Protein AF-0000000080111479 (afdb_homodimer)

Secondary structure (DSSP, 8-state):
------------------TT---S-S------SS--EEEE--SS-EEEEEE-TTS-TTSPPEEEEEEBSEEEEEE--SS-TT--EEEEEE-SS--BEEEEEEEE-TTSSS-EEEEEEETT-PEEEEETTTTEEEEEE---SS-EEEEEE-SS-TTEEEEEETTS-EEEEETT-SSEEEEE-STTS-SS-EEEEEE-TTSSEEEEEETTSEEEEEESSSTTHHHHHHHHHHHHHTT----S----B------/------------------TT-----S-------SEEEEEE--SS-EEEEEE-TTS-TTSPPEEEEEEBSEEEEEE--SS-TT--EEEEEE-SS--BEEEEEEEE-TTSSS-EEEEEEETT-PEEEEETTTTEEEEEE---SS-EEEEEE-SS-TTEEEEEETTS-EEEEETT-SSEEEEE-STTS-SS-EEEEEE-TTSSEEEEEETTSEEEEEESSSTTHHHHHHHHHHHHHTT----S----EE-----

Organism: NCBI:txid1611254

Foldseek 3Di:
DDPPPPPPPPPPVPPPPDPPPPPPVPPPPPQPDVRCPPPPDDPWDWQEKDWDPPDDPPAFIKMWIFFWQWIWIWTQDPVPNVDTDIDIDGDPDGFTWRYKDWFADPVDPQGIWIWIWFAQQKIWIARNVVRYTDAIAHDGPGTWQYWEAQLVHRQKIWIWFQSQWIWIDGVLASATQEIGGEDPGGPGGWHDKDADNVNQWMWIDDDSRDIDIDGCCDPPNVVSVVVVVVCVVVVHHDPNNPHCPVYPPDD/DPPPPPPPPPPPPPPPDDPPPPPPPDDDPDDPPPPDDDDDDDPWDWQEKDWDPPDDPPAFIKMWIFFWQWIWIWTQDPVCNPDTDIAIDGDPDGFTWHYKDWFADPVDPQGIWIWIWFAQQKIWIARNVVSYTDAIAHDGPGTWQYWEAELVHRQWIWIWFQSQWIWIDRVLASATQATAHDPPGGPGGWHDKDADNVNQWMWIDDDSRDIDIDGCCDPPNVVSVVVVVVCVVVPHHDPNPPHPHPPPPPD

InterPro domains:
  IPR001680 WD40 repeat [PF00400] (135-169)
  IPR001680 WD40 repeat [PF00400] (176-215)
  IPR001680 WD40 repeat [PS50082] (137-179)
  IPR001680 WD40 repeat [PS50082] (183-224)
  IPR001680 WD40 repeat [SM00320] (84-127)
  IPR001680 WD40 repeat [SM00320] (130-170)
  IPR001680 WD40 repeat [SM00320] (173-215)
  IPR015943 WD40/YVTN repeat-like-containing domain superfamily [G3DSA:2.130.10.10] (31-243)
  IPR019775 WD40 repeat, conserved site [PS00678] (202-216)
  IPR036322 WD40-repeat-containing domain superfamily [SSF50978] (40-221)
  IPR051243 Polycomb group WD repeat-containing protein [PTHR10253] (13-249)

Radius of gyration: 24.6 Å; Cα contacts (8 Å, |Δi|>4): 1340; chains: 2; bounding box: 117×72×44 Å

Structure (mmCIF, N/CA/C/O backbone):
data_AF-0000000080111479-model_v1
#
loop_
_entity.id
_entity.type
_entity.pdbx_description
1 polymer 'Uncharacterized protein'
#
loop_
_atom_site.group_PDB
_atom_site.id
_atom_site.type_symbol
_atom_site.label_atom_id
_atom_site.label_alt_id
_atom_site.label_comp_id
_atom_site.label_asym_id
_atom_site.label_entity_id
_atom_site.label_seq_id
_atom_site.pdbx_PDB_ins_code
_atom_site.Cartn_x
_atom_site.Cartn_y
_atom_site.Cartn_z
_atom_site.occupancy
_atom_site.B_iso_or_equiv
_atom_site.auth_seq_id
_atom_site.auth_comp_id
_atom_site.auth_asym_id
_atom_site.auth_atom_id
_atom_site.pdbx_PDB_model_num
ATOM 1 N N . MET A 1 1 ? -53.781 21.5 12.477 1 23.55 1 MET A N 1
ATOM 2 C CA . MET A 1 1 ? -53.625 20.141 11.938 1 23.55 1 MET A CA 1
ATOM 3 C C . MET A 1 1 ? -52.188 19.891 11.492 1 23.55 1 MET A C 1
ATOM 5 O O . MET A 1 1 ? -51.688 20.578 10.594 1 23.55 1 MET A O 1
ATOM 9 N N . ALA A 1 2 ? -51.375 19.391 12.336 1 27.64 2 ALA A N 1
ATOM 10 C CA . ALA A 1 2 ? -49.906 19.453 12.297 1 27.64 2 ALA A CA 1
ATOM 11 C C . ALA A 1 2 ? -49.375 18.5 11.234 1 27.64 2 ALA A C 1
ATOM 13 O O . ALA A 1 2 ? -49.938 17.453 10.984 1 27.64 2 ALA A O 1
ATOM 14 N N . PRO A 1 3 ? -48.625 19.031 10.195 1 29.06 3 PRO A N 1
ATOM 15 C CA . PRO A 1 3 ? -48.281 18.203 9.039 1 29.06 3 PRO A CA 1
ATOM 16 C C . PRO A 1 3 ? -47.5 16.953 9.43 1 29.06 3 PRO A C 1
ATOM 18 O O . PRO A 1 3 ? -46.781 16.953 10.43 1 29.06 3 PRO A O 1
ATOM 21 N N . CYS A 1 4 ? -48.094 15.805 9.359 1 22.72 4 CYS A N 1
ATOM 22 C CA . CYS A 1 4 ? -47.625 14.438 9.609 1 22.72 4 CYS A CA 1
ATOM 23 C C . CYS A 1 4 ? -46.312 14.18 8.914 1 22.72 4 CYS A C 1
ATOM 25 O O . CYS A 1 4 ? -46.219 14.25 7.688 1 22.72 4 CYS A O 1
ATOM 27 N N . ARG A 1 5 ? -45.281 14.68 9.445 1 20.25 5 ARG A N 1
ATOM 28 C CA . ARG A 1 5 ? -43.969 14.492 8.844 1 20.25 5 ARG A CA 1
ATOM 29 C C . ARG A 1 5 ? -43.719 13.016 8.523 1 20.25 5 ARG A C 1
ATOM 31 O O . ARG A 1 5 ? -43.719 12.172 9.414 1 20.25 5 ARG A O 1
ATOM 38 N N . ARG A 1 6 ? -44.156 12.641 7.336 1 22.36 6 ARG A N 1
ATOM 39 C CA . ARG A 1 6 ? -44 11.289 6.816 1 22.36 6 ARG A CA 1
ATOM 40 C C . ARG A 1 6 ? -42.594 10.75 7.145 1 22.36 6 ARG A C 1
ATOM 42 O O . ARG A 1 6 ? -41.625 11.484 7.074 1 22.36 6 ARG A O 1
ATOM 49 N N . SER A 1 7 ? -42.562 9.852 8.023 1 20.55 7 SER A N 1
ATOM 5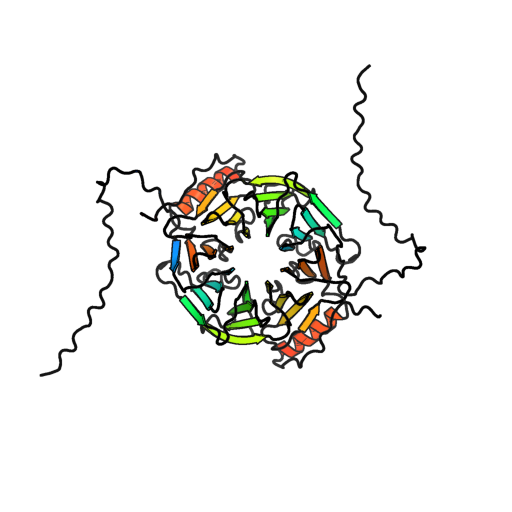0 C CA . SER A 1 7 ? -41.438 9.047 8.492 1 20.55 7 SER A CA 1
ATOM 51 C C . SER A 1 7 ? -40.625 8.477 7.328 1 20.55 7 SER A C 1
ATOM 53 O O . SER A 1 7 ? -41.188 7.805 6.457 1 20.55 7 SER A O 1
ATOM 55 N N . ARG A 1 8 ? -39.875 9.234 6.691 1 21.75 8 ARG A N 1
ATOM 56 C CA . ARG A 1 8 ? -39.125 8.758 5.535 1 21.75 8 ARG A CA 1
ATOM 57 C C . ARG A 1 8 ? -38.469 7.41 5.824 1 21.75 8 ARG A C 1
ATOM 59 O O . ARG A 1 8 ? -37.594 7.312 6.684 1 21.75 8 ARG A O 1
ATOM 66 N N . LYS A 1 9 ? -39.375 6.355 5.812 1 21.05 9 LYS A N 1
ATOM 67 C CA . LYS A 1 9 ? -38.906 4.98 5.918 1 21.05 9 LYS A CA 1
ATOM 68 C C . LYS A 1 9 ? -37.656 4.762 5.066 1 21.05 9 LYS A C 1
ATOM 70 O O . LYS A 1 9 ? -37.688 5.008 3.861 1 21.05 9 LYS A O 1
ATOM 75 N N . VAL A 1 10 ? -36.656 5.227 5.527 1 20.97 10 VAL A N 1
ATOM 76 C CA . VAL A 1 10 ? -35.406 4.926 4.863 1 20.97 10 VAL A CA 1
ATOM 77 C C . VAL A 1 10 ? -35.344 3.438 4.523 1 20.97 10 VAL A C 1
ATOM 79 O O . VAL A 1 10 ? -35.5 2.586 5.398 1 20.97 10 VAL A O 1
ATOM 82 N N . LEU A 1 11 ? -35.938 3.076 3.408 1 20.3 11 LEU A N 1
ATOM 83 C CA . LEU A 1 11 ? -35.938 1.744 2.812 1 20.3 11 LEU A CA 1
ATOM 84 C C . LEU A 1 11 ? -34.594 1.027 3.066 1 20.3 11 LEU A C 1
ATOM 86 O O . LEU A 1 11 ? -33.531 1.578 2.801 1 20.3 11 LEU A O 1
ATOM 90 N N . THR A 1 12 ? -34.656 0.415 4.152 1 20.5 12 THR A N 1
ATOM 91 C CA . THR A 1 12 ? -33.688 -0.542 4.625 1 20.5 12 THR A CA 1
ATOM 92 C C . THR A 1 12 ? -33.375 -1.579 3.551 1 20.5 12 THR A C 1
ATOM 94 O O . THR A 1 12 ? -34.281 -2.23 3.029 1 20.5 12 THR A O 1
ATOM 97 N N . ALA A 1 13 ? -32.656 -1.196 2.576 1 22.61 13 ALA A N 1
ATOM 98 C CA . ALA A 1 13 ? -32.438 -2.084 1.442 1 22.61 13 ALA A CA 1
ATOM 99 C C . ALA A 1 13 ? -32.188 -3.518 1.91 1 22.61 13 ALA A C 1
ATOM 101 O O . ALA A 1 13 ? -31.281 -3.771 2.717 1 22.61 13 ALA A O 1
ATOM 102 N N . SER A 1 14 ? -33.25 -4.238 2.188 1 21.45 14 SER A N 1
ATOM 103 C CA . SER A 1 14 ? -33.312 -5.664 2.496 1 21.45 14 SER A CA 1
ATOM 104 C C . SER A 1 14 ? -32.531 -6.484 1.489 1 21.45 14 SER A C 1
ATOM 106 O O . SER A 1 14 ? -32.719 -6.344 0.279 1 21.45 14 SER A O 1
ATOM 108 N N . PHE A 1 15 ? -31.375 -6.648 1.779 1 25.03 15 PHE A N 1
ATOM 109 C CA . PHE A 1 15 ? -30.359 -7.414 1.065 1 25.03 15 PHE A CA 1
ATOM 110 C C . PHE A 1 15 ? -30.812 -8.859 0.888 1 25.03 15 PHE A C 1
ATOM 112 O O . PHE A 1 15 ? -30.109 -9.781 1.325 1 25.03 15 PHE A O 1
ATOM 119 N N . LYS A 1 16 ? -32.344 -9.172 0.906 1 24.33 16 LYS A N 1
ATOM 120 C CA . LYS A 1 16 ? -32.781 -10.562 0.83 1 24.33 16 LYS A CA 1
ATOM 121 C C . LYS A 1 16 ? -32.562 -11.133 -0.572 1 24.33 16 LYS A C 1
ATOM 123 O O . LYS A 1 16 ? -33.281 -10.797 -1.501 1 24.33 16 LYS A O 1
ATOM 128 N N . HIS A 1 17 ? -31.469 -11.195 -1.164 1 27.94 17 HIS A N 1
ATOM 129 C CA . HIS A 1 17 ? -31.656 -12.023 -2.348 1 27.94 17 HIS A CA 1
ATOM 130 C C . HIS A 1 17 ? -32.25 -13.391 -1.978 1 27.94 17 HIS A C 1
ATOM 132 O O . HIS A 1 17 ? -31.75 -14.039 -1.05 1 27.94 17 HIS A O 1
ATOM 138 N N . ASP A 1 18 ? -33.375 -13.758 -2.252 1 26.28 18 ASP A N 1
ATOM 139 C CA . ASP A 1 18 ? -34.094 -15.023 -2.197 1 26.28 18 ASP A CA 1
ATOM 140 C C . ASP A 1 18 ? -33.406 -16.078 -3.057 1 26.28 18 ASP A C 1
ATOM 142 O O . ASP A 1 18 ? -33.281 -15.914 -4.27 1 26.28 18 ASP A O 1
ATOM 146 N N . PRO A 1 19 ? -32.594 -17.094 -2.523 1 27.52 19 PRO A N 1
ATOM 147 C CA . PRO A 1 19 ? -32.094 -18.297 -3.156 1 27.52 19 PRO A CA 1
ATOM 148 C C . PRO A 1 19 ? -33.125 -19 -4.035 1 27.52 19 PRO A C 1
ATOM 150 O O . PRO A 1 19 ? -32.781 -19.922 -4.781 1 27.52 19 PRO A O 1
ATOM 153 N N . THR A 1 20 ? -34.438 -18.844 -3.814 1 26.73 20 THR A N 1
ATOM 154 C CA . THR A 1 20 ? -35.5 -19.641 -4.426 1 26.73 20 THR A CA 1
ATOM 155 C C . THR A 1 20 ? -35.781 -19.172 -5.852 1 26.73 20 THR A C 1
ATOM 157 O O . THR A 1 20 ? -36.625 -19.734 -6.543 1 26.73 20 THR A O 1
ATOM 160 N N . ASP A 1 21 ? -35.531 -17.922 -6.082 1 28.05 21 ASP A N 1
ATOM 161 C CA . ASP A 1 21 ? -36.125 -17.75 -7.41 1 28.05 21 ASP A CA 1
ATOM 162 C C . ASP A 1 21 ? -35.344 -18.531 -8.461 1 28.05 21 ASP A C 1
ATOM 164 O O . ASP A 1 21 ? -34.219 -18.141 -8.852 1 28.05 21 ASP A O 1
ATOM 168 N N . THR A 1 22 ? -35.469 -20.047 -8.523 1 26.77 22 THR A N 1
ATOM 169 C CA . THR A 1 22 ? -35.188 -21.234 -9.32 1 26.77 22 THR A CA 1
ATOM 170 C C . THR A 1 22 ? -35.5 -20.969 -10.797 1 26.77 22 THR A C 1
ATOM 172 O O . THR A 1 22 ? -35.25 -21.844 -11.641 1 26.77 22 THR A O 1
ATOM 175 N N . ASN A 1 23 ? -36.5 -20.203 -11.055 1 27.3 23 ASN A N 1
ATOM 176 C CA . ASN A 1 23 ? -37.062 -20.328 -12.406 1 27.3 23 ASN A CA 1
ATOM 177 C C . ASN A 1 23 ? -36.031 -19.906 -13.461 1 27.3 23 ASN A C 1
ATOM 179 O O . ASN A 1 23 ? -36.344 -19.922 -14.656 1 27.3 23 ASN A O 1
ATOM 183 N N . SER A 1 24 ? -35.344 -18.766 -13.258 1 28.27 24 SER A N 1
ATOM 184 C CA . SER A 1 24 ? -34.75 -18.594 -14.57 1 28.27 24 SER A CA 1
ATOM 185 C C . SER A 1 24 ? -33.781 -19.734 -14.883 1 28.27 24 SER A C 1
ATOM 187 O O . SER A 1 24 ? -33.031 -20.172 -14.008 1 28.27 24 SER A O 1
ATOM 189 N N . LYS A 1 25 ? -34.062 -20.766 -15.672 1 29.05 25 LYS A N 1
ATOM 190 C CA . LYS A 1 25 ? -33.344 -21.938 -16.172 1 29.05 25 LYS A CA 1
ATOM 191 C C . LYS A 1 25 ? -31.828 -21.734 -16.078 1 29.05 25 LYS A C 1
ATOM 193 O O . LYS A 1 25 ? -31.047 -22.453 -16.703 1 29.05 25 LYS A O 1
ATOM 198 N N . ASP A 1 26 ? -31.453 -20.5 -15.891 1 28.48 26 ASP A N 1
ATOM 199 C CA . ASP A 1 26 ? -30.078 -20.016 -15.852 1 28.48 26 ASP A CA 1
ATOM 200 C C . ASP A 1 26 ? -29.328 -20.562 -14.633 1 28.48 26 ASP A C 1
ATOM 202 O O . ASP A 1 26 ? -29.812 -20.438 -13.5 1 28.48 26 ASP A O 1
ATOM 206 N N . HIS A 1 27 ? -28.672 -21.766 -14.68 1 26.34 27 HIS A N 1
ATOM 207 C CA . HIS A 1 27 ? -28.016 -22.656 -13.727 1 26.34 27 HIS A CA 1
ATOM 208 C C . HIS A 1 27 ? -27.312 -21.859 -12.633 1 26.34 27 HIS A C 1
ATOM 210 O O . HIS A 1 27 ? -26.797 -20.766 -12.883 1 26.34 27 HIS A O 1
ATOM 216 N N . PRO A 1 28 ? -27.734 -22.141 -11.43 1 29.27 28 PRO A N 1
ATOM 217 C CA . PRO A 1 28 ? -27.141 -21.562 -10.219 1 29.27 28 PRO A CA 1
ATOM 218 C C . PRO A 1 28 ? -25.609 -21.547 -10.25 1 29.27 28 PRO A C 1
ATOM 220 O O . PRO A 1 28 ? -24.984 -22.594 -10.453 1 29.27 28 PRO A O 1
ATOM 223 N N . GLN A 1 29 ? -25.078 -20.703 -10.961 1 30.53 29 GLN A N 1
ATOM 224 C CA . GLN A 1 29 ? -23.625 -20.656 -11.141 1 30.53 29 GLN A CA 1
ATOM 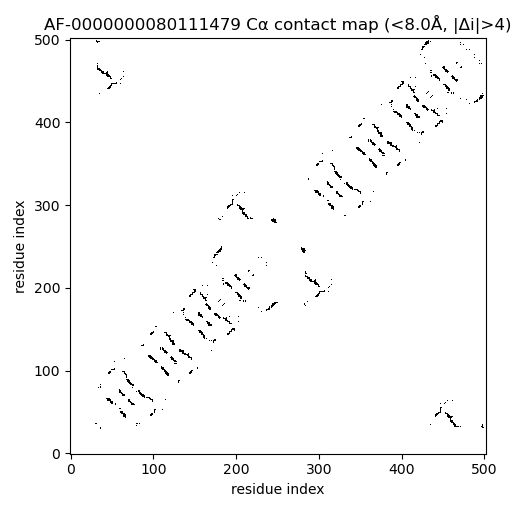225 C C . GLN A 1 29 ? -22.906 -20.969 -9.828 1 30.53 29 GLN A C 1
ATOM 227 O O . GLN A 1 29 ? -23.203 -20.375 -8.789 1 30.53 29 GLN A O 1
ATOM 232 N N . LYS A 1 30 ? -22.703 -22.312 -9.594 1 29.27 30 LYS A N 1
ATOM 233 C CA . LYS A 1 30 ? -21.938 -22.828 -8.461 1 29.27 30 LYS A CA 1
ATOM 234 C C . LYS A 1 30 ? -20.875 -21.828 -8.016 1 29.27 30 LYS A C 1
ATOM 236 O O . LYS A 1 30 ? -20.219 -21.203 -8.852 1 29.27 30 LYS A O 1
ATOM 241 N N . PRO A 1 31 ? -21.031 -21.594 -6.801 1 30.23 31 PRO A N 1
ATOM 242 C CA . PRO A 1 31 ? -20.078 -20.625 -6.25 1 30.23 31 PRO A CA 1
ATOM 243 C C . PRO A 1 31 ? -18.625 -21.031 -6.473 1 30.23 31 PRO A C 1
ATOM 245 O O . PRO A 1 31 ? -18.312 -22.234 -6.484 1 30.23 31 PRO A O 1
ATOM 248 N N . PHE A 1 32 ? -17.875 -20.562 -7.488 1 30.7 32 PHE A N 1
ATOM 249 C CA . PHE A 1 32 ? -16.438 -20.719 -7.719 1 30.7 32 PHE A CA 1
ATOM 250 C C . PHE A 1 32 ? -15.695 -20.875 -6.398 1 30.7 32 PHE A C 1
ATOM 252 O O . PHE A 1 32 ? -16.047 -20.25 -5.398 1 30.7 32 PHE A O 1
ATOM 259 N N . ILE A 1 33 ? -15.086 -21.859 -6.188 1 31.92 33 ILE A N 1
ATOM 260 C CA . ILE A 1 33 ? -14.125 -22.344 -5.199 1 31.92 33 ILE A CA 1
ATOM 261 C C . ILE A 1 33 ? -12.922 -21.406 -5.145 1 31.92 33 ILE A C 1
ATOM 263 O O . ILE A 1 33 ? -12.281 -21.141 -6.168 1 31.92 33 ILE A O 1
ATOM 267 N N . GLY A 1 34 ? -12.5 -20.594 -4.156 1 37.34 34 GLY A N 1
ATOM 268 C CA . GLY A 1 34 ? -11.984 -19.234 -4 1 37.34 34 GLY A CA 1
ATOM 269 C C . GLY A 1 34 ? -13.031 -18.172 -4.262 1 37.34 34 GLY A C 1
ATOM 270 O O . GLY A 1 34 ? -13.188 -17.703 -5.395 1 37.34 34 GLY A O 1
ATOM 271 N N . SER A 1 35 ? -14.148 -18.375 -3.881 1 40 35 SER A N 1
ATOM 272 C CA . SER A 1 35 ? -15.398 -17.719 -4.27 1 40 35 SER A CA 1
ATOM 273 C C . SER A 1 35 ? -15.188 -16.234 -4.547 1 40 35 SER A C 1
ATOM 275 O O . SER A 1 35 ? -14.68 -15.508 -3.689 1 40 35 SER A O 1
ATOM 277 N N . SER A 1 36 ? -14.484 -16.109 -5.766 1 45.19 36 SER A N 1
ATOM 278 C CA . SER A 1 36 ? -14.539 -14.789 -6.367 1 45.19 36 SER A CA 1
ATOM 279 C C . SER A 1 36 ? -15.93 -14.18 -6.227 1 45.19 36 SER A C 1
ATOM 281 O O . SER A 1 36 ? -16.922 -14.766 -6.66 1 45.19 36 SER A O 1
ATOM 283 N N . ARG A 1 37 ? -16.359 -14.125 -5.004 1 47.16 37 ARG A N 1
ATOM 284 C CA . ARG A 1 37 ? -17.547 -13.289 -5.078 1 47.16 37 ARG A CA 1
ATOM 285 C C . ARG A 1 37 ? -17.25 -11.984 -5.816 1 47.16 37 ARG A C 1
ATOM 287 O O . ARG A 1 37 ? -16.266 -11.312 -5.523 1 47.16 37 ARG A O 1
ATOM 294 N N . LEU A 1 38 ? -17.469 -12.219 -7.305 1 52.34 38 LEU A N 1
ATOM 295 C CA . LEU A 1 38 ? -17.438 -11.016 -8.133 1 52.34 38 LEU A CA 1
ATOM 296 C C . LEU A 1 38 ? -18.469 -10.008 -7.641 1 52.34 38 LEU A C 1
ATOM 298 O O . LEU A 1 38 ? -19.594 -10.375 -7.27 1 52.34 38 LEU A O 1
ATOM 302 N N . PHE A 1 39 ? -17.938 -9.062 -7.043 1 51.44 39 PHE A N 1
ATOM 303 C CA . PHE A 1 39 ? -18.859 -7.965 -6.758 1 51.44 39 PHE A CA 1
ATOM 304 C C . PHE A 1 39 ? -19 -7.051 -7.969 1 51.44 39 PHE A C 1
ATOM 306 O O . PHE A 1 39 ? -18 -6.609 -8.539 1 51.44 39 PHE A O 1
ATOM 313 N N . GLU A 1 40 ? -20.016 -7.695 -8.961 1 48.56 40 GLU A N 1
ATOM 314 C CA . GLU A 1 40 ? -20.328 -6.863 -10.117 1 48.56 40 GLU A CA 1
ATOM 315 C C . GLU A 1 40 ? -20.844 -5.492 -9.688 1 48.56 40 GLU A C 1
ATOM 317 O O . GLU A 1 40 ? -21.75 -5.395 -8.859 1 48.56 40 GLU A O 1
ATOM 322 N N . LYS A 1 41 ? -20.047 -4.73 -9.242 1 49.38 41 LYS A N 1
ATOM 323 C CA . LYS A 1 41 ? -20.672 -3.443 -8.945 1 49.38 41 LYS A CA 1
ATOM 324 C C . LYS A 1 41 ? -20.812 -2.598 -10.211 1 49.38 41 LYS A C 1
ATOM 326 O O . LYS A 1 41 ? -20.234 -2.924 -11.25 1 49.38 41 LYS A O 1
ATOM 331 N N . PRO A 1 42 ? -20.562 -1.372 -9.961 1 54.34 42 PRO A N 1
ATOM 332 C CA . PRO A 1 42 ? -20.875 -0.057 -10.523 1 54.34 42 PRO A CA 1
ATOM 333 C C . PRO A 1 42 ? -20.188 0.194 -11.867 1 54.34 42 PRO A C 1
ATOM 335 O O . PRO A 1 42 ? -19.25 -0.527 -12.234 1 54.34 42 PRO A O 1
ATOM 338 N N . ILE A 1 43 ? -20.656 0.91 -12.703 1 63.66 43 ILE A N 1
ATOM 339 C CA . ILE A 1 43 ? -20.312 1.366 -14.047 1 63.66 43 ILE A CA 1
ATOM 340 C C . ILE A 1 43 ? -18.953 2.049 -14.023 1 63.66 43 ILE A C 1
ATOM 342 O O . ILE A 1 43 ? -18.516 2.627 -15.031 1 63.66 43 ILE A O 1
ATOM 346 N N . SER A 1 44 ? -18.156 1.853 -12.805 1 78.38 44 SER A N 1
ATOM 347 C CA . SER A 1 44 ? -16.922 2.615 -12.875 1 78.38 44 SER A CA 1
ATOM 348 C C . SER A 1 44 ? -15.727 1.78 -12.414 1 78.38 44 SER A C 1
ATOM 350 O O . SER A 1 44 ? -15.906 0.76 -11.742 1 78.38 44 SER A O 1
ATOM 352 N N . SER A 1 45 ? -14.555 2.154 -12.883 1 85.56 45 SER A N 1
ATOM 353 C CA . SER A 1 45 ? -13.297 1.479 -12.594 1 85.56 45 SER A CA 1
ATOM 354 C C . SER A 1 45 ? -12.93 1.598 -11.117 1 85.56 45 SER A C 1
ATOM 356 O O . SER A 1 45 ? -13.305 2.5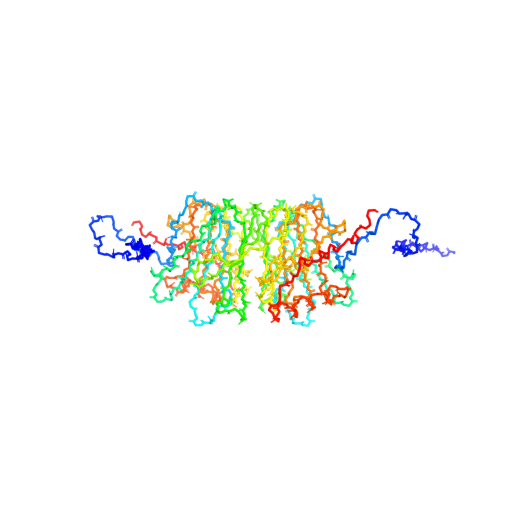64 -10.453 1 85.56 45 SER A O 1
ATOM 358 N N . PHE A 1 46 ? -12.188 0.558 -10.578 1 89.5 46 PHE A N 1
ATOM 359 C CA . PHE A 1 46 ? -11.586 0.606 -9.25 1 89.5 46 PHE A CA 1
ATOM 360 C C . PHE A 1 46 ? -10.078 0.811 -9.352 1 89.5 46 PHE A C 1
ATOM 362 O O . PHE A 1 46 ? -9.43 0.247 -10.227 1 89.5 46 PHE A O 1
ATOM 369 N N . TYR A 1 47 ? -9.539 1.634 -8.406 1 94.12 47 TYR A N 1
ATOM 370 C CA . TYR A 1 47 ? -8.125 1.967 -8.477 1 94.12 47 TYR A CA 1
ATOM 371 C C . TYR A 1 47 ? -7.383 1.433 -7.254 1 94.12 47 TYR A C 1
ATOM 373 O O . TYR A 1 47 ? -6.156 1.287 -7.281 1 94.12 47 TYR A O 1
ATOM 381 N N . GLY A 1 48 ? -8.07 1.173 -6.199 1 95.44 48 GLY A N 1
ATOM 382 C CA . GLY A 1 48 ? -7.434 0.684 -4.984 1 95.44 48 GLY A CA 1
ATOM 383 C C . GLY A 1 48 ? -8.352 -0.184 -4.141 1 95.44 48 GLY A C 1
ATOM 384 O O . GLY A 1 48 ? -9.562 0.04 -4.102 1 95.44 48 GLY A O 1
ATOM 385 N N . CYS A 1 49 ? -7.816 -1.187 -3.457 1 94.12 49 CYS A N 1
ATOM 386 C CA . CYS A 1 49 ? -8.508 -1.988 -2.457 1 94.12 49 CYS A CA 1
ATOM 387 C C . CYS A 1 49 ? -7.574 -2.371 -1.317 1 94.12 49 CYS A C 1
ATOM 389 O O . CYS A 1 49 ? -6.363 -2.48 -1.514 1 94.12 49 CYS A O 1
ATOM 391 N N . ALA A 1 50 ? -8.078 -2.463 -0.176 1 96.75 50 ALA A N 1
ATOM 392 C CA . ALA A 1 50 ? -7.273 -2.777 1.001 1 96.75 50 ALA A CA 1
ATOM 393 C C . ALA A 1 50 ? -8.102 -3.506 2.053 1 96.75 50 ALA A C 1
ATOM 395 O O . ALA A 1 50 ? -9.258 -3.148 2.299 1 96.75 50 ALA A O 1
ATO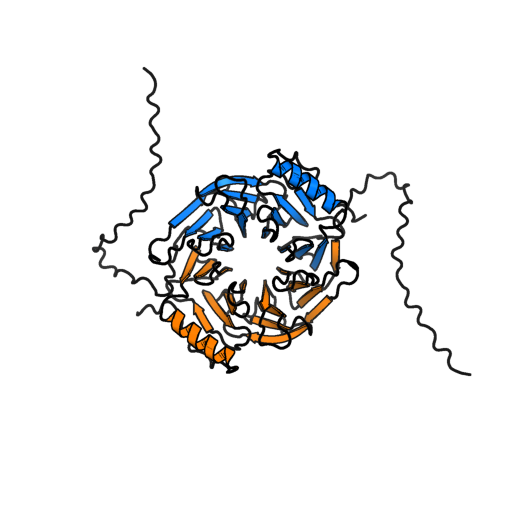M 396 N N . PHE A 1 51 ? -7.508 -4.527 2.635 1 94.88 51 PHE A N 1
ATOM 397 C CA . PHE A 1 51 ? -8.094 -5.156 3.812 1 94.88 51 PHE A CA 1
ATOM 398 C C . PHE A 1 51 ? -7.828 -4.324 5.062 1 94.88 51 PHE A C 1
ATOM 400 O O . PHE A 1 51 ? -6.805 -3.643 5.152 1 94.88 51 PHE A O 1
ATOM 407 N N . ASN A 1 52 ? -8.766 -4.422 5.98 1 94.25 52 ASN A N 1
ATOM 408 C CA . ASN A 1 52 ? -8.578 -3.822 7.297 1 94.25 52 ASN A CA 1
ATOM 409 C C . ASN A 1 52 ? -7.586 -4.617 8.141 1 94.25 52 ASN A C 1
ATOM 411 O O . ASN A 1 52 ? -7.879 -5.734 8.562 1 94.25 52 ASN A O 1
ATOM 415 N N . PRO A 1 53 ? -6.445 -4.004 8.406 1 94.88 53 PRO A N 1
ATOM 416 C CA . PRO A 1 53 ? -5.453 -4.75 9.188 1 94.88 53 PRO A CA 1
ATOM 417 C C . PRO A 1 53 ? -5.707 -4.688 10.688 1 94.88 53 PRO A C 1
ATOM 419 O O . PRO A 1 53 ? -5.02 -5.355 11.461 1 94.88 53 PRO A O 1
ATOM 422 N N . PHE A 1 54 ? -6.672 -3.998 11.117 1 94.69 54 PHE A N 1
ATOM 423 C CA . PHE A 1 54 ? -6.852 -3.727 12.539 1 94.69 54 PHE A CA 1
ATOM 424 C C . PHE A 1 54 ? -7.953 -4.605 13.117 1 94.69 54 PHE A C 1
ATOM 426 O O . PHE A 1 54 ? -8.305 -4.469 14.289 1 94.69 54 PHE A O 1
ATOM 433 N N . VAL A 1 55 ? -8.43 -5.465 12.32 1 90.5 55 VAL A N 1
ATOM 434 C CA . VAL A 1 55 ? -9.453 -6.367 12.836 1 90.5 55 VAL A CA 1
ATOM 435 C C . VAL A 1 55 ? -8.805 -7.441 13.711 1 90.5 55 VAL A C 1
ATOM 437 O O . VAL A 1 55 ? -7.652 -7.812 13.492 1 90.5 55 VAL A O 1
ATOM 440 N N . SER A 1 56 ? -9.547 -7.859 14.656 1 85.75 56 SER A N 1
ATOM 441 C CA . SER A 1 56 ? -9.016 -8.914 15.516 1 85.75 56 SER A CA 1
ATOM 442 C C . SER A 1 56 ? -8.898 -10.234 14.766 1 85.75 56 SER A C 1
ATOM 444 O O . SER A 1 56 ? -9.516 -10.414 13.719 1 85.75 56 SER A O 1
ATOM 446 N N . LYS A 1 57 ? -8.102 -11.117 15.289 1 83.25 57 LYS A N 1
ATOM 447 C CA . LYS A 1 57 ? -7.809 -12.398 14.656 1 83.25 57 LYS A CA 1
ATOM 448 C C . LYS A 1 57 ? -9.078 -13.219 14.461 1 83.25 57 LYS A C 1
ATOM 450 O O . LYS A 1 57 ? -9.18 -14 13.516 1 83.25 57 LYS A O 1
ATOM 455 N N . ASN A 1 58 ? -10.078 -12.977 15.289 1 80.69 58 ASN A N 1
ATOM 456 C CA . ASN A 1 58 ? -11.297 -13.789 15.242 1 80.69 58 ASN A CA 1
ATOM 457 C C . ASN A 1 58 ? -12.398 -13.094 14.453 1 80.69 58 ASN A C 1
ATOM 459 O O . ASN A 1 58 ? -13.484 -13.656 14.273 1 80.69 58 ASN A O 1
ATOM 463 N N . GLU A 1 59 ? -12.055 -11.891 14.016 1 81.44 59 GLU A N 1
ATOM 464 C CA . GLU A 1 59 ? -13.047 -11.148 13.242 1 81.44 59 GLU A CA 1
ATOM 465 C C . GLU A 1 59 ? -12.914 -11.445 11.75 1 81.44 59 GLU A C 1
ATOM 467 O O . GLU A 1 59 ? -11.828 -11.781 11.273 1 81.44 59 GLU A O 1
ATOM 472 N N . ASN A 1 60 ? -14.078 -11.367 11.125 1 80.94 60 ASN A N 1
ATOM 473 C CA . ASN A 1 60 ? -14.078 -11.555 9.68 1 80.94 60 ASN A CA 1
ATOM 474 C C . ASN A 1 60 ? -13.242 -10.492 8.977 1 80.94 60 ASN A C 1
ATOM 476 O O . ASN A 1 60 ? -13.258 -9.32 9.359 1 80.94 60 ASN A O 1
ATOM 480 N N . PRO A 1 61 ? -12.523 -11.016 7.926 1 87.06 61 PRO A N 1
ATOM 481 C CA . PRO A 1 61 ? -11.828 -10 7.129 1 87.06 61 PRO A CA 1
ATOM 482 C C . PRO A 1 61 ? -12.773 -8.984 6.5 1 87.06 61 PRO A C 1
ATOM 484 O O . PRO A 1 61 ? -13.859 -9.359 6.031 1 87.06 61 PRO A O 1
ATOM 487 N N . ILE A 1 62 ? -12.445 -7.707 6.578 1 87.38 62 ILE A N 1
ATOM 488 C CA . ILE A 1 62 ? -13.195 -6.617 5.961 1 87.38 62 ILE A CA 1
ATOM 489 C C . ILE A 1 62 ? -12.289 -5.84 5.016 1 87.38 62 ILE A C 1
ATOM 491 O O . ILE A 1 62 ? -11.133 -5.543 5.352 1 87.38 62 ILE A O 1
ATOM 495 N N . ALA A 1 63 ? -12.75 -5.594 3.779 1 90.62 63 ALA A N 1
ATOM 496 C CA . ALA A 1 63 ? -11.984 -4.871 2.77 1 90.62 63 ALA A CA 1
ATOM 497 C C . ALA A 1 63 ? -12.781 -3.693 2.213 1 90.62 63 ALA A C 1
ATOM 499 O O . ALA A 1 63 ? -14.016 -3.674 2.297 1 90.62 63 ALA A O 1
ATOM 500 N N . ALA A 1 64 ? -12.062 -2.68 1.825 1 91.44 64 ALA A N 1
ATOM 501 C CA . ALA A 1 64 ? -12.641 -1.544 1.116 1 91.44 64 ALA A CA 1
ATOM 502 C C . ALA A 1 64 ? -12.039 -1.398 -0.277 1 91.44 64 ALA A C 1
ATOM 504 O O . ALA A 1 64 ? -10.867 -1.714 -0.488 1 91.44 64 ALA A O 1
ATOM 505 N N . ALA A 1 65 ? -12.789 -1.023 -1.229 1 91.19 65 ALA A N 1
ATOM 506 C CA . ALA A 1 65 ? -12.344 -0.732 -2.59 1 91.19 65 ALA A CA 1
ATOM 507 C C . ALA A 1 65 ? -12.875 0.621 -3.061 1 91.19 65 ALA A C 1
ATOM 509 O O . ALA A 1 65 ? -14 0.999 -2.742 1 91.19 65 ALA A O 1
ATOM 510 N N . VAL A 1 66 ? -11.945 1.314 -3.811 1 91.31 66 VAL A N 1
ATOM 511 C CA . VAL A 1 66 ? -12.312 2.666 -4.223 1 91.31 66 VAL A CA 1
ATOM 512 C C . VAL A 1 66 ? -12.055 2.838 -5.719 1 91.31 66 VAL A C 1
ATOM 514 O O . VAL A 1 66 ? -11.211 2.145 -6.293 1 91.31 66 VAL A O 1
ATOM 517 N N . GLY A 1 67 ? -12.805 3.713 -6.348 1 89.88 67 GLY A N 1
ATOM 518 C CA . GLY A 1 67 ? -12.711 4.102 -7.742 1 89.88 67 GLY A CA 1
ATOM 519 C C . GLY A 1 67 ? -13.422 5.402 -8.047 1 89.88 67 GLY A C 1
ATOM 520 O O . GLY A 1 67 ? -13.305 6.375 -7.301 1 89.88 67 GLY A O 1
ATOM 521 N N . ASP A 1 68 ? -14.055 5.328 -9.172 1 86.19 68 ASP A N 1
ATOM 522 C CA . ASP A 1 68 ? -14.766 6.547 -9.539 1 86.19 68 ASP A CA 1
ATOM 523 C C . ASP A 1 68 ? -16.062 6.688 -8.75 1 86.19 68 ASP A C 1
ATOM 525 O O . ASP A 1 68 ? -17.016 5.926 -8.953 1 86.19 68 ASP A O 1
ATOM 529 N N . GLU A 1 69 ? -16.172 7.605 -7.816 1 78.06 69 GLU A N 1
ATOM 530 C CA . GLU A 1 69 ? -17.359 8.133 -7.133 1 78.06 69 GLU A CA 1
ATOM 531 C C . GLU A 1 69 ? -17.844 7.176 -6.043 1 78.06 69 GLU A C 1
ATOM 533 O O . GLU A 1 69 ? -18.797 7.477 -5.324 1 78.06 69 GLU A O 1
ATOM 538 N N . TYR A 1 70 ? -17.25 5.977 -5.906 1 77.38 70 TYR A N 1
ATOM 539 C CA . TYR A 1 70 ? -17.812 5.023 -4.957 1 77.38 70 TYR A CA 1
ATOM 540 C C . TYR A 1 70 ? -16.719 4.406 -4.094 1 77.38 70 TYR A C 1
ATOM 542 O O . TYR A 1 70 ? -15.578 4.242 -4.543 1 77.38 70 TYR A O 1
ATOM 550 N N . ILE A 1 71 ? -17.125 4.164 -2.934 1 84.75 71 ILE A N 1
ATOM 551 C CA . ILE A 1 71 ? -16.375 3.34 -1.987 1 84.75 71 ILE A CA 1
ATOM 552 C C . ILE A 1 71 ? -17.203 2.102 -1.63 1 84.75 71 ILE A C 1
ATOM 554 O O . ILE A 1 71 ? -18.391 2.205 -1.313 1 84.75 71 ILE A O 1
ATOM 558 N N . SER A 1 72 ? -16.656 0.983 -1.774 1 85.06 72 SER A N 1
ATOM 559 C CA . SER A 1 72 ? -17.328 -0.262 -1.423 1 85.06 72 SER A CA 1
ATOM 560 C C . SER A 1 72 ? -16.641 -0.959 -0.26 1 85.06 72 SER A C 1
ATOM 562 O O . SER A 1 72 ? -15.398 -0.978 -0.189 1 85.06 72 SER A O 1
ATOM 564 N N . ILE A 1 73 ? -17.438 -1.457 0.602 1 85.81 73 ILE A N 1
ATOM 565 C CA . ILE A 1 73 ? -16.938 -2.195 1.758 1 85.81 73 ILE A CA 1
ATOM 566 C C . ILE A 1 73 ? -17.422 -3.639 1.699 1 85.81 73 ILE A C 1
ATOM 568 O O . ILE A 1 73 ? -18.594 -3.891 1.406 1 85.81 73 ILE A O 1
ATOM 572 N N . TYR A 1 74 ? -16.516 -4.52 1.973 1 81.62 74 TYR A N 1
ATOM 573 C CA . TYR A 1 74 ? -16.812 -5.945 1.914 1 81.62 74 TYR A CA 1
ATOM 574 C C . TYR A 1 74 ? -16.406 -6.641 3.207 1 81.62 74 TYR A C 1
ATOM 576 O O . TYR A 1 74 ? -15.305 -6.418 3.719 1 81.62 74 TYR A O 1
ATOM 584 N N . SER A 1 75 ? -17.266 -7.426 3.744 1 78.5 75 SER A N 1
ATOM 585 C CA . SER A 1 75 ? -16.953 -8.328 4.848 1 78.5 75 SER A CA 1
ATOM 586 C C . SER A 1 75 ? -17.031 -9.789 4.41 1 78.5 75 SER A C 1
ATOM 588 O O . SER A 1 75 ? -17.953 -10.188 3.713 1 78.5 75 SER A O 1
ATOM 590 N N . PHE A 1 76 ? -16.016 -10.578 4.742 1 76.06 76 PHE A N 1
ATOM 591 C CA . PHE A 1 76 ? -15.891 -11.961 4.289 1 76.06 76 PHE A CA 1
ATOM 592 C C . PHE A 1 76 ? -16.094 -12.93 5.449 1 76.06 76 PHE A C 1
ATOM 594 O O . PHE A 1 76 ? -15.148 -13.312 6.125 1 76.06 76 PHE A O 1
ATOM 601 N N . PRO A 1 77 ? -17.297 -13.391 5.668 1 68.56 77 PRO A N 1
ATOM 602 C CA . PRO A 1 77 ? -17.516 -14.359 6.742 1 68.56 77 PRO A CA 1
ATOM 603 C C . PRO A 1 77 ? -16.938 -15.742 6.422 1 68.56 77 PRO A C 1
ATOM 605 O O . PRO A 1 77 ? -16.922 -16.156 5.258 1 68.56 77 PRO A O 1
ATOM 608 N N . PRO A 1 78 ? -16.141 -16.312 7.379 1 59.69 78 PRO A N 1
ATOM 609 C CA . PRO A 1 78 ? -15.508 -17.609 7.145 1 59.69 78 PRO A CA 1
ATOM 610 C C . PRO A 1 78 ? -16.484 -18.656 6.586 1 59.69 78 PRO A C 1
ATOM 612 O O . PRO A 1 78 ? -16.109 -19.453 5.723 1 59.69 78 PRO A O 1
ATOM 615 N N . PHE A 1 79 ? -17.531 -18.828 7.34 1 51.03 79 PHE A N 1
ATOM 616 C CA . PHE A 1 79 ? -18.328 -20.031 7.121 1 51.03 79 PHE A CA 1
ATOM 617 C C . PHE A 1 79 ? -19.453 -19.766 6.117 1 51.03 79 PHE A C 1
ATOM 619 O O . PHE A 1 79 ? -20.219 -20.672 5.773 1 51.03 79 PHE A O 1
ATOM 626 N N . GLN A 1 80 ? -19.484 -18.516 5.676 1 47.16 80 GLN A N 1
ATOM 627 C CA . GLN A 1 80 ? -20.562 -18.234 4.742 1 47.16 80 GLN A CA 1
ATOM 628 C C . GLN A 1 80 ? -20.125 -17.281 3.648 1 47.16 80 GLN A C 1
ATOM 630 O O . GLN A 1 80 ? -20.578 -16.141 3.594 1 47.16 80 GLN A O 1
ATOM 635 N N . PRO A 1 81 ? -19.125 -17.75 2.844 1 47.62 81 PRO A N 1
ATOM 636 C CA . PRO A 1 81 ? -18.547 -16.859 1.829 1 47.62 81 PRO A CA 1
ATOM 637 C C . PRO A 1 81 ? -19.625 -16.172 0.987 1 47.62 81 PRO A C 1
ATOM 639 O O . PRO A 1 81 ? -19.359 -15.117 0.405 1 47.62 81 PRO A O 1
ATOM 642 N N . GLU A 1 82 ? -20.844 -16.797 1.167 1 44.97 82 GLU A N 1
ATOM 643 C CA . GLU A 1 82 ? -21.922 -16.281 0.341 1 44.97 82 GLU A CA 1
ATOM 644 C C . GLU A 1 82 ? -22.484 -14.984 0.913 1 44.97 82 GLU A C 1
ATOM 646 O O . GLU A 1 82 ? -23.172 -14.242 0.216 1 44.97 82 GLU A O 1
ATOM 651 N N . MET A 1 83 ? -22.062 -14.773 2.191 1 45.84 83 MET A N 1
ATOM 652 C CA . MET A 1 83 ? -22.688 -13.625 2.844 1 45.84 83 MET A CA 1
ATOM 653 C C . MET A 1 83 ? -21.75 -12.422 2.842 1 45.84 83 MET A C 1
ATOM 655 O O . MET A 1 83 ? -21.125 -12.102 3.859 1 45.84 83 MET A O 1
ATOM 659 N N . LEU A 1 84 ? -21.453 -11.945 1.65 1 54.31 84 LEU A N 1
ATOM 660 C CA . LEU A 1 84 ? -20.719 -10.688 1.532 1 54.31 84 LEU A CA 1
ATOM 661 C C . LEU A 1 84 ? -21.594 -9.508 1.935 1 54.31 84 LEU A C 1
ATOM 663 O O . LEU A 1 84 ? -22.75 -9.422 1.53 1 54.31 84 LEU A O 1
ATOM 667 N N . ARG A 1 85 ? -21.234 -8.875 3.014 1 57.03 85 ARG A N 1
ATOM 668 C CA . ARG A 1 85 ? -21.875 -7.582 3.275 1 57.03 85 ARG A CA 1
ATOM 669 C C . ARG A 1 85 ? -21.156 -6.461 2.531 1 57.03 85 ARG A C 1
ATOM 671 O O . ARG A 1 85 ? -19.922 -6.371 2.572 1 57.03 85 ARG A O 1
ATOM 678 N N . THR A 1 86 ? -21.953 -5.922 1.545 1 63.53 86 THR A N 1
ATOM 679 C CA . THR A 1 86 ? -21.406 -4.812 0.77 1 63.53 86 THR A CA 1
ATOM 680 C C . THR A 1 86 ? -22.109 -3.506 1.118 1 63.53 86 THR A C 1
ATOM 682 O O . THR A 1 86 ? -23.312 -3.49 1.348 1 63.53 86 THR A O 1
ATOM 685 N N . ALA A 1 87 ? -21.297 -2.516 1.471 1 66.12 87 ALA A N 1
ATOM 686 C CA . ALA A 1 87 ? -21.812 -1.151 1.571 1 66.12 87 ALA A CA 1
ATOM 687 C C . ALA A 1 87 ? -21.125 -0.234 0.558 1 66.12 87 ALA A C 1
ATOM 689 O O . ALA A 1 87 ? -19.969 -0.442 0.206 1 66.12 87 ALA A O 1
ATOM 690 N N . ARG A 1 88 ? -22.062 0.535 -0.04 1 70.38 88 ARG A N 1
ATOM 691 C CA . ARG A 1 88 ? -21.547 1.52 -0.984 1 70.38 88 ARG A CA 1
ATOM 692 C C . ARG A 1 88 ? -21.797 2.939 -0.49 1 70.38 88 ARG A C 1
ATOM 694 O O . ARG A 1 88 ? -22.891 3.244 0.006 1 70.38 88 ARG A O 1
ATOM 701 N N . ILE A 1 89 ? -20.719 3.672 -0.466 1 71.5 89 ILE A N 1
ATOM 702 C CA . ILE A 1 89 ? -20.812 5.086 -0.114 1 71.5 89 ILE A CA 1
ATOM 703 C C . ILE A 1 89 ? -20.578 5.941 -1.355 1 71.5 89 ILE A C 1
ATOM 705 O O . ILE A 1 89 ? -19.531 5.836 -2 1 71.5 89 ILE A O 1
ATOM 709 N N . GLN A 1 90 ? -21.672 6.633 -1.773 1 70.81 90 GLN A N 1
ATOM 710 C CA . GLN A 1 90 ? -21.516 7.566 -2.885 1 70.81 90 GLN A CA 1
ATOM 711 C C . GLN A 1 90 ? -21.188 8.969 -2.383 1 70.81 90 GLN A C 1
ATOM 713 O O . GLN A 1 90 ? -21.891 9.5 -1.514 1 70.81 90 GLN A O 1
ATOM 718 N N . LEU A 1 91 ? -20.125 9.43 -2.865 1 78 91 LEU A N 1
ATOM 719 C CA . LEU A 1 91 ? -19.75 10.789 -2.488 1 78 91 LEU A CA 1
ATOM 720 C C . LEU A 1 91 ? -20.641 11.812 -3.209 1 78 91 LEU A C 1
ATOM 722 O O . LEU A 1 91 ? -21.047 11.586 -4.352 1 78 91 LEU A O 1
ATOM 726 N N . THR A 1 92 ? -21.109 12.82 -2.527 1 69.38 92 THR A N 1
ATOM 727 C CA . THR A 1 92 ? -21.969 13.852 -3.09 1 69.38 92 THR A CA 1
ATOM 728 C C . THR A 1 92 ? -21.297 14.516 -4.289 1 69.38 92 THR A C 1
ATOM 730 O O . THR A 1 92 ? -21.938 14.781 -5.305 1 69.38 92 THR A O 1
ATOM 733 N N . ASN A 1 93 ? -20.031 14.789 -4.172 1 75.81 93 ASN A N 1
ATOM 734 C CA . ASN A 1 93 ? -19.266 15.367 -5.273 1 75.81 93 ASN A CA 1
ATOM 735 C C . ASN A 1 93 ? -18.531 14.289 -6.074 1 75.81 93 ASN A C 1
ATOM 737 O O . ASN A 1 93 ? -17.953 13.367 -5.496 1 75.81 93 ASN A O 1
ATOM 741 N N . LYS A 1 94 ? -18.875 14.305 -7.355 1 83.12 94 LYS A N 1
ATOM 742 C CA . LYS A 1 94 ? -18.188 13.352 -8.227 1 83.12 94 LYS A CA 1
ATOM 743 C C . LYS A 1 94 ? -16.672 13.445 -8.055 1 83.12 94 LYS A C 1
ATOM 745 O O . LYS A 1 94 ? -16.094 14.523 -8.188 1 83.12 94 LYS A O 1
ATOM 750 N N . ASP A 1 95 ? -16.062 12.516 -7.355 1 88.75 95 ASP A N 1
ATOM 751 C CA . ASP A 1 95 ? -14.617 12.461 -7.141 1 88.75 95 ASP A CA 1
ATOM 752 C C . ASP A 1 95 ? -14.055 11.102 -7.551 1 88.75 95 ASP A C 1
ATOM 754 O O . ASP A 1 95 ? -14.695 10.07 -7.352 1 88.75 95 ASP A O 1
ATOM 758 N N . SER A 1 96 ? -13.023 11.141 -8.328 1 92.44 96 SER A N 1
ATOM 759 C CA . SER A 1 96 ? -12.289 9.906 -8.57 1 92.44 96 SER A CA 1
ATOM 760 C C . SER A 1 96 ? -11.312 9.609 -7.434 1 92.44 96 SER A C 1
ATOM 762 O O . SER A 1 96 ? -10.445 10.43 -7.133 1 92.44 96 SER A O 1
ATOM 764 N N . LEU A 1 97 ? -11.461 8.461 -6.801 1 93.81 97 LEU A N 1
ATOM 765 C CA . LEU A 1 97 ? -10.633 8.055 -5.668 1 93.81 97 LEU A CA 1
ATOM 766 C C . LEU A 1 97 ? -9.523 7.105 -6.117 1 93.81 97 LEU A C 1
ATOM 768 O O . LEU A 1 97 ? -9.797 6.098 -6.777 1 93.81 97 LEU A O 1
ATOM 772 N N . TYR A 1 98 ? -8.242 7.445 -5.75 1 95.62 98 TYR A N 1
ATOM 773 C CA . TYR A 1 98 ? -7.105 6.723 -6.305 1 95.62 98 TYR A CA 1
ATOM 774 C C . TYR A 1 98 ? -6.535 5.738 -5.289 1 95.62 98 TYR A C 1
ATOM 776 O O . TYR A 1 98 ? -5.816 4.805 -5.652 1 95.62 98 TYR A O 1
ATOM 784 N N . THR A 1 99 ? -6.742 5.961 -4.062 1 96.69 99 THR A N 1
ATOM 785 C CA . THR A 1 99 ? -6.082 5.191 -3.014 1 96.69 99 THR A CA 1
ATOM 786 C C . THR A 1 99 ? -7 5.027 -1.807 1 96.69 99 THR A C 1
ATOM 788 O O . THR A 1 99 ? -7.938 5.805 -1.62 1 96.69 99 THR A O 1
ATOM 791 N N . VAL A 1 100 ? -6.754 3.984 -1.001 1 96.81 100 VAL A N 1
ATOM 792 C CA . VAL A 1 100 ? -7.559 3.688 0.179 1 96.81 100 VAL A CA 1
ATOM 793 C C . VAL A 1 100 ? -6.676 3.092 1.271 1 96.81 100 VAL A C 1
ATOM 795 O O . VAL A 1 100 ? -5.777 2.295 0.987 1 96.81 100 VAL A O 1
ATOM 798 N N . ALA A 1 101 ? -6.863 3.523 2.428 1 97.88 101 ALA A N 1
ATOM 799 C CA . ALA A 1 101 ? -6.207 3.002 3.621 1 97.88 101 ALA A CA 1
ATOM 800 C C . ALA A 1 101 ? -7.195 2.848 4.773 1 97.88 101 ALA A C 1
ATOM 802 O O . ALA A 1 101 ? -8.25 3.494 4.785 1 97.88 101 ALA A O 1
ATOM 803 N N . TRP A 1 102 ? -6.879 1.946 5.648 1 97.31 102 TRP A N 1
ATOM 804 C CA . TRP A 1 102 ? -7.66 1.785 6.871 1 97.31 102 TRP A CA 1
ATOM 805 C C . TRP A 1 102 ? -6.973 2.467 8.047 1 97.31 102 TRP A C 1
ATOM 807 O O . TRP A 1 102 ? -5.746 2.424 8.172 1 97.31 102 TRP A O 1
ATOM 817 N N . CYS A 1 103 ? -7.781 3.039 8.867 1 97.69 103 CYS A N 1
ATOM 818 C CA . CYS A 1 103 ? -7.332 3.648 10.117 1 97.69 103 CYS A CA 1
ATOM 819 C C . CYS A 1 103 ? -8.094 3.078 11.305 1 97.69 103 CYS A C 1
ATOM 821 O O . CYS A 1 103 ? -9.141 2.457 11.141 1 97.69 103 CYS A O 1
ATOM 823 N N . TYR A 1 104 ? -7.52 3.25 12.445 1 96.94 104 TYR A N 1
ATOM 824 C CA . TYR A 1 104 ? -8.094 2.793 13.703 1 96.94 104 TYR A CA 1
ATOM 825 C C . TYR A 1 104 ? -7.91 3.834 14.797 1 96.94 104 TYR A C 1
ATOM 827 O O . TYR A 1 104 ? -6.793 4.301 15.031 1 96.94 104 TYR A O 1
ATOM 835 N N . ASP A 1 105 ? -8.945 4.223 15.352 1 95.12 105 ASP A N 1
ATOM 836 C CA . ASP A 1 105 ? -8.906 5.164 16.469 1 95.12 105 ASP A CA 1
ATOM 837 C C . ASP A 1 105 ? -9.781 4.688 17.625 1 95.12 105 ASP A C 1
ATOM 839 O O . ASP A 1 105 ? -11.008 4.789 17.547 1 95.12 105 ASP A O 1
ATOM 843 N N . ASN A 1 106 ? -9.141 4.305 18.656 1 92.81 106 ASN A N 1
ATOM 844 C CA . ASN A 1 106 ? -9.844 3.711 19.797 1 92.81 106 ASN A CA 1
ATOM 845 C C . ASN A 1 106 ? -10.617 4.758 20.578 1 92.81 106 ASN A C 1
ATOM 847 O O . ASN A 1 106 ? -11.438 4.418 21.438 1 92.81 106 ASN A O 1
ATOM 851 N N . LEU A 1 107 ? -10.445 5.992 20.328 1 91.44 107 LEU A N 1
ATOM 852 C CA . LEU A 1 107 ? -11.156 7.051 21.031 1 91.44 107 LEU A CA 1
ATOM 853 C C . LEU A 1 107 ? -12.492 7.348 20.359 1 91.44 107 LEU A C 1
ATOM 855 O O . LEU A 1 107 ? -13.305 8.109 20.891 1 91.44 107 LEU A O 1
ATOM 859 N N . GLU A 1 108 ? -12.703 6.766 19.203 1 92.5 108 GLU A N 1
ATOM 860 C CA . GLU A 1 108 ? -13.977 6.922 18.5 1 92.5 108 GLU A CA 1
ATOM 861 C C . GLU A 1 108 ? -14.93 5.777 18.828 1 92.5 108 GLU A C 1
ATOM 863 O O . GLU A 1 108 ? -14.492 4.648 19.062 1 92.5 108 GLU A O 1
ATOM 868 N N . PRO A 1 109 ? -16.281 5.973 18.875 1 91.19 109 PRO A N 1
ATOM 869 C CA . PRO A 1 109 ? -17.25 4.906 19.141 1 91.19 109 PRO A CA 1
ATOM 870 C C . PRO A 1 109 ? -17.109 3.732 18.172 1 91.19 109 PRO A C 1
ATOM 872 O O . PRO A 1 109 ? -17.203 2.572 18.594 1 91.19 109 PRO A O 1
ATOM 875 N N . ASN A 1 110 ? -16.984 4.043 16.969 1 91.56 110 ASN A N 1
ATOM 876 C CA . ASN A 1 110 ? -16.641 3.074 15.93 1 91.56 110 ASN A CA 1
ATOM 877 C C . ASN A 1 110 ? -15.195 3.252 15.461 1 91.56 110 ASN A C 1
ATOM 879 O O . ASN A 1 110 ? -14.898 4.152 14.68 1 91.56 110 ASN A O 1
ATOM 883 N N . PRO A 1 111 ? -14.289 2.396 15.945 1 94.69 111 PRO A N 1
ATOM 884 C CA . PRO A 1 111 ? -12.859 2.695 15.82 1 94.69 111 PRO A CA 1
ATOM 885 C C . PRO A 1 111 ? -12.328 2.434 14.414 1 94.69 111 PRO A C 1
ATOM 887 O O . PRO A 1 111 ? -11.258 2.934 14.047 1 94.69 111 PRO A O 1
ATOM 890 N N . HIS A 1 112 ? -13 1.55 13.578 1 94.31 112 HIS A N 1
ATOM 891 C CA . HIS A 1 112 ? -12.531 1.223 12.242 1 94.31 112 HIS A CA 1
ATOM 892 C C . HIS A 1 112 ? -12.977 2.271 11.227 1 94.31 112 HIS A C 1
ATOM 894 O O . HIS A 1 112 ? -14.172 2.469 11.016 1 94.31 112 HIS A O 1
ATOM 900 N N . LYS A 1 113 ? -11.969 2.986 10.586 1 94.88 113 LYS A N 1
ATOM 901 C CA . LYS A 1 113 ? -12.234 4.039 9.609 1 94.88 113 LYS A CA 1
ATOM 902 C C . LYS A 1 113 ? -11.57 3.734 8.273 1 94.88 113 LYS A C 1
ATOM 904 O O . LYS A 1 113 ? -10.516 3.1 8.227 1 94.88 113 LYS A O 1
ATOM 909 N N . ILE A 1 114 ? -12.203 4.117 7.242 1 94.88 114 ILE A N 1
ATOM 910 C CA . ILE A 1 114 ? -11.641 4.102 5.895 1 94.88 114 ILE A CA 1
ATOM 911 C C . ILE A 1 114 ? -11.219 5.512 5.496 1 94.88 114 ILE A C 1
ATOM 913 O O . ILE A 1 114 ? -11.977 6.469 5.668 1 94.88 114 ILE A O 1
ATOM 917 N N . VAL A 1 115 ? -10.016 5.695 5.023 1 96.69 115 VAL A N 1
ATOM 918 C CA . VAL A 1 115 ? -9.516 6.98 4.543 1 96.69 115 VAL A CA 1
ATOM 919 C C . VAL A 1 115 ? -9.164 6.871 3.059 1 96.69 115 VAL A C 1
ATOM 921 O O . VAL A 1 115 ? -8.469 5.941 2.643 1 96.69 115 VAL A O 1
ATOM 924 N N . THR A 1 116 ? -9.703 7.707 2.262 1 95.69 116 THR A N 1
ATOM 925 C CA . THR A 1 116 ? -9.469 7.664 0.823 1 95.69 116 THR A CA 1
ATOM 926 C C . THR A 1 116 ? -9.344 9.078 0.256 1 95.69 116 THR A C 1
ATOM 928 O O . THR A 1 116 ? -9.672 10.055 0.929 1 95.69 116 THR A O 1
ATOM 931 N N . GLY A 1 117 ? -8.766 9.188 -0.916 1 95.44 117 GLY A N 1
ATOM 932 C CA . GLY A 1 117 ? -8.57 10.422 -1.652 1 95.44 117 GLY A CA 1
ATOM 933 C C . GLY A 1 117 ? -8.219 10.195 -3.111 1 95.44 117 GLY A C 1
ATOM 934 O O . GLY A 1 117 ? -7.93 9.07 -3.52 1 95.44 117 GLY A O 1
ATOM 935 N N . GLY A 1 118 ? -8.25 11.289 -3.852 1 95.62 118 GLY A N 1
ATOM 936 C CA . GLY A 1 118 ? -7.973 11.188 -5.277 1 95.62 118 GLY A CA 1
ATOM 937 C C . GLY A 1 118 ? -7.93 12.531 -5.973 1 95.62 118 GLY A C 1
ATOM 938 O O . GLY A 1 118 ? -7.211 13.438 -5.543 1 95.62 118 GLY A O 1
ATOM 939 N N . GLU A 1 119 ? -8.781 12.664 -6.969 1 95.19 119 GLU A N 1
ATOM 940 C CA . GLU A 1 119 ? -8.68 13.742 -7.945 1 95.19 119 GLU A CA 1
ATOM 941 C C . GLU A 1 119 ? -8.953 15.094 -7.301 1 95.19 119 GLU A C 1
ATOM 943 O O . GLU A 1 119 ? -8.305 16.094 -7.637 1 95.19 119 GLU A O 1
ATOM 948 N N . SER A 1 120 ? -9.844 15.281 -6.355 1 93.19 120 SER A N 1
ATOM 949 C CA . SER A 1 120 ? -10.297 16.562 -5.809 1 93.19 120 SER A CA 1
ATOM 950 C C . SER A 1 120 ? -9.305 17.109 -4.789 1 93.19 120 SER A C 1
ATOM 952 O O . SER A 1 120 ? -9.367 18.281 -4.422 1 93.19 120 SER A O 1
ATOM 954 N N . GLY A 1 121 ? -8.461 16.203 -4.25 1 94.19 121 GLY A N 1
ATOM 955 C CA . GLY A 1 121 ? -7.547 16.609 -3.195 1 94.19 121 GLY A CA 1
ATOM 956 C C . GLY A 1 121 ? -8.164 16.531 -1.81 1 94.19 121 GLY A C 1
ATOM 957 O O . GLY A 1 121 ? -7.48 16.766 -0.809 1 94.19 121 GLY A O 1
ATOM 958 N N . VAL A 1 122 ? -9.391 16.203 -1.766 1 91.94 122 VAL A N 1
ATOM 959 C CA . VAL A 1 122 ? -10.07 16.031 -0.484 1 91.94 122 VAL A CA 1
ATOM 960 C C . VAL A 1 122 ? -9.828 14.617 0.043 1 91.94 122 VAL A C 1
ATOM 962 O O . VAL A 1 122 ? -9.898 13.641 -0.714 1 91.94 122 VAL A O 1
ATOM 965 N N . ILE A 1 123 ? -9.492 14.5 1.284 1 94.5 123 ILE A N 1
ATOM 966 C CA . ILE A 1 123 ? -9.398 13.211 1.954 1 94.5 123 ILE A CA 1
ATOM 967 C C . ILE A 1 123 ? -10.703 12.906 2.688 1 94.5 123 ILE A C 1
ATOM 969 O O . ILE A 1 123 ? -11.156 13.711 3.51 1 94.5 123 ILE A O 1
ATOM 973 N N . TYR A 1 124 ? -11.305 11.828 2.367 1 93.12 124 TYR A N 1
ATOM 974 C CA . TYR A 1 124 ? -12.547 11.398 2.992 1 93.12 124 TYR A CA 1
ATOM 975 C C . TYR A 1 124 ? -12.281 10.359 4.074 1 93.12 124 TYR A C 1
ATOM 977 O O . TYR A 1 124 ? -11.516 9.414 3.863 1 93.12 124 TYR A O 1
ATOM 985 N N . VAL A 1 125 ? -12.852 10.578 5.184 1 94.56 125 VAL A N 1
ATOM 986 C CA . VAL A 1 125 ? -12.836 9.609 6.273 1 94.56 125 VAL A CA 1
ATOM 987 C C . VAL A 1 125 ? -14.227 9 6.445 1 94.56 125 VAL A C 1
ATOM 989 O O . VAL A 1 125 ? -15.203 9.727 6.68 1 94.56 125 VAL A O 1
ATOM 992 N N . LEU A 1 126 ? -14.344 7.688 6.328 1 91.94 126 LEU A N 1
ATOM 993 C CA . LEU A 1 126 ? -15.625 6.988 6.414 1 91.94 126 LEU A CA 1
ATOM 994 C C . LEU A 1 126 ? -15.672 6.09 7.645 1 91.94 126 LEU A C 1
ATOM 996 O O . LEU A 1 126 ? -14.672 5.453 7.992 1 91.94 126 LEU A O 1
ATOM 1000 N N . ASP A 1 127 ? -16.812 6.047 8.211 1 89.56 127 ASP A N 1
ATOM 1001 C CA . ASP A 1 127 ? -17.062 5.082 9.281 1 89.56 127 ASP A CA 1
ATOM 1002 C C . ASP A 1 127 ? -17.438 3.715 8.711 1 89.56 127 ASP A C 1
ATOM 1004 O O . ASP A 1 127 ? -18.438 3.57 8.016 1 89.56 127 ASP A O 1
ATOM 1008 N N . ALA A 1 128 ? -16.641 2.701 8.992 1 88.81 128 ALA A N 1
ATOM 1009 C CA . ALA A 1 128 ? -16.844 1.389 8.375 1 88.81 128 ALA A CA 1
ATOM 1010 C C . ALA A 1 128 ? -18.078 0.699 8.938 1 88.81 128 ALA A C 1
ATOM 1012 O O . ALA A 1 128 ? -18.734 -0.066 8.234 1 88.81 128 ALA A O 1
ATOM 1013 N N . ALA A 1 129 ? -18.344 0.928 10.188 1 86 129 ALA A N 1
ATOM 1014 C CA . ALA A 1 129 ? -19.469 0.272 10.844 1 86 129 ALA A CA 1
ATOM 1015 C C . ALA A 1 129 ? -20.797 0.793 10.305 1 86 129 ALA A C 1
ATOM 1017 O O . ALA A 1 129 ? -21.734 0.018 10.086 1 86 129 ALA A O 1
ATOM 1018 N N . THR A 1 130 ? -20.875 2.117 10.016 1 84.69 130 THR A N 1
ATOM 1019 C CA . THR A 1 130 ? -22.125 2.715 9.562 1 84.69 130 THR A CA 1
ATOM 1020 C C . THR A 1 130 ? -22.125 2.895 8.047 1 84.69 130 THR A C 1
ATOM 1022 O O . THR A 1 130 ? -23.172 3.203 7.457 1 84.69 130 THR A O 1
ATOM 1025 N N . SER A 1 131 ? -20.984 2.664 7.461 1 83.25 131 SER A N 1
ATOM 1026 C CA . SER A 1 131 ? -20.828 2.877 6.023 1 83.25 131 SER A CA 1
ATOM 1027 C C . SER A 1 131 ? -21.281 4.273 5.621 1 83.25 131 SER A C 1
ATOM 1029 O O . SER A 1 131 ? -22.094 4.43 4.699 1 83.25 131 SER A O 1
ATOM 1031 N N . SER A 1 132 ? -20.781 5.223 6.312 1 85.88 132 SER A N 1
ATOM 1032 C CA . SER A 1 132 ? -21.141 6.617 6.062 1 85.88 132 SER A CA 1
ATOM 1033 C C . SER A 1 132 ? -19.922 7.523 6.113 1 85.88 132 SER A C 1
ATOM 1035 O O . SER A 1 132 ? -18.906 7.18 6.727 1 85.88 132 SER A O 1
ATOM 1037 N N . LEU A 1 133 ? -20.094 8.648 5.418 1 88.75 133 LEU A N 1
ATOM 1038 C CA . LEU A 1 133 ? -19.062 9.672 5.488 1 88.75 133 LEU A CA 1
ATOM 1039 C C . LEU A 1 133 ? -18.969 10.266 6.891 1 88.75 133 LEU A C 1
ATOM 1041 O O . LEU A 1 133 ? -19.984 10.703 7.445 1 88.75 133 LEU A O 1
ATOM 1045 N N . ASP A 1 134 ? -17.875 10.227 7.457 1 88.81 134 ASP A N 1
ATOM 1046 C CA . ASP A 1 134 ? -17.656 10.742 8.805 1 88.81 134 ASP A CA 1
ATOM 1047 C C . ASP A 1 134 ? -17.109 12.172 8.766 1 88.81 134 ASP A C 1
ATOM 1049 O O . ASP A 1 134 ? -17.672 13.07 9.398 1 88.81 134 ASP A O 1
ATOM 1053 N N . ARG A 1 135 ? -16.062 12.391 8 1 89.75 135 ARG A N 1
ATOM 1054 C CA . ARG A 1 135 ? -15.445 13.719 7.906 1 89.75 135 ARG A CA 1
ATOM 1055 C C . ARG A 1 135 ? -14.641 13.859 6.621 1 89.75 135 ARG A C 1
ATOM 1057 O O . ARG A 1 135 ? -14.344 12.867 5.953 1 89.75 135 ARG A O 1
ATOM 1064 N N . GLN A 1 136 ? -14.344 15.102 6.309 1 90.19 136 GLN A N 1
ATOM 1065 C CA . GLN A 1 136 ? -13.461 15.469 5.203 1 90.19 136 GLN A CA 1
ATOM 1066 C C . GLN A 1 136 ? -12.242 16.234 5.703 1 90.19 136 GLN A C 1
ATOM 1068 O O . GLN A 1 136 ? -12.367 17.141 6.535 1 90.19 136 GLN A O 1
ATOM 1073 N N . LEU A 1 137 ? -11.141 15.727 5.312 1 89.25 137 LEU A N 1
ATOM 1074 C CA . LEU A 1 137 ? -9.891 16.422 5.613 1 89.25 137 LEU A CA 1
ATOM 1075 C C . LEU A 1 137 ? -9.422 17.234 4.414 1 89.25 137 LEU A C 1
ATOM 1077 O O . LEU A 1 137 ? -9.078 16.672 3.371 1 89.25 137 LEU A O 1
ATOM 1081 N N . VAL A 1 138 ? -9.43 18.578 4.586 1 85.88 138 VAL A N 1
ATOM 1082 C CA . VAL A 1 138 ? -9.062 19.484 3.5 1 85.88 138 VAL A CA 1
ATOM 1083 C C . VAL A 1 138 ? -7.664 20.031 3.74 1 85.88 138 VAL A C 1
ATOM 1085 O O . VAL A 1 138 ? -7.316 20.391 4.867 1 85.88 138 VAL A O 1
ATOM 1088 N N . GLY A 1 139 ? -6.879 20 2.744 1 81.12 139 GLY A N 1
ATOM 1089 C CA . GLY A 1 139 ? -5.527 20.531 2.861 1 81.12 139 GLY A CA 1
ATOM 1090 C C . GLY A 1 139 ? -4.758 20.5 1.556 1 81.12 139 GLY A C 1
ATOM 1091 O O . GLY A 1 139 ? -4.082 21.469 1.203 1 81.12 139 GLY A O 1
ATOM 1092 N N . HIS A 1 140 ? -4.871 19.438 0.845 1 89.81 140 HIS A N 1
ATOM 1093 C CA . HIS A 1 140 ? -4.172 19.297 -0.428 1 89.81 140 HIS A CA 1
ATOM 1094 C C . HIS A 1 140 ? -4.789 20.203 -1.491 1 89.81 140 HIS A C 1
ATOM 1096 O O . HIS A 1 140 ? -6.004 20.422 -1.502 1 89.81 140 HIS A O 1
ATOM 1102 N N . MET A 1 141 ? -3.982 20.688 -2.383 1 91.94 141 MET A N 1
ATOM 1103 C CA . MET A 1 141 ? -4.434 21.609 -3.42 1 91.94 141 MET A CA 1
ATOM 1104 C C . MET A 1 141 ? -4.539 20.906 -4.766 1 91.94 141 MET A C 1
ATOM 1106 O O . MET A 1 141 ? -4.789 21.547 -5.789 1 91.94 141 MET A O 1
ATOM 1110 N N . ASP A 1 142 ? -4.25 19.75 -4.805 1 96.31 142 ASP A N 1
ATOM 1111 C CA . ASP A 1 142 ? -4.332 18.906 -5.996 1 96.31 142 ASP A CA 1
ATOM 1112 C C . ASP A 1 142 ? -4.586 17.453 -5.617 1 96.31 142 ASP A C 1
ATOM 1114 O O . ASP A 1 142 ? -4.758 17.125 -4.441 1 96.31 142 ASP A O 1
ATOM 1118 N N . ALA A 1 143 ? -4.676 16.562 -6.555 1 97.25 143 ALA A N 1
ATOM 1119 C CA . ALA A 1 143 ? -5.047 15.156 -6.379 1 97.25 143 ALA A CA 1
ATOM 1120 C C . ALA A 1 143 ? -4.164 14.477 -5.332 1 97.25 143 ALA A C 1
ATOM 1122 O O . ALA A 1 143 ? -2.963 14.75 -5.262 1 97.25 143 ALA A O 1
ATOM 1123 N N . VAL A 1 144 ? -4.734 13.617 -4.562 1 97.44 144 VAL A N 1
ATOM 1124 C CA . VAL A 1 144 ? -4.039 12.75 -3.615 1 97.44 144 VAL A CA 1
ATOM 1125 C C . VAL A 1 144 ? -3.77 11.391 -4.262 1 97.44 144 VAL A C 1
ATOM 1127 O O . VAL A 1 144 ? -4.703 10.672 -4.629 1 97.44 144 VAL A O 1
ATOM 1130 N N . ASN A 1 145 ? -2.492 11.008 -4.316 1 98.06 145 ASN A N 1
ATOM 1131 C CA . ASN A 1 145 ? -2.111 9.805 -5.047 1 98.06 145 ASN A CA 1
ATOM 1132 C C . ASN A 1 145 ? -1.961 8.609 -4.117 1 98.06 145 ASN A C 1
ATOM 1134 O O . ASN A 1 145 ? -2.135 7.461 -4.539 1 98.06 145 ASN A O 1
ATOM 1138 N N . ASP A 1 146 ? -1.599 8.883 -2.98 1 98.5 146 ASP A N 1
ATOM 1139 C CA . ASP A 1 146 ? -1.316 7.793 -2.049 1 98.5 146 ASP A CA 1
ATOM 1140 C C . ASP A 1 146 ? -1.621 8.211 -0.61 1 98.5 146 ASP A C 1
ATOM 1142 O O . ASP A 1 146 ? -1.45 9.375 -0.246 1 98.5 146 ASP A O 1
ATOM 1146 N N . ILE A 1 147 ? -2.109 7.27 0.21 1 98.5 147 ILE A N 1
ATOM 1147 C CA . ILE A 1 147 ? -2.387 7.43 1.634 1 98.5 147 ILE A CA 1
ATOM 1148 C C . ILE A 1 147 ? -1.86 6.219 2.4 1 98.5 147 ILE A C 1
ATOM 1150 O O . ILE A 1 147 ? -2.148 5.074 2.041 1 98.5 147 ILE A O 1
ATOM 1154 N N . ARG A 1 148 ? -1.088 6.41 3.387 1 98.69 148 ARG A N 1
ATOM 1155 C CA . ARG A 1 148 ? -0.56 5.336 4.219 1 98.69 148 ARG A CA 1
ATOM 1156 C C . ARG A 1 148 ? -0.779 5.629 5.699 1 98.69 148 ARG A C 1
ATOM 1158 O O . ARG A 1 148 ? -0.535 6.746 6.16 1 98.69 148 ARG A O 1
ATOM 1165 N N . THR A 1 149 ? -1.232 4.609 6.43 1 98.44 149 THR A N 1
ATOM 1166 C CA . THR A 1 149 ? -1.516 4.727 7.855 1 98.44 149 THR A CA 1
ATOM 1167 C C . THR A 1 149 ? -0.251 4.5 8.68 1 98.44 149 THR A C 1
ATOM 1169 O O . THR A 1 149 ? 0.529 3.588 8.391 1 98.44 149 THR A O 1
ATOM 1172 N N . SER A 1 150 ? -0.078 5.328 9.672 1 97.94 150 SER A N 1
ATOM 1173 C CA . SER A 1 150 ? 1.061 5.164 10.57 1 97.94 150 SER A CA 1
ATOM 1174 C C . SER A 1 150 ? 1 3.826 11.305 1 97.94 150 SER A C 1
ATOM 1176 O O . SER A 1 150 ? -0.042 3.459 11.844 1 97.94 150 SER A O 1
ATOM 1178 N N . PRO A 1 151 ? 2.188 3.191 11.328 1 95.38 151 PRO A N 1
ATOM 1179 C CA . PRO A 1 151 ? 2.186 1.899 12.016 1 95.38 151 PRO A CA 1
ATOM 1180 C C . PRO A 1 151 ? 2.139 2.041 13.539 1 95.38 151 PRO A C 1
ATOM 1182 O O . PRO A 1 151 ? 1.799 1.084 14.234 1 95.38 151 PRO A O 1
ATOM 1185 N N . LYS A 1 152 ? 2.459 3.113 14.109 1 94.75 152 LYS A N 1
ATOM 1186 C CA . LYS A 1 152 ? 2.508 3.293 15.555 1 94.75 152 LYS A CA 1
ATOM 1187 C C . LYS A 1 152 ? 1.229 3.947 16.062 1 94.75 152 LYS A C 1
ATOM 1189 O O . LYS A 1 152 ? 0.765 3.633 17.172 1 94.75 152 LYS A O 1
ATOM 1194 N N . ASN A 1 153 ? 0.726 4.855 15.344 1 96 153 ASN A N 1
ATOM 1195 C CA . ASN A 1 153 ? -0.535 5.531 15.633 1 96 153 ASN A CA 1
ATOM 1196 C C . ASN A 1 153 ? -1.509 5.422 14.461 1 96 153 ASN A C 1
ATOM 1198 O O . ASN A 1 153 ? -1.521 6.281 13.578 1 96 153 ASN A O 1
ATOM 1202 N N . PRO A 1 154 ? -2.383 4.438 14.492 1 97.44 154 PRO A N 1
ATOM 1203 C CA . PRO A 1 154 ? -3.221 4.145 13.328 1 97.44 154 PRO A CA 1
ATOM 1204 C C . PRO A 1 154 ? -4.309 5.191 13.109 1 97.44 154 PRO A C 1
ATOM 1206 O O . PRO A 1 154 ? -5.164 5.023 12.234 1 97.44 154 PRO A O 1
ATOM 1209 N N . ALA A 1 155 ? -4.266 6.297 13.836 1 96 155 ALA A N 1
ATOM 1210 C CA . ALA A 1 155 ? -5.148 7.43 13.562 1 96 155 ALA A CA 1
ATOM 1211 C C . ALA A 1 155 ? -4.445 8.484 12.719 1 96 155 ALA A C 1
ATOM 1213 O O . ALA A 1 155 ? -5.051 9.492 12.336 1 96 155 ALA A O 1
ATOM 1214 N N . LEU A 1 156 ? -3.191 8.289 12.438 1 96.19 156 LEU A N 1
ATOM 1215 C CA . LEU A 1 156 ? -2.391 9.203 11.625 1 96.19 156 LEU A CA 1
ATOM 1216 C C . LEU A 1 156 ? -2.193 8.641 10.219 1 96.19 156 LEU A C 1
ATOM 1218 O O . LEU A 1 156 ? -1.911 7.453 10.055 1 96.19 156 LEU A O 1
ATOM 1222 N N . VAL A 1 157 ? -2.377 9.516 9.211 1 97.12 157 VAL A N 1
ATOM 1223 C CA . VAL A 1 157 ? -2.1 9.109 7.84 1 97.12 157 VAL A CA 1
ATOM 1224 C C . VAL A 1 157 ? -1.112 10.078 7.203 1 97.12 157 VAL A C 1
ATOM 1226 O O . VAL A 1 157 ? -1.138 11.281 7.492 1 97.12 157 VAL A O 1
ATOM 1229 N N . ALA A 1 158 ? -0.191 9.602 6.426 1 96.56 158 ALA A N 1
ATOM 1230 C CA . ALA A 1 158 ? 0.607 10.383 5.484 1 96.56 158 ALA A CA 1
ATOM 1231 C C . ALA A 1 158 ? 0.003 10.344 4.082 1 96.56 158 ALA A C 1
ATOM 1233 O O . ALA A 1 158 ? -0.444 9.289 3.625 1 96.56 158 ALA A O 1
ATOM 1234 N N . THR A 1 159 ? -0.059 11.438 3.432 1 97 159 THR A N 1
ATOM 1235 C CA . THR A 1 159 ? -0.69 11.531 2.119 1 97 159 THR A CA 1
ATOM 1236 C C . THR A 1 159 ? 0.262 12.164 1.107 1 97 159 THR A C 1
ATOM 1238 O O . THR A 1 159 ? 0.957 13.133 1.419 1 97 159 THR A O 1
ATOM 1241 N N . ALA A 1 160 ? 0.342 11.57 -0.077 1 97.31 160 ALA A N 1
ATOM 1242 C CA . ALA A 1 160 ? 1.122 12.078 -1.201 1 97.31 160 ALA A CA 1
ATOM 1243 C C . ALA A 1 160 ? 0.219 12.727 -2.248 1 97.31 160 ALA A C 1
ATOM 1245 O O . ALA A 1 160 ? -0.801 12.148 -2.637 1 97.31 160 ALA A O 1
ATOM 1246 N N . SER A 1 161 ? 0.654 13.883 -2.742 1 96.44 161 SER A N 1
ATOM 1247 C CA . SER A 1 161 ? -0.261 14.617 -3.605 1 96.44 161 SER A CA 1
ATOM 1248 C C . SER A 1 161 ? 0.469 15.211 -4.809 1 96.44 161 SER A C 1
ATOM 1250 O O . SER A 1 161 ? 1.686 15.406 -4.77 1 96.44 161 SER A O 1
ATOM 1252 N N . LYS A 1 162 ? -0.336 15.492 -5.828 1 97.38 162 LYS A N 1
ATOM 1253 C CA . LYS A 1 162 ? 0.143 16.188 -7.02 1 97.38 162 LYS A CA 1
ATOM 1254 C C . LYS A 1 162 ? 0.482 17.641 -6.699 1 97.38 162 LYS A C 1
ATOM 1256 O O . LYS A 1 162 ? 1.112 18.328 -7.508 1 97.38 162 LYS A O 1
ATOM 1261 N N . ASP A 1 163 ? 0.188 18.172 -5.5 1 93.06 163 ASP A N 1
ATOM 1262 C CA . ASP A 1 163 ? 0.506 19.547 -5.121 1 93.06 163 ASP A CA 1
ATOM 1263 C C . ASP A 1 163 ? 1.942 19.656 -4.613 1 93.06 163 ASP A C 1
ATOM 1265 O O . ASP A 1 163 ? 2.309 20.641 -3.98 1 93.06 163 ASP A O 1
ATOM 1269 N N . ASN A 1 164 ? 2.691 18.547 -4.746 1 91.06 164 ASN A N 1
ATOM 1270 C CA . ASN A 1 164 ? 4.121 18.484 -4.469 1 91.06 164 ASN A CA 1
ATOM 1271 C C . ASN A 1 164 ? 4.395 18.344 -2.975 1 91.06 164 ASN A C 1
ATOM 1273 O O . ASN A 1 164 ? 5.52 18.578 -2.52 1 91.06 164 ASN A O 1
ATOM 1277 N N . THR A 1 165 ? 3.391 17.953 -2.242 1 89.69 165 THR A N 1
ATOM 1278 C CA . THR A 1 165 ? 3.627 17.844 -0.806 1 89.69 165 THR A CA 1
ATOM 1279 C C . THR A 1 165 ? 3.211 16.469 -0.285 1 89.69 165 THR A C 1
ATOM 1281 O O . THR A 1 165 ? 2.387 15.797 -0.899 1 89.69 165 THR A O 1
ATOM 1284 N N . VAL A 1 166 ? 3.848 16.094 0.788 1 93.06 166 VAL A N 1
ATOM 1285 C CA . VAL A 1 166 ? 3.352 15.078 1.706 1 93.06 166 VAL A CA 1
ATOM 1286 C C . VAL A 1 166 ? 2.721 15.742 2.926 1 93.06 166 VAL A C 1
ATOM 1288 O O . VAL A 1 166 ? 3.258 16.719 3.459 1 93.06 166 VAL A O 1
ATOM 1291 N N . ARG A 1 167 ? 1.583 15.258 3.277 1 90.88 167 ARG A N 1
ATOM 1292 C CA . ARG A 1 167 ? 0.935 15.828 4.457 1 90.88 167 ARG A CA 1
ATOM 1293 C C . ARG A 1 167 ? 0.575 14.734 5.461 1 90.88 167 ARG A C 1
ATOM 1295 O O . ARG A 1 167 ? 0.26 13.609 5.074 1 90.88 167 ARG A O 1
ATOM 1302 N N . ILE A 1 168 ? 0.671 15.109 6.684 1 92.06 168 ILE A N 1
ATOM 1303 C CA . ILE A 1 168 ? 0.273 14.227 7.77 1 92.06 168 ILE A CA 1
ATOM 1304 C C . ILE A 1 168 ? -1.032 14.719 8.391 1 92.06 168 ILE A C 1
ATOM 1306 O O . ILE A 1 168 ? -1.14 15.883 8.773 1 92.06 168 ILE A O 1
ATOM 1310 N N . PHE A 1 169 ? -2.033 13.844 8.453 1 92.12 169 PHE A N 1
ATOM 1311 C CA . PHE A 1 169 ? -3.33 14.148 9.047 1 92.12 169 PHE A CA 1
ATOM 1312 C C . PHE A 1 169 ? -3.623 13.211 10.211 1 92.12 169 PHE A C 1
ATOM 1314 O O . PHE A 1 169 ? -3.195 12.055 10.211 1 92.12 169 PHE A O 1
ATOM 1321 N N . HIS A 1 170 ? -4.242 13.68 11.203 1 91.94 170 HIS A N 1
ATOM 1322 C CA . HIS A 1 170 ? -4.98 12.852 12.156 1 91.94 170 HIS A CA 1
ATOM 1323 C C . HIS A 1 170 ? -6.453 12.758 11.773 1 91.94 170 HIS A C 1
ATOM 1325 O O . HIS A 1 170 ? -7.09 13.766 11.469 1 91.94 170 HIS A O 1
ATOM 1331 N N . ILE A 1 171 ? -7.027 11.602 11.773 1 92.94 171 ILE A N 1
ATOM 1332 C CA . ILE A 1 171 ? -8.344 11.375 11.188 1 92.94 171 ILE A CA 1
ATOM 1333 C C . ILE A 1 171 ? -9.406 12.102 12.008 1 92.94 171 ILE A C 1
ATOM 1335 O O . ILE A 1 171 ? -10.539 12.281 11.547 1 92.94 171 ILE A O 1
ATOM 1339 N N . ARG A 1 172 ? -9.07 12.461 13.242 1 89.19 172 ARG A N 1
ATOM 1340 C CA . ARG A 1 172 ? -10.039 13.203 14.047 1 89.19 172 ARG A CA 1
ATOM 1341 C C . ARG A 1 172 ? -9.875 14.711 13.852 1 89.19 172 ARG A C 1
ATOM 1343 O O . ARG A 1 172 ? -10.703 15.492 14.312 1 89.19 172 ARG A O 1
ATOM 1350 N N . SER A 1 173 ? -8.727 14.984 13.258 1 80.25 173 SER A N 1
ATOM 1351 C CA . SER A 1 173 ? -8.469 16.406 13.055 1 80.25 173 SER A CA 1
ATOM 1352 C C . SER A 1 173 ? -8.969 16.875 11.695 1 80.25 173 SER A C 1
ATOM 1354 O O . SER A 1 173 ? -8.82 16.172 10.695 1 80.25 173 SER A O 1
ATOM 1356 N N . GLU A 1 174 ? -9.805 17.781 11.617 1 72.5 174 GLU A N 1
ATOM 1357 C CA . GLU A 1 174 ? -10.273 18.328 10.344 1 72.5 174 GLU A CA 1
ATOM 1358 C C . GLU A 1 174 ? -9.156 19.078 9.617 1 72.5 174 GLU A C 1
ATOM 1360 O O . GLU A 1 174 ? -9.32 19.484 8.461 1 72.5 174 GLU A O 1
ATOM 1365 N N . SER A 1 175 ? -8.078 19.234 10.312 1 73.75 175 SER A N 1
ATOM 1366 C CA . SER A 1 175 ? -6.996 20 9.695 1 73.75 175 SER A CA 1
ATOM 1367 C C . SER A 1 175 ? -5.738 19.141 9.547 1 73.75 175 SER A C 1
ATOM 1369 O O . SER A 1 175 ? -5.535 18.188 10.297 1 73.75 175 SER A O 1
ATOM 1371 N N . CYS A 1 176 ? -4.926 19.594 8.547 1 84.69 176 CYS A N 1
ATOM 1372 C CA . CYS A 1 176 ? -3.611 19 8.32 1 84.69 176 CYS A CA 1
ATOM 1373 C C . CYS A 1 176 ? -2.666 19.297 9.477 1 84.69 176 CYS A C 1
ATOM 1375 O O . CYS A 1 176 ? -2.588 20.438 9.938 1 84.69 176 CYS A O 1
ATOM 1377 N N . LEU A 1 177 ? -1.98 18.297 9.977 1 84.81 177 LEU A N 1
ATOM 1378 C CA . LEU A 1 177 ? -1.065 18.484 11.102 1 84.81 177 LEU A CA 1
ATOM 1379 C C . LEU A 1 177 ? 0.282 19 10.617 1 84.81 177 LEU A C 1
ATOM 1381 O O . LEU A 1 177 ? 0.846 19.922 11.219 1 84.81 177 LEU A O 1
ATOM 1385 N N . VAL A 1 178 ? 0.784 18.375 9.609 1 84.5 178 VAL A N 1
ATOM 1386 C CA . VAL A 1 178 ? 2.111 18.703 9.102 1 84.5 178 VAL A CA 1
ATOM 1387 C C . VAL A 1 178 ? 2.086 18.734 7.574 1 84.5 178 VAL A C 1
ATOM 1389 O O . VAL A 1 178 ? 1.488 17.859 6.945 1 84.5 178 VAL A O 1
ATOM 1392 N N . ILE A 1 179 ? 2.676 19.734 6.996 1 84.75 179 ILE A N 1
ATOM 1393 C CA . ILE A 1 179 ? 2.936 19.781 5.562 1 84.75 179 ILE A CA 1
ATOM 1394 C C . ILE A 1 179 ? 4.422 19.562 5.297 1 84.75 179 ILE A C 1
ATOM 1396 O O . ILE A 1 179 ? 5.266 20.328 5.777 1 84.75 179 ILE A O 1
ATOM 1400 N N . LEU A 1 180 ? 4.723 18.531 4.652 1 85.06 180 LEU A N 1
ATOM 1401 C CA . LEU A 1 180 ? 6.082 18.203 4.246 1 85.06 180 LEU A CA 1
ATOM 1402 C C . LEU A 1 180 ? 6.324 18.578 2.791 1 85.06 180 LEU A C 1
ATOM 1404 O O . LEU A 1 180 ? 5.805 17.938 1.878 1 85.06 180 LEU A O 1
ATOM 1408 N N . GLY A 1 181 ? 7.016 19.594 2.518 1 81.19 181 GLY A N 1
ATOM 1409 C CA . GLY A 1 181 ? 7.262 20.156 1.199 1 81.19 181 GLY A CA 1
ATOM 1410 C C . GLY A 1 181 ? 8.383 21.188 1.184 1 81.19 181 GLY A C 1
ATOM 1411 O O . GLY A 1 181 ? 9.281 21.141 2.035 1 81.19 181 GLY A O 1
ATOM 1412 N N . GLY A 1 182 ? 8.422 21.984 0.081 1 69.69 182 GLY A N 1
ATOM 1413 C CA . GLY A 1 182 ? 9.438 23.031 -0.036 1 69.69 182 GLY A CA 1
ATOM 1414 C C . GLY A 1 182 ? 10.383 22.797 -1.198 1 69.69 182 GLY A C 1
ATOM 1415 O O . GLY A 1 182 ? 10.305 21.781 -1.884 1 69.69 182 GLY A O 1
ATOM 1416 N N . HIS A 1 183 ? 11.289 23.688 -1.425 1 64 183 HIS A N 1
ATOM 1417 C CA . HIS A 1 183 ? 12.148 23.719 -2.605 1 64 183 HIS A CA 1
ATOM 1418 C C . HIS A 1 183 ? 13.172 22.594 -2.572 1 64 183 HIS A C 1
ATOM 1420 O O . HIS A 1 183 ? 13.711 22.203 -3.613 1 64 183 HIS A O 1
ATOM 1426 N N . GLN A 1 184 ? 13.477 22.078 -1.396 1 67.06 184 GLN A N 1
ATOM 1427 C CA . GLN A 1 184 ? 14.453 21 -1.296 1 67.06 184 GLN A CA 1
ATOM 1428 C C . GLN A 1 184 ? 13.766 19.641 -1.198 1 67.06 184 GLN A C 1
ATOM 1430 O O . GLN A 1 184 ? 14.422 18.625 -0.962 1 67.06 184 GLN A O 1
ATOM 1435 N N . ALA A 1 185 ? 12.523 19.688 -1.414 1 81.81 185 ALA A N 1
ATOM 1436 C CA . ALA A 1 185 ? 11.773 18.438 -1.355 1 81.81 185 ALA A CA 1
ATOM 1437 C C . ALA A 1 185 ? 11.273 18.031 -2.738 1 81.81 185 ALA A C 1
ATOM 1439 O O . ALA A 1 185 ? 12.062 17.859 -3.668 1 81.81 185 ALA A O 1
ATOM 1440 N N . HIS A 1 186 ? 9.992 17.828 -2.844 1 87.31 186 HIS A N 1
ATOM 1441 C CA . HIS A 1 186 ? 9.43 17.438 -4.133 1 87.31 186 HIS A CA 1
ATOM 1442 C C . HIS A 1 186 ? 9.133 18.672 -4.992 1 87.31 186 HIS A C 1
ATOM 1444 O O . HIS A 1 186 ? 8.633 19.672 -4.488 1 87.31 186 HIS A O 1
ATOM 1450 N N . LEU A 1 187 ? 9.453 18.688 -6.234 1 87.06 187 LEU A N 1
ATOM 1451 C CA . LEU A 1 187 ? 9.266 19.797 -7.156 1 87.06 187 LEU A CA 1
ATOM 1452 C C . LEU A 1 187 ? 8.195 19.469 -8.195 1 87.06 187 LEU A C 1
ATOM 1454 O O . LEU A 1 187 ? 7.938 20.266 -9.094 1 87.06 187 LEU A O 1
ATOM 1458 N N . ASP A 1 188 ? 7.715 18.344 -8.125 1 92 188 ASP A N 1
ATOM 1459 C CA . ASP A 1 188 ? 6.621 17.859 -8.961 1 92 188 ASP A CA 1
ATOM 1460 C C . ASP A 1 188 ? 5.758 16.859 -8.195 1 92 188 ASP A C 1
ATOM 1462 O O . ASP A 1 188 ? 5.945 16.656 -6.996 1 92 188 ASP A O 1
ATOM 1466 N N . SER A 1 189 ? 4.797 16.25 -8.852 1 94.62 189 SER A N 1
ATOM 1467 C CA . SER A 1 189 ? 3.811 15.375 -8.25 1 94.62 189 SER A CA 1
ATOM 1468 C C . SER A 1 189 ? 4.477 14.328 -7.359 1 94.62 189 SER A C 1
ATOM 1470 O O . SER A 1 189 ? 5.418 13.648 -7.785 1 94.62 189 SER A O 1
ATOM 1472 N N . VAL A 1 190 ? 4.031 14.211 -6.121 1 94.81 190 VAL A N 1
ATOM 1473 C CA . VAL A 1 190 ? 4.398 13.102 -5.246 1 94.81 190 VAL A CA 1
ATOM 1474 C C . VAL A 1 190 ? 3.463 11.922 -5.492 1 94.81 190 VAL A C 1
ATOM 1476 O O . VAL A 1 190 ? 2.24 12.062 -5.422 1 94.81 190 VAL A O 1
ATOM 1479 N N . ILE A 1 191 ? 3.975 10.734 -5.789 1 96.69 191 ILE A N 1
ATOM 1480 C CA . ILE A 1 191 ? 3.186 9.602 -6.27 1 96.69 191 ILE A CA 1
ATOM 1481 C C . ILE A 1 191 ? 2.996 8.586 -5.145 1 96.69 191 ILE A C 1
ATOM 1483 O O . ILE A 1 191 ? 1.933 7.98 -5.023 1 96.69 191 ILE A O 1
ATOM 1487 N N . SER A 1 192 ? 3.986 8.398 -4.367 1 97.44 192 SER A N 1
ATOM 1488 C CA . SER A 1 192 ? 3.961 7.355 -3.352 1 97.44 192 SER A CA 1
ATOM 1489 C C . SER A 1 192 ? 4.586 7.832 -2.045 1 97.44 192 SER A C 1
ATOM 1491 O O . SER A 1 192 ? 5.469 8.695 -2.053 1 97.44 192 SER A O 1
ATOM 1493 N N . VAL A 1 193 ? 4.094 7.289 -0.938 1 97.31 193 VAL A N 1
ATOM 1494 C CA . VAL A 1 193 ? 4.566 7.617 0.403 1 97.31 193 VAL A CA 1
ATOM 1495 C C . VAL A 1 193 ? 4.484 6.383 1.297 1 97.31 193 VAL A C 1
ATOM 1497 O O . VAL A 1 193 ? 3.682 5.48 1.049 1 97.31 193 VAL A O 1
ATOM 1500 N N . ASP A 1 194 ? 5.352 6.266 2.24 1 97.56 194 ASP A N 1
ATOM 1501 C CA . ASP A 1 194 ? 5.289 5.176 3.211 1 97.56 194 ASP A CA 1
ATOM 1502 C C . ASP A 1 194 ? 5.918 5.586 4.539 1 97.56 194 ASP A C 1
ATOM 1504 O O . ASP A 1 194 ? 6.727 6.52 4.59 1 97.56 194 ASP A O 1
ATOM 1508 N N . TRP A 1 195 ? 5.496 4.871 5.617 1 96.38 195 TRP A N 1
ATOM 1509 C CA . TRP A 1 195 ? 6.02 5.074 6.965 1 96.38 195 TRP A CA 1
ATOM 1510 C C . TRP A 1 195 ? 7.105 4.051 7.285 1 96.38 195 TRP A C 1
ATOM 1512 O O . TRP A 1 195 ? 6.992 2.881 6.914 1 96.38 195 TRP A O 1
ATOM 1522 N N . SER A 1 196 ? 8.039 4.543 8.031 1 93.12 196 SER A N 1
ATOM 1523 C CA . SER A 1 196 ? 8.945 3.562 8.625 1 93.12 196 SER A CA 1
ATOM 1524 C C . SER A 1 196 ? 8.242 2.754 9.711 1 93.12 196 SER A C 1
ATOM 1526 O O . SER A 1 196 ? 7.219 3.184 10.25 1 93.12 196 SER A O 1
ATOM 1528 N N . HIS A 1 197 ? 8.859 1.591 10.062 1 92.12 197 HIS A N 1
ATOM 1529 C CA . HIS A 1 197 ? 8.242 0.671 11.008 1 92.12 197 HIS A CA 1
ATOM 1530 C C . HIS A 1 197 ? 8.023 1.34 12.359 1 92.12 197 HIS A C 1
ATOM 1532 O O . HIS A 1 197 ? 7.074 1.009 13.078 1 92.12 197 HIS A O 1
ATOM 1538 N N . ASP A 1 198 ? 8.844 2.26 12.75 1 91.12 198 ASP A N 1
ATOM 1539 C CA . ASP A 1 198 ? 8.758 2.91 14.055 1 91.12 198 ASP A CA 1
ATOM 1540 C C . ASP A 1 198 ? 8.125 4.293 13.938 1 91.12 198 ASP A C 1
ATOM 1542 O O . ASP A 1 198 ? 8.102 5.059 14.906 1 91.12 198 ASP A O 1
ATOM 1546 N N . ALA A 1 199 ? 7.695 4.645 12.734 1 93.44 199 ALA A N 1
ATOM 1547 C CA . ALA A 1 199 ? 6.996 5.887 12.422 1 93.44 199 ALA A CA 1
ATOM 1548 C C . ALA A 1 199 ? 7.895 7.098 12.656 1 93.44 199 ALA A C 1
ATOM 1550 O O . ALA A 1 199 ? 7.402 8.219 12.836 1 93.44 199 ALA A O 1
ATOM 1551 N N . SER A 1 200 ? 9.195 6.844 12.688 1 88.75 200 SER A N 1
ATOM 1552 C CA . SER A 1 200 ? 10.141 7.945 12.867 1 88.75 200 SER A CA 1
ATOM 1553 C C . SER A 1 200 ? 10.391 8.68 11.555 1 88.75 200 SER A C 1
ATOM 1555 O O . SER A 1 200 ? 10.828 9.828 11.547 1 88.75 200 SER A O 1
ATOM 1557 N N . MET A 1 201 ? 10.062 7.988 10.438 1 89.5 201 MET A N 1
ATOM 1558 C CA . MET A 1 201 ? 10.336 8.539 9.109 1 89.5 201 MET A CA 1
ATOM 1559 C C . MET A 1 201 ? 9.156 8.312 8.172 1 89.5 201 MET A C 1
ATOM 1561 O O . MET A 1 201 ? 8.375 7.379 8.367 1 89.5 201 MET A O 1
ATOM 1565 N N . VAL A 1 202 ? 9.078 9.203 7.223 1 92.19 202 VAL A N 1
ATOM 1566 C CA . VAL A 1 202 ? 8.266 9.016 6.027 1 92.19 202 VAL A CA 1
ATOM 1567 C C . VAL A 1 202 ? 9.148 9.102 4.781 1 92.19 202 VAL A C 1
ATOM 1569 O O . VAL A 1 202 ? 10.062 9.93 4.719 1 92.19 202 VAL A O 1
ATOM 1572 N N . VAL A 1 203 ? 8.938 8.195 3.824 1 90.69 203 VAL A N 1
ATOM 1573 C CA . VAL A 1 203 ? 9.617 8.289 2.535 1 90.69 203 VAL A CA 1
ATOM 1574 C C . VAL A 1 203 ? 8.602 8.602 1.439 1 90.69 203 VAL A C 1
ATOM 1576 O O . VAL A 1 203 ? 7.465 8.125 1.483 1 90.69 203 VAL A O 1
ATOM 1579 N N . SER A 1 204 ? 8.977 9.445 0.542 1 92.44 204 SER A N 1
ATOM 1580 C CA . SER A 1 204 ? 8.109 9.789 -0.585 1 92.44 204 SER A CA 1
ATOM 1581 C C . SER A 1 204 ? 8.906 9.836 -1.889 1 92.44 204 SER A C 1
ATOM 1583 O O . SER A 1 204 ? 10.125 10.016 -1.876 1 92.44 204 SER A O 1
ATOM 1585 N N . CYS A 1 205 ? 8.203 9.586 -3.01 1 90.31 205 CYS A N 1
ATOM 1586 C CA . CYS A 1 205 ? 8.789 9.648 -4.34 1 90.31 205 CYS A CA 1
ATOM 1587 C C . CYS A 1 205 ? 7.758 10.07 -5.379 1 90.31 205 CYS A C 1
ATOM 1589 O O . CYS A 1 205 ? 6.555 10.039 -5.109 1 90.31 205 CYS A O 1
ATOM 1591 N N . GLY A 1 206 ? 8.258 10.5 -6.562 1 92.44 206 GLY A N 1
ATOM 1592 C CA . GLY A 1 206 ? 7.281 10.922 -7.551 1 92.44 206 GLY A CA 1
ATOM 1593 C C . GLY A 1 206 ? 7.91 11.336 -8.875 1 92.44 206 GLY A C 1
ATOM 1594 O O . GLY A 1 206 ? 8.938 10.789 -9.273 1 92.44 206 GLY A O 1
ATOM 1595 N N . HIS A 1 207 ? 7.262 12.289 -9.539 1 91.5 207 HIS A N 1
ATOM 1596 C CA . HIS A 1 207 ? 7.578 12.633 -10.922 1 91.5 207 HIS A CA 1
ATOM 1597 C C . HIS A 1 207 ? 8.773 13.578 -10.992 1 91.5 207 HIS A C 1
ATOM 1599 O O . HIS A 1 207 ? 9.312 13.82 -12.078 1 91.5 207 HIS A O 1
ATOM 1605 N N . ASP A 1 208 ? 9.234 14.117 -9.875 1 86.19 208 ASP A N 1
ATOM 1606 C CA . ASP A 1 208 ? 10.359 15.047 -9.883 1 86.19 208 ASP A CA 1
ATOM 1607 C C . ASP A 1 208 ? 11.688 14.297 -9.82 1 86.19 208 ASP A C 1
ATOM 1609 O O . ASP A 1 208 ? 12.742 14.906 -9.625 1 86.19 208 ASP A O 1
ATOM 1613 N N . HIS A 1 209 ? 11.617 12.977 -9.875 1 83.19 209 HIS A N 1
ATOM 1614 C CA . HIS A 1 209 ? 12.797 12.117 -9.875 1 83.19 209 HIS A CA 1
ATOM 1615 C C . HIS A 1 209 ? 13.5 12.148 -8.523 1 83.19 209 HIS A C 1
ATOM 1617 O O . HIS A 1 209 ? 14.719 11.93 -8.445 1 83.19 209 HIS A O 1
ATOM 1623 N N . ARG A 1 210 ? 12.75 12.461 -7.535 1 83.19 210 ARG A N 1
ATOM 1624 C CA . ARG A 1 210 ? 13.328 12.555 -6.199 1 83.19 210 ARG A CA 1
ATOM 1625 C C . ARG A 1 210 ? 12.688 11.547 -5.25 1 83.19 210 ARG A C 1
ATOM 1627 O O . ARG A 1 210 ? 11.492 11.273 -5.348 1 83.19 210 ARG A O 1
ATOM 1634 N N . VAL A 1 211 ? 13.539 11.023 -4.441 1 85.81 211 VAL A N 1
ATOM 1635 C CA . VAL A 1 211 ? 13.102 10.312 -3.244 1 85.81 211 VAL A CA 1
ATOM 1636 C C . VAL A 1 211 ? 13.469 11.117 -2.002 1 85.81 211 VAL A C 1
ATOM 1638 O O . VAL A 1 211 ? 14.602 11.578 -1.865 1 85.81 211 VAL A O 1
ATOM 1641 N N . VAL A 1 212 ? 12.5 11.383 -1.213 1 86.25 212 VAL A N 1
ATOM 1642 C CA . VAL A 1 212 ? 12.727 12.234 -0.049 1 86.25 212 VAL A CA 1
ATOM 1643 C C . VAL A 1 212 ? 12.422 11.453 1.229 1 86.25 212 VAL A C 1
ATOM 1645 O O . VAL A 1 212 ? 11.367 10.82 1.342 1 86.25 212 VAL A O 1
ATOM 1648 N N . GLY A 1 213 ? 13.414 11.375 2.107 1 86.56 213 GLY A N 1
ATOM 1649 C CA . GLY A 1 213 ? 13.195 10.898 3.465 1 86.56 213 GLY A CA 1
ATOM 1650 C C . GLY A 1 213 ? 12.906 12.016 4.449 1 86.56 213 GLY A C 1
ATOM 1651 O O . GLY A 1 213 ? 13.656 12.992 4.531 1 86.56 213 GLY A O 1
ATOM 1652 N N . TRP A 1 214 ? 11.781 11.883 5.176 1 85.69 214 TRP A N 1
ATOM 1653 C CA . TRP A 1 214 ? 11.359 12.883 6.148 1 85.69 214 TRP A CA 1
ATOM 1654 C C . TRP A 1 214 ? 11.547 12.367 7.574 1 85.69 214 TRP A C 1
ATOM 1656 O O . TRP A 1 214 ? 10.922 11.383 7.973 1 85.69 214 TRP A O 1
ATOM 1666 N N . ASN A 1 215 ? 12.391 13.039 8.312 1 83.81 215 ASN A N 1
ATOM 1667 C CA . ASN A 1 215 ? 12.586 12.703 9.719 1 83.81 215 ASN A CA 1
ATOM 1668 C C . ASN A 1 215 ? 11.562 13.398 10.609 1 83.81 215 ASN A C 1
ATOM 1670 O O . ASN A 1 215 ? 11.516 14.625 10.672 1 83.81 215 ASN A O 1
ATOM 1674 N N . LEU A 1 216 ? 10.773 12.641 11.375 1 85.38 216 LEU A N 1
ATOM 1675 C CA . LEU A 1 216 ? 9.688 13.195 12.164 1 85.38 216 LEU A CA 1
ATOM 1676 C C . LEU A 1 216 ? 10.078 13.281 13.641 1 85.38 216 LEU A C 1
ATOM 1678 O O . LEU A 1 216 ? 9.273 13.703 14.477 1 85.38 216 LEU A O 1
ATOM 1682 N N . THR A 1 217 ? 11.273 12.891 13.938 1 83.25 217 THR A N 1
ATOM 1683 C CA . THR A 1 217 ? 11.68 12.812 15.336 1 83.25 217 THR A CA 1
ATOM 1684 C C . THR A 1 217 ? 12.625 13.953 15.695 1 83.25 217 THR A C 1
ATOM 1686 O O . THR A 1 217 ? 13.164 14 16.797 1 83.25 217 THR A O 1
ATOM 1689 N N . GLN A 1 218 ? 12.828 14.727 14.797 1 76.25 218 GLN A N 1
ATOM 1690 C CA . GLN A 1 218 ? 13.672 15.883 15.078 1 76.25 218 GLN A CA 1
ATOM 1691 C C . GLN A 1 218 ? 12.828 17.141 15.305 1 76.25 218 GLN A C 1
ATOM 1693 O O . GLN A 1 218 ? 11.781 17.312 14.68 1 76.25 218 GLN A O 1
ATOM 1698 N N . ASN A 1 219 ? 13.367 17.938 16.266 1 75.94 219 ASN A N 1
ATOM 1699 C CA . ASN A 1 219 ? 12.711 19.234 16.438 1 75.94 219 ASN A CA 1
ATOM 1700 C C . ASN A 1 219 ? 12.906 20.125 15.219 1 75.94 219 ASN A C 1
ATOM 1702 O O . ASN A 1 219 ? 13.953 20.078 14.562 1 75.94 219 ASN A O 1
ATOM 1706 N N . PRO A 1 220 ? 11.93 20.969 14.852 1 73.75 220 PRO A N 1
ATOM 1707 C CA . PRO A 1 220 ? 10.727 21.328 15.602 1 73.75 220 PRO A CA 1
ATOM 1708 C C . PRO A 1 220 ? 9.539 20.406 15.312 1 73.75 220 PRO A C 1
ATOM 1710 O O . PRO A 1 220 ? 8.508 20.5 15.969 1 73.75 220 PRO A O 1
ATOM 1713 N N . ILE A 1 221 ? 9.672 19.469 14.367 1 79 221 ILE A N 1
ATOM 1714 C CA . ILE A 1 221 ? 8.531 18.656 13.938 1 79 221 ILE A CA 1
ATOM 1715 C C . ILE A 1 221 ? 8.07 17.766 15.086 1 79 221 ILE A C 1
ATOM 1717 O O . ILE A 1 221 ? 6.867 17.656 15.352 1 79 221 ILE A O 1
ATOM 1721 N N . LYS A 1 222 ? 9 17.234 15.711 1 83.19 222 LYS A N 1
ATOM 1722 C CA . LYS A 1 222 ? 8.688 16.344 16.828 1 83.19 222 LYS A CA 1
ATOM 1723 C C . LYS A 1 222 ? 7.82 17.047 17.859 1 83.19 222 LYS A C 1
ATOM 1725 O O . LYS A 1 222 ? 6.785 16.531 18.281 1 83.19 222 LYS A O 1
ATOM 1730 N N . ARG A 1 223 ? 8.219 18.203 18.281 1 82.88 223 ARG A N 1
ATOM 1731 C CA . ARG A 1 223 ? 7.484 18.953 19.281 1 82.88 223 ARG A CA 1
ATOM 1732 C C . ARG A 1 223 ? 6.105 19.359 18.781 1 82.88 223 ARG A C 1
ATOM 1734 O O . ARG A 1 223 ? 5.121 19.297 19.516 1 82.88 223 ARG A O 1
ATOM 1741 N N . HIS A 1 224 ? 6.117 19.797 17.547 1 81.75 224 HIS A N 1
ATOM 1742 C CA . HIS A 1 224 ? 4.855 20.203 16.938 1 81.75 224 HIS A CA 1
ATOM 1743 C C . HIS A 1 224 ? 3.859 19.047 16.922 1 81.75 224 HIS A C 1
ATOM 1745 O O . HIS A 1 224 ? 2.707 19.203 17.328 1 81.75 224 HIS A O 1
ATOM 1751 N N . LEU A 1 225 ? 4.254 17.922 16.438 1 85.25 225 LEU A N 1
ATOM 1752 C CA . LEU A 1 225 ? 3.383 16.766 16.344 1 85.25 225 LEU A CA 1
ATOM 1753 C C . LEU A 1 225 ? 2.891 16.328 17.719 1 85.25 225 LEU A C 1
ATOM 1755 O O . LEU A 1 225 ? 1.715 16 17.891 1 85.25 225 LEU A O 1
ATOM 1759 N N . ARG A 1 226 ? 3.785 16.359 18.625 1 87.25 226 ARG A N 1
ATOM 1760 C CA . ARG A 1 226 ? 3.408 16 20 1 87.25 226 ARG A CA 1
ATOM 1761 C C . ARG A 1 226 ? 2.32 16.922 20.516 1 87.25 226 ARG A C 1
ATOM 1763 O O . ARG A 1 226 ? 1.353 16.469 21.141 1 87.25 226 ARG A O 1
ATOM 1770 N N . ARG A 1 227 ? 2.516 18.188 20.297 1 84.06 227 ARG A N 1
ATOM 1771 C CA . ARG A 1 227 ? 1.532 19.172 20.75 1 84.06 227 ARG A CA 1
ATOM 1772 C C . ARG A 1 227 ? 0.191 18.953 20.047 1 84.06 227 ARG A C 1
ATOM 1774 O O . ARG A 1 227 ? -0.857 18.969 20.703 1 84.06 227 ARG A O 1
ATOM 1781 N N . CYS A 1 228 ? 0.221 18.797 18.766 1 83.94 228 CYS A N 1
ATOM 1782 C CA . CYS A 1 228 ? -1.007 18.578 18.016 1 83.94 228 CYS A CA 1
ATOM 1783 C C . CYS A 1 228 ? -1.737 17.344 18.516 1 83.94 228 CYS A C 1
ATOM 1785 O O . CYS A 1 228 ? -2.953 17.359 18.719 1 83.94 228 CYS A O 1
ATOM 1787 N N . LEU A 1 229 ? -1.044 16.281 18.703 1 88.12 229 LEU A N 1
ATOM 1788 C CA . LEU A 1 229 ? -1.653 15.016 19.109 1 88.12 229 LEU A CA 1
ATOM 1789 C C . LEU A 1 229 ? -2.256 15.125 20.516 1 88.12 229 LEU A C 1
ATOM 1791 O O . LEU A 1 229 ? -3.322 14.57 20.781 1 88.12 229 LEU A O 1
ATOM 1795 N N . LYS A 1 230 ? -1.542 15.867 21.344 1 87.12 230 LYS A N 1
ATOM 1796 C CA . LYS A 1 230 ? -2.09 16.094 22.688 1 87.12 230 LYS A CA 1
ATOM 1797 C C . LYS A 1 230 ? -3.424 16.828 22.609 1 87.12 230 LYS A C 1
ATOM 1799 O O . LYS A 1 230 ? -4.383 16.453 23.297 1 87.12 230 LYS A O 1
ATOM 1804 N N . ILE A 1 231 ? -3.506 17.844 21.781 1 83.56 231 ILE A N 1
ATOM 1805 C CA . ILE A 1 231 ? -4.715 18.641 21.625 1 83.56 231 ILE A CA 1
ATOM 1806 C C . ILE A 1 231 ? -5.84 17.781 21.062 1 83.56 231 ILE A C 1
ATOM 1808 O O . ILE A 1 231 ? -6.969 17.812 21.562 1 83.56 231 ILE A O 1
ATOM 1812 N N . VAL A 1 232 ? -5.523 16.953 20.047 1 85.44 232 VAL A N 1
ATOM 1813 C CA . VAL A 1 232 ? -6.52 16.094 19.406 1 85.44 232 VAL A CA 1
ATOM 1814 C C . VAL A 1 232 ? -7.02 15.047 20.391 1 85.44 232 VAL A C 1
ATOM 1816 O O . VAL A 1 232 ? -8.219 14.75 20.438 1 85.44 232 VAL A O 1
ATOM 1819 N N . ASP A 1 233 ? -6.133 14.492 21.141 1 86 233 ASP A N 1
ATOM 1820 C CA . ASP A 1 233 ? -6.492 13.461 22.109 1 86 233 ASP A CA 1
ATOM 1821 C C . ASP A 1 233 ? -7.418 14.016 23.188 1 86 233 ASP A C 1
ATOM 1823 O O . ASP A 1 233 ? -8.219 13.281 23.766 1 86 233 ASP A O 1
ATOM 1827 N N . LEU A 1 234 ? -7.293 15.305 23.438 1 85.06 234 LEU A N 1
ATOM 1828 C CA . LEU A 1 234 ? -8.148 15.953 24.422 1 85.06 234 LEU A CA 1
ATOM 1829 C C . LEU A 1 234 ? -9.5 16.312 23.812 1 85.06 234 LEU A C 1
ATOM 1831 O O . LEU A 1 234 ? -10.383 16.812 24.516 1 85.06 234 LEU A O 1
ATOM 1835 N N . GLY A 1 235 ? -9.602 16.094 22.531 1 77.75 235 GLY A N 1
ATOM 1836 C CA . GLY A 1 235 ? -10.883 16.297 21.875 1 77.75 235 GLY A CA 1
ATOM 1837 C C . GLY A 1 235 ? -11.031 17.672 21.266 1 77.75 235 GLY A C 1
ATOM 1838 O O . GLY A 1 235 ? -12.133 18.078 20.891 1 77.75 235 GLY A O 1
ATOM 1839 N N . PHE A 1 236 ? -9.969 18.469 21.266 1 74.12 236 PHE A N 1
ATOM 1840 C CA . PHE A 1 236 ? -10.031 19.812 20.719 1 74.12 236 PHE A CA 1
ATOM 1841 C C . PHE A 1 236 ? -9.734 19.812 19.219 1 74.12 236 PHE A C 1
ATOM 1843 O O . PHE A 1 236 ? -9.008 18.938 18.734 1 74.12 236 PHE A O 1
ATOM 1850 N N . LYS A 1 237 ? -10.445 20.719 18.562 1 69.44 237 LYS A N 1
ATOM 1851 C CA . LYS A 1 237 ? -10.148 20.891 17.141 1 69.44 237 LYS A CA 1
ATOM 1852 C C . LYS A 1 237 ? -8.891 21.719 16.938 1 69.44 237 LYS A C 1
ATOM 1854 O O . LYS A 1 237 ? -8.656 22.688 17.672 1 69.44 237 LYS A O 1
ATOM 1859 N N . LEU A 1 238 ? -8.008 21.094 16.203 1 65.69 238 LEU A N 1
ATOM 1860 C CA . LEU A 1 238 ? -6.805 21.859 15.891 1 65.69 238 LEU A CA 1
ATOM 1861 C C . LEU A 1 238 ? -7.137 23.016 14.961 1 65.69 238 LEU A C 1
ATOM 1863 O O . LEU A 1 238 ? -7.992 22.891 14.078 1 65.69 238 LEU A O 1
ATOM 1867 N N . GLY A 1 239 ? -7.125 24.266 15.422 1 53.44 239 GLY A N 1
ATOM 1868 C CA . GLY A 1 239 ? -7.207 25.312 14.422 1 53.44 239 GLY A CA 1
ATOM 1869 C C . GLY A 1 239 ? -6.359 25.047 13.195 1 53.44 239 GLY A C 1
ATOM 1870 O O . GLY A 1 239 ? -5.523 24.141 13.203 1 53.44 239 GLY A O 1
ATOM 1871 N N . VAL A 1 240 ? -6.848 25.562 12.086 1 45.38 240 VAL A N 1
ATOM 1872 C CA . VAL A 1 240 ? -6.062 25.391 10.867 1 45.38 240 VAL A CA 1
ATOM 1873 C C . VAL A 1 240 ? -4.574 25.406 11.203 1 45.38 240 VAL A C 1
ATOM 1875 O O . VAL A 1 240 ? -4.059 26.391 11.75 1 45.38 240 VAL A O 1
ATOM 1878 N N . VAL A 1 241 ? -4.195 24.312 11.711 1 46.38 241 VAL A N 1
ATOM 1879 C CA . VAL A 1 241 ? -2.791 24.203 12.086 1 46.38 241 VAL A CA 1
ATOM 1880 C C . VAL A 1 241 ? -1.925 24.938 11.062 1 46.38 241 VAL A C 1
ATOM 1882 O O . VAL A 1 241 ? -2.111 24.766 9.852 1 46.38 241 VAL A O 1
ATOM 1885 N N . LYS A 1 242 ? -1.545 26.062 11.547 1 39.5 242 LYS A N 1
ATOM 1886 C CA . LYS A 1 242 ? -0.502 26.781 10.82 1 39.5 242 LYS A CA 1
ATOM 1887 C C . LYS A 1 242 ? 0.482 25.828 10.164 1 39.5 242 LYS A C 1
ATOM 1889 O O . LYS A 1 242 ? 0.921 24.859 10.789 1 39.5 242 LYS A O 1
ATOM 1894 N N . TYR A 1 243 ? 0.221 25.641 8.875 1 42.41 243 TYR A N 1
ATOM 1895 C CA . TYR A 1 243 ? 0.995 24.891 7.887 1 42.41 243 TYR A CA 1
ATOM 1896 C C . TYR A 1 243 ? 2.475 24.875 8.25 1 42.41 243 TYR A C 1
ATOM 1898 O O . TYR A 1 243 ? 3.084 25.938 8.445 1 42.41 243 TYR A O 1
ATOM 1906 N N . ALA A 1 244 ? 2.77 24.188 9.094 1 37.88 244 ALA A N 1
ATOM 1907 C CA . ALA A 1 244 ? 4.23 24.109 9.109 1 37.88 244 ALA A CA 1
ATOM 1908 C C . ALA A 1 244 ? 4.785 23.875 7.707 1 37.88 244 ALA A C 1
ATOM 1910 O O . ALA A 1 244 ? 4.699 22.766 7.184 1 37.88 244 ALA A O 1
ATOM 1911 N N . LYS A 1 245 ? 4.32 24.766 6.672 1 40.06 245 LYS A N 1
ATOM 1912 C CA . LYS A 1 245 ? 5.145 24.688 5.473 1 40.06 245 LYS A CA 1
ATOM 1913 C C . LYS A 1 245 ? 6.621 24.516 5.824 1 40.06 245 LYS A C 1
ATOM 1915 O O . LYS A 1 245 ? 7.184 25.328 6.559 1 40.06 245 LYS A O 1
ATOM 1920 N N . PHE A 1 246 ? 6.949 23.516 6.074 1 34.84 246 PHE A N 1
ATOM 1921 C CA . PHE A 1 246 ? 8.367 23.391 6.391 1 34.84 246 PHE A CA 1
ATOM 1922 C C . PHE A 1 246 ? 9.227 23.844 5.211 1 34.84 246 PHE A C 1
ATOM 1924 O O . PHE A 1 246 ? 9.227 23.188 4.16 1 34.84 246 PHE A O 1
ATOM 1931 N N . PRO A 1 247 ? 9.367 25.297 4.805 1 31.95 247 PRO A N 1
ATOM 1932 C CA . PRO A 1 247 ? 10.062 26.125 3.818 1 31.95 247 PRO A CA 1
ATOM 1933 C C . PRO A 1 247 ? 11.492 25.656 3.557 1 31.95 247 PRO A C 1
ATOM 1935 O O . PRO A 1 247 ? 12.148 26.156 2.639 1 31.95 247 PRO A O 1
ATOM 1938 N N . LEU A 1 248 ? 12.312 24.938 4.066 1 31.92 248 LEU A N 1
ATOM 1939 C CA . LEU A 1 248 ? 13.656 25.5 4.039 1 31.92 248 LEU A CA 1
ATOM 1940 C C . LEU A 1 248 ? 14.164 25.625 2.607 1 31.92 248 LEU A C 1
ATOM 1942 O O . LEU A 1 248 ? 15.203 25.062 2.26 1 31.92 248 LEU A O 1
ATOM 1946 N N . PHE A 1 249 ? 13.477 25.344 1.429 1 27.62 249 PHE A N 1
ATOM 1947 C CA . PHE A 1 249 ? 14.359 25.609 0.3 1 27.62 249 PHE A CA 1
ATOM 1948 C C . PHE A 1 249 ? 14.508 27.109 0.078 1 27.62 249 PHE A C 1
ATOM 1950 O O . PHE A 1 249 ? 13.516 27.844 0.086 1 27.62 249 PHE A O 1
ATOM 1957 N N . LYS A 1 250 ? 15.453 27.734 0.693 1 27.36 250 LYS A N 1
ATOM 1958 C CA . LYS A 1 250 ? 15.883 29.031 0.17 1 27.36 250 LYS A CA 1
ATOM 1959 C C . LYS A 1 250 ? 15.969 29 -1.354 1 27.36 250 LYS A C 1
ATOM 1961 O O . LYS A 1 250 ? 16.594 28.109 -1.929 1 27.36 250 LYS A O 1
ATOM 1966 N N . ASN A 1 251 ? 14.984 29.438 -2.062 1 24.05 251 ASN A N 1
ATOM 1967 C CA . ASN A 1 251 ? 15.305 29.984 -3.377 1 24.05 251 ASN A CA 1
ATOM 1968 C C . ASN A 1 251 ? 16.562 30.859 -3.332 1 24.05 251 ASN A C 1
ATOM 1970 O O . ASN A 1 251 ? 16.734 31.672 -2.418 1 24.05 251 ASN A O 1
ATOM 1974 N N . MET B 1 1 ? 64.5 11.367 -5.785 1 21.64 1 MET B N 1
ATOM 1975 C CA . MET B 1 1 ? 63.562 12.422 -5.543 1 21.64 1 MET B CA 1
ATOM 1976 C C . MET B 1 1 ? 62.125 11.914 -5.781 1 21.64 1 MET B C 1
ATOM 1978 O O . MET B 1 1 ? 61.812 11.477 -6.883 1 21.64 1 MET B O 1
ATOM 1982 N N . ALA B 1 2 ? 61.562 11.422 -4.715 1 28.91 2 ALA B N 1
ATOM 1983 C CA . ALA B 1 2 ? 60.375 10.578 -4.621 1 28.91 2 ALA B CA 1
ATOM 1984 C C . ALA B 1 2 ? 59.125 11.344 -5.059 1 28.91 2 ALA B C 1
ATOM 1986 O O . ALA B 1 2 ? 59 12.539 -4.789 1 28.91 2 ALA B O 1
ATOM 1987 N N . PRO B 1 3 ? 58.469 10.922 -6.164 1 28.38 3 PRO B N 1
ATOM 1988 C CA . PRO B 1 3 ? 57.438 11.734 -6.793 1 28.38 3 PRO B CA 1
ATOM 1989 C C . PRO B 1 3 ? 56.312 12.094 -5.836 1 28.38 3 PRO B C 1
ATOM 1991 O O . PRO B 1 3 ? 55.938 11.289 -4.973 1 28.38 3 PRO B O 1
ATOM 1994 N N . CYS B 1 4 ? 56.312 13.25 -5.273 1 23.62 4 CYS B N 1
ATOM 1995 C CA . CYS B 1 4 ? 55.375 13.852 -4.34 1 23.62 4 CYS B CA 1
ATOM 1996 C C . CYS B 1 4 ? 53.938 13.711 -4.836 1 23.62 4 CYS B C 1
ATOM 1998 O O . CYS B 1 4 ? 53.594 14.25 -5.887 1 23.62 4 CYS B O 1
ATOM 2000 N N . ARG B 1 5 ? 53.5 12.516 -4.746 1 21.38 5 ARG B N 1
ATOM 2001 C CA . ARG B 1 5 ? 52.125 12.266 -5.23 1 21.38 5 ARG B CA 1
ATOM 2002 C C . ARG B 1 5 ? 51.156 13.305 -4.699 1 21.38 5 ARG B C 1
ATOM 2004 O O . ARG B 1 5 ? 51.031 13.5 -3.488 1 21.38 5 ARG B O 1
ATOM 2011 N N . ARG B 1 6 ? 50.906 14.32 -5.453 1 23.47 6 ARG B N 1
ATOM 2012 C CA . ARG B 1 6 ? 50 15.445 -5.207 1 23.47 6 ARG B CA 1
ATOM 2013 C C . ARG B 1 6 ? 48.688 14.969 -4.605 1 23.47 6 ARG B C 1
ATOM 2015 O O . ARG B 1 6 ? 48.125 13.953 -5.039 1 23.47 6 ARG B O 1
ATOM 2022 N N . SER B 1 7 ? 48.5 15.227 -3.357 1 21.25 7 SER B N 1
ATOM 2023 C CA . SER B 1 7 ? 47.375 14.961 -2.463 1 21.25 7 SER B CA 1
ATOM 2024 C C . SER B 1 7 ? 46.094 15.492 -3.045 1 21.25 7 SER B C 1
ATOM 2026 O O . SER B 1 7 ? 45.969 16.688 -3.361 1 21.25 7 SER B O 1
ATOM 2028 N N . ARG B 1 8 ? 45.562 14.836 -3.93 1 22.61 8 ARG B N 1
ATOM 2029 C CA . ARG B 1 8 ? 44.344 15.336 -4.59 1 22.61 8 ARG B CA 1
ATOM 2030 C C . ARG B 1 8 ? 43.344 15.828 -3.568 1 22.61 8 ARG B C 1
ATOM 2032 O O . ARG B 1 8 ? 42.906 15.07 -2.701 1 22.61 8 ARG B O 1
ATOM 2039 N N . LYS B 1 9 ? 43.5 17.141 -3.17 1 21 9 LYS B N 1
ATOM 2040 C CA . LYS B 1 9 ? 42.594 17.906 -2.297 1 21 9 LYS B CA 1
ATOM 2041 C C . LYS B 1 9 ? 41.125 17.688 -2.682 1 21 9 LYS B C 1
ATOM 2043 O O . LYS B 1 9 ? 40.75 17.953 -3.82 1 21 9 LYS B O 1
ATOM 2048 N N . VAL B 1 10 ? 40.688 16.609 -2.453 1 21.06 10 VAL B N 1
ATOM 2049 C CA . VAL B 1 10 ? 39.281 16.375 -2.734 1 21.06 10 VAL B CA 1
ATOM 2050 C C . VAL B 1 10 ? 38.438 17.484 -2.115 1 21.06 10 VAL B C 1
ATOM 2052 O O . VAL B 1 10 ? 38.531 17.734 -0.911 1 21.06 10 VAL B O 1
ATOM 2055 N N . LEU B 1 11 ? 38.188 18.547 -2.752 1 19.11 11 LEU B N 1
ATOM 2056 C CA . LEU B 1 11 ? 37.406 19.734 -2.479 1 19.11 11 LEU B CA 1
ATOM 2057 C C . LEU B 1 11 ? 36.062 19.359 -1.838 1 19.11 11 LEU B C 1
ATOM 2059 O O . LEU B 1 11 ? 35.312 18.578 -2.396 1 19.11 11 LEU B O 1
ATOM 2063 N N . THR B 1 12 ? 36.156 19.219 -0.582 1 20.39 12 THR B N 1
ATOM 2064 C CA . THR B 1 12 ? 35.125 18.922 0.391 1 20.39 12 THR B CA 1
ATOM 2065 C C . THR B 1 12 ? 34.031 19.984 0.361 1 20.39 12 THR B C 1
ATOM 2067 O O . THR B 1 12 ? 34.312 21.172 0.532 1 20.39 12 THR B O 1
ATOM 2070 N N . ALA B 1 13 ? 33.188 20.109 -0.585 1 21.7 13 ALA B N 1
ATOM 2071 C CA . ALA B 1 13 ? 32.25 21.203 -0.742 1 21.7 13 ALA B CA 1
ATOM 2072 C C . ALA B 1 13 ? 31.516 21.484 0.568 1 21.7 13 ALA B C 1
ATOM 2074 O O . ALA B 1 13 ? 30.875 20.594 1.14 1 21.7 13 ALA B O 1
ATOM 2075 N N . SER B 1 14 ? 32.125 22.297 1.505 1 21.36 14 SER B N 1
ATOM 2076 C CA . SER B 1 14 ? 31.672 22.859 2.775 1 21.36 14 SER B CA 1
ATOM 2077 C C . SER B 1 14 ? 30.359 23.625 2.613 1 21.36 14 SER B C 1
ATOM 2079 O O . SER B 1 14 ? 30.266 24.547 1.8 1 21.36 14 SER B O 1
ATOM 2081 N N . PHE B 1 15 ? 29.344 23.078 2.555 1 24.47 15 PHE B N 1
ATOM 2082 C CA . PHE B 1 15 ? 28.062 23.766 2.418 1 24.47 15 PHE B CA 1
ATOM 2083 C C . PHE B 1 15 ? 27.797 24.656 3.625 1 24.47 15 PHE B C 1
ATOM 2085 O O . PHE B 1 15 ? 27.266 24.203 4.637 1 24.47 15 PHE B O 1
ATOM 2092 N N . LYS B 1 16 ? 28.844 25.719 4.062 1 24.2 16 LYS B N 1
ATOM 2093 C CA . LYS B 1 16 ? 28.812 26.75 5.098 1 24.2 16 LYS B CA 1
ATOM 2094 C C . LYS B 1 16 ? 27.734 27.797 4.801 1 24.2 16 LYS B C 1
ATOM 2096 O O . LYS B 1 16 ? 27.969 28.719 4.016 1 24.2 16 LYS B O 1
ATOM 2101 N N . HIS B 1 17 ? 26.5 27.609 4.629 1 27.36 17 HIS B N 1
ATOM 2102 C CA . HIS B 1 17 ? 25.781 28.875 4.602 1 27.36 17 HIS B CA 1
ATOM 2103 C C . HIS B 1 17 ? 25.875 29.594 5.945 1 27.36 17 HIS B C 1
ATOM 2105 O O . HIS B 1 17 ? 25.797 28.953 7 1 27.36 17 HIS B O 1
ATOM 2111 N N . ASP B 1 18 ? 26.375 30.688 6.121 1 25.09 18 ASP B N 1
ATOM 2112 C CA . ASP B 1 18 ? 26.359 31.703 7.176 1 25.09 18 ASP B CA 1
ATOM 2113 C C . ASP B 1 18 ? 24.922 32.156 7.473 1 25.09 18 ASP B C 1
ATOM 2115 O O . ASP B 1 18 ? 24.219 32.656 6.586 1 25.09 18 ASP B O 1
ATOM 2119 N N . PRO B 1 19 ? 24.188 31.828 8.578 1 27.11 19 PRO B N 1
ATOM 2120 C CA . PRO B 1 19 ? 22.906 32.25 9.133 1 27.11 19 PRO B CA 1
ATOM 2121 C C . PRO B 1 19 ? 22.734 33.781 9.125 1 27.11 19 PRO B C 1
ATOM 2123 O O . PRO B 1 19 ? 21.625 34.281 9.344 1 27.11 19 PRO B O 1
ATOM 2126 N N . THR B 1 20 ? 23.797 34.625 9.211 1 26.08 20 THR B N 1
ATOM 2127 C CA . THR B 1 20 ? 23.766 36.062 9.422 1 26.08 20 THR B CA 1
ATOM 2128 C C . THR B 1 20 ? 23.391 36.812 8.141 1 26.08 20 THR B C 1
ATOM 2130 O O . THR B 1 20 ? 23.312 38.031 8.125 1 26.08 20 THR B O 1
ATOM 2133 N N . ASP B 1 21 ? 23.719 36.25 7.043 1 27.41 21 ASP B N 1
ATOM 2134 C CA . ASP B 1 21 ? 23.562 37.344 6.086 1 27.41 21 ASP B CA 1
ATOM 2135 C C . ASP B 1 21 ? 22.078 37.688 5.871 1 27.41 21 ASP B C 1
ATOM 2137 O O . ASP B 1 21 ? 21.375 36.938 5.188 1 27.41 21 ASP B O 1
ATOM 2141 N N . THR B 1 22 ? 21.234 38.469 6.926 1 27.44 22 THR B N 1
ATOM 2142 C CA . THR B 1 22 ? 20 39.219 7.176 1 27.44 22 THR B CA 1
ATOM 2143 C C . THR B 1 22 ? 19.719 40.188 6.035 1 27.44 22 THR B C 1
ATOM 2145 O O . THR B 1 22 ? 18.734 40.938 6.078 1 27.44 22 THR B O 1
ATOM 2148 N N . ASN B 1 23 ? 20.656 40.625 5.336 1 26.75 23 ASN B N 1
ATOM 2149 C CA . ASN B 1 23 ? 20.312 41.875 4.684 1 26.75 23 ASN B CA 1
ATOM 2150 C C . ASN B 1 23 ? 19.234 41.688 3.621 1 26.75 23 ASN B C 1
ATOM 2152 O O . ASN B 1 23 ? 19.031 42.562 2.781 1 26.75 23 ASN B O 1
ATOM 2156 N N . SER B 1 24 ? 19.109 40.562 2.848 1 27.33 24 SER B N 1
ATOM 2157 C CA . SER B 1 24 ? 18.156 40.906 1.793 1 27.33 24 SER B CA 1
ATOM 2158 C C . SER B 1 24 ? 16.781 41.25 2.367 1 27.33 24 SER B C 1
ATOM 2160 O O . SER B 1 24 ? 16.312 40.562 3.285 1 27.33 24 SER B O 1
ATOM 2162 N N . LYS B 1 25 ? 16.219 42.375 2.438 1 28.47 25 LYS B N 1
ATOM 2163 C CA . LYS B 1 25 ? 14.953 42.906 2.947 1 28.47 25 LYS B CA 1
ATOM 2164 C C . LYS B 1 25 ? 13.82 41.906 2.791 1 28.47 25 LYS B C 1
ATOM 2166 O O . LYS B 1 25 ? 12.672 42.188 3.146 1 28.47 25 LYS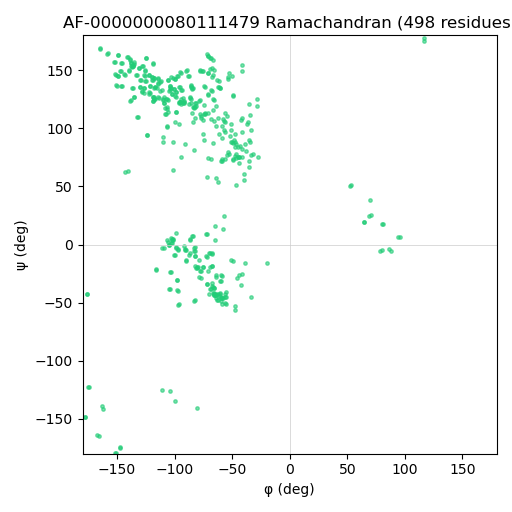 B O 1
ATOM 2171 N N . ASP B 1 26 ? 13.742 41.281 1.626 1 26.55 26 ASP B N 1
ATOM 2172 C CA . ASP B 1 26 ? 12.695 40.375 1.132 1 26.55 26 ASP B CA 1
ATOM 2173 C C . ASP B 1 26 ? 12.43 39.25 2.125 1 26.55 26 ASP B C 1
ATOM 2175 O O . ASP B 1 26 ? 13.336 38.812 2.834 1 26.55 26 ASP B O 1
ATOM 2179 N N . HIS B 1 27 ? 11.109 38.719 2.234 1 25.45 27 HIS B N 1
ATOM 2180 C CA . HIS B 1 27 ? 10.281 38.188 3.312 1 25.45 27 HIS B CA 1
ATOM 2181 C C . HIS B 1 27 ? 10.836 36.875 3.854 1 25.45 27 HIS B C 1
ATOM 2183 O O . HIS B 1 27 ? 11.586 36.188 3.158 1 25.45 27 HIS B O 1
ATOM 2189 N N . PRO B 1 28 ? 10.422 36.531 5.125 1 26.27 28 PRO B N 1
ATOM 2190 C CA . PRO B 1 28 ? 10.695 35.469 6.113 1 26.27 28 PRO B CA 1
ATOM 2191 C C . PRO B 1 28 ? 10.672 34.062 5.508 1 26.27 28 PRO B C 1
ATOM 2193 O O . PRO B 1 28 ? 9.664 33.656 4.926 1 26.27 28 PRO B O 1
ATOM 2196 N N . GLN B 1 29 ? 11.664 33.719 4.875 1 29.72 29 GLN B N 1
ATOM 2197 C CA . GLN B 1 29 ? 11.883 32.406 4.266 1 29.72 29 GLN B CA 1
ATOM 2198 C C . GLN B 1 29 ? 11.477 31.281 5.211 1 29.72 29 GLN B C 1
ATOM 2200 O O . GLN B 1 29 ? 12.07 31.109 6.281 1 29.72 29 GLN B O 1
ATOM 2205 N N . LYS B 1 30 ? 10.219 31.047 5.371 1 28.3 30 LYS B N 1
ATOM 2206 C CA . LYS B 1 30 ? 9.508 30.234 6.352 1 28.3 30 LYS B CA 1
ATOM 2207 C C . LYS B 1 30 ? 10.117 28.828 6.441 1 28.3 30 LYS B C 1
ATOM 2209 O O . LYS B 1 30 ? 10.602 28.297 5.445 1 28.3 30 LYS B O 1
ATOM 2214 N N . PRO B 1 31 ? 10.148 28.188 7.629 1 27.41 31 PRO B N 1
ATOM 2215 C CA . PRO B 1 31 ? 10.805 27.062 8.297 1 27.41 31 PRO B CA 1
ATOM 2216 C C . PRO B 1 31 ? 10.516 25.734 7.617 1 27.41 31 PRO B C 1
ATOM 2218 O O . PRO B 1 31 ? 9.367 25.438 7.285 1 27.41 31 PRO B O 1
ATOM 2221 N N . PHE B 1 32 ? 11.398 25.25 6.715 1 31.12 32 PHE B N 1
ATOM 2222 C CA . PHE B 1 32 ? 11.445 23.875 6.25 1 31.12 32 PHE B CA 1
ATOM 2223 C C . PHE B 1 32 ? 11.672 22.922 7.414 1 31.12 32 PHE B C 1
ATOM 2225 O O . PHE B 1 32 ? 12.688 23 8.102 1 31.12 32 PHE B O 1
ATOM 2232 N N . ILE B 1 33 ? 10.82 22.562 8.352 1 34.72 33 ILE B N 1
ATOM 2233 C CA . ILE B 1 33 ? 11.148 21.891 9.602 1 34.72 33 ILE B CA 1
ATOM 2234 C C . ILE B 1 33 ? 11.586 20.453 9.312 1 34.72 33 ILE B C 1
ATOM 2236 O O . ILE B 1 33 ? 12.305 19.844 10.109 1 34.72 33 ILE B O 1
ATOM 2240 N N . GLY B 1 34 ? 10.992 19.516 8.398 1 38.47 34 GLY B N 1
ATOM 2241 C CA . GLY B 1 34 ? 11.516 18.156 8.406 1 38.47 34 GLY B CA 1
ATOM 2242 C C . GLY B 1 34 ? 12.828 18.016 7.66 1 38.47 34 GLY B C 1
ATOM 2243 O O . GLY B 1 34 ? 13.148 18.844 6.809 1 38.47 34 GLY B O 1
ATOM 2244 N N . SER B 1 35 ? 13.891 17.734 8.43 1 44.94 35 SER B N 1
ATOM 2245 C CA . SER B 1 35 ? 15.117 17.422 7.699 1 44.94 35 SER B CA 1
ATOM 2246 C C . SER B 1 35 ? 14.852 16.422 6.582 1 44.94 35 SER B C 1
ATOM 2248 O O . SER B 1 35 ? 14.156 15.422 6.789 1 44.94 35 SER B O 1
ATOM 2250 N N . SER B 1 36 ? 14.492 16.938 5.406 1 52.5 36 SER B N 1
ATOM 2251 C CA . SER B 1 36 ? 14.375 16.109 4.215 1 52.5 36 SER B CA 1
ATOM 2252 C C . SER B 1 36 ? 15.742 15.727 3.658 1 52.5 36 SER B C 1
ATOM 2254 O O . SER B 1 36 ? 16.703 16.469 3.82 1 52.5 36 SER B O 1
ATOM 2256 N N . ARG B 1 37 ? 16.016 14.477 3.766 1 55.47 37 ARG B N 1
ATOM 2257 C CA . ARG B 1 37 ? 17.125 14.031 2.939 1 55.47 37 ARG B CA 1
ATOM 2258 C C . ARG B 1 37 ? 16.672 13.719 1.52 1 55.47 37 ARG B C 1
ATOM 2260 O O . ARG B 1 37 ? 15.688 12.992 1.324 1 55.47 37 ARG B O 1
ATOM 2267 N N . LEU B 1 38 ? 17.078 14.742 0.615 1 57.12 38 LEU B N 1
ATOM 2268 C CA . LEU B 1 38 ? 16.734 14.578 -0.796 1 57.12 38 LEU B CA 1
ATOM 2269 C C . LEU B 1 38 ? 17.734 13.648 -1.482 1 57.12 38 LEU B C 1
ATOM 2271 O O . LEU B 1 38 ? 18.938 13.734 -1.237 1 57.12 38 LEU B O 1
ATOM 2275 N N . PHE B 1 39 ? 17.125 12.648 -1.917 1 58.31 39 PHE B N 1
ATOM 2276 C CA . PHE B 1 39 ? 17.938 11.781 -2.752 1 58.31 39 PHE B CA 1
ATOM 2277 C C . PHE B 1 39 ? 17.641 12.016 -4.23 1 58.31 39 PHE B C 1
ATOM 2279 O O . PHE B 1 39 ? 16.5 11.914 -4.66 1 58.31 39 PHE B O 1
ATOM 2286 N N . GLU B 1 40 ? 18.516 13.109 -4.746 1 55.25 40 GLU B N 1
ATOM 2287 C CA . GLU B 1 40 ? 18.359 13.453 -6.156 1 55.25 40 GLU B CA 1
ATOM 2288 C C . GLU B 1 40 ? 19.016 12.406 -7.055 1 55.25 40 GLU B C 1
ATOM 2290 O O . GLU B 1 40 ? 20.094 11.906 -6.746 1 55.25 40 GLU B O 1
ATOM 2295 N N . LYS B 1 41 ? 18.234 11.516 -7.469 1 54.22 41 LYS B N 1
ATOM 2296 C CA . LYS B 1 41 ? 18.922 10.617 -8.398 1 54.22 41 LYS B CA 1
ATOM 2297 C C . LYS B 1 41 ? 18.609 10.984 -9.844 1 54.22 41 LYS B C 1
ATOM 2299 O O . LYS B 1 41 ? 17.781 11.867 -10.102 1 54.22 41 LYS B O 1
ATOM 2304 N N . PRO B 1 42 ? 18.312 9.883 -10.578 1 56.59 42 PRO B N 1
ATOM 2305 C CA . PRO B 1 42 ? 18.406 9.617 -12.008 1 56.59 42 PRO B CA 1
ATOM 2306 C C . PRO B 1 42 ? 17.359 10.352 -12.828 1 56.59 42 PRO B C 1
ATOM 2308 O O . PRO B 1 42 ? 16.453 10.969 -12.258 1 56.59 42 PRO B O 1
ATOM 2311 N N . ILE B 1 43 ? 17.453 10.492 -14.047 1 65.12 43 ILE B N 1
ATOM 2312 C CA . ILE B 1 43 ? 16.719 11.18 -15.117 1 65.12 43 ILE B CA 1
ATOM 2313 C C . ILE B 1 43 ? 15.336 10.562 -15.266 1 65.12 43 ILE B C 1
ATOM 2315 O O . ILE B 1 43 ? 14.609 10.883 -16.203 1 65.12 43 ILE B O 1
ATOM 2319 N N . SER B 1 44 ? 14.867 9.711 -14.156 1 79.06 44 SER B N 1
ATOM 2320 C CA . SER B 1 44 ? 13.57 9.117 -14.438 1 79.06 44 SER B CA 1
ATOM 2321 C C . SER B 1 44 ? 12.641 9.211 -13.227 1 79.06 44 SER B C 1
ATOM 2323 O O . SER B 1 44 ? 13.102 9.422 -12.109 1 79.06 44 SER B O 1
ATOM 2325 N N . SER B 1 45 ? 11.359 9.156 -13.492 1 85.69 45 SER B N 1
ATOM 2326 C CA . SER B 1 45 ? 10.297 9.258 -12.492 1 85.69 45 SER B CA 1
ATOM 2327 C C . SER B 1 45 ? 10.289 8.047 -11.57 1 85.69 45 SER B C 1
ATOM 2329 O O . SER B 1 45 ? 10.711 6.957 -11.961 1 85.69 45 SER B O 1
ATOM 2331 N N . PHE B 1 46 ? 9.812 8.25 -10.305 1 89.62 46 PHE B N 1
ATOM 2332 C CA . PHE B 1 46 ? 9.539 7.172 -9.367 1 89.62 46 PHE B CA 1
ATOM 2333 C C . PHE B 1 46 ? 8.039 6.949 -9.219 1 89.62 46 PHE B C 1
ATOM 2335 O O . PHE B 1 46 ? 7.262 7.902 -9.195 1 89.62 46 PHE B O 1
ATOM 2342 N N . TYR B 1 47 ? 7.656 5.637 -9.102 1 94.12 47 TYR B N 1
ATOM 2343 C CA . TYR B 1 47 ? 6.238 5.309 -9.055 1 94.12 47 TYR B CA 1
ATOM 2344 C C . TYR B 1 47 ? 5.867 4.684 -7.715 1 94.12 47 TYR B C 1
ATOM 2346 O O . TYR B 1 47 ? 4.695 4.672 -7.328 1 94.12 47 TYR B O 1
ATOM 2354 N N . GLY B 1 48 ? 6.797 4.141 -7.012 1 95.62 48 GLY B N 1
ATOM 2355 C CA . GLY B 1 48 ? 6.527 3.498 -5.734 1 95.62 48 GLY B CA 1
ATOM 2356 C C . GLY B 1 48 ? 7.703 3.555 -4.777 1 95.62 48 GLY B C 1
ATOM 2357 O O . GLY B 1 48 ? 8.859 3.51 -5.203 1 95.62 48 GLY B O 1
ATOM 2358 N N . CYS B 1 49 ? 7.457 3.668 -3.479 1 94.31 49 CYS B N 1
ATOM 2359 C CA . CYS B 1 49 ? 8.453 3.539 -2.418 1 94.31 49 CYS B CA 1
ATOM 2360 C C . CYS B 1 49 ? 7.859 2.844 -1.198 1 94.31 49 CYS B C 1
ATOM 2362 O O . CYS B 1 49 ? 6.652 2.926 -0.958 1 94.31 49 CYS B O 1
ATOM 2364 N N . ALA B 1 50 ? 8.633 2.104 -0.536 1 97 50 ALA B N 1
ATOM 2365 C CA . ALA B 1 50 ? 8.172 1.351 0.627 1 97 50 ALA B CA 1
ATOM 2366 C C . ALA B 1 50 ? 9.297 1.148 1.634 1 97 50 ALA B C 1
ATOM 2368 O O . ALA B 1 50 ? 10.438 0.86 1.252 1 97 50 ALA B O 1
ATOM 2369 N N . PHE B 1 51 ? 8.969 1.338 2.893 1 95.19 51 PHE B N 1
ATOM 2370 C CA . PHE B 1 51 ? 9.883 0.951 3.959 1 95.19 51 PHE B CA 1
ATOM 2371 C C . PHE B 1 51 ? 9.836 -0.554 4.195 1 95.19 51 PHE B C 1
ATOM 2373 O O . PHE B 1 51 ? 8.797 -1.187 3.984 1 95.19 51 PHE B O 1
ATOM 2380 N N . ASN B 1 52 ? 10.984 -1.073 4.637 1 94.5 52 ASN B N 1
ATOM 2381 C CA . ASN B 1 52 ? 11.047 -2.465 5.07 1 94.5 52 ASN B CA 1
ATOM 2382 C C . ASN B 1 52 ? 10.367 -2.664 6.422 1 94.5 52 ASN B C 1
ATOM 2384 O O . ASN B 1 52 ? 10.875 -2.201 7.449 1 94.5 52 ASN B O 1
ATOM 2388 N N . PRO B 1 53 ? 9.273 -3.381 6.414 1 95.12 53 PRO B N 1
ATOM 2389 C CA . PRO B 1 53 ? 8.578 -3.568 7.688 1 95.12 53 PRO B CA 1
ATOM 2390 C C . PRO B 1 53 ? 9.172 -4.695 8.523 1 95.12 53 PRO B C 1
ATOM 2392 O O . PRO B 1 53 ? 8.758 -4.902 9.672 1 95.12 53 PRO B O 1
ATOM 2395 N N . PHE B 1 54 ? 10.117 -5.371 8.062 1 95.19 54 PHE B N 1
ATOM 2396 C CA . PHE B 1 54 ? 10.602 -6.586 8.711 1 95.19 54 PHE B CA 1
ATOM 2397 C C . PHE B 1 54 ? 11.891 -6.312 9.477 1 95.19 54 PHE B C 1
ATOM 2399 O O . PHE B 1 54 ? 12.492 -7.23 10.039 1 95.19 54 PHE B O 1
ATOM 2406 N N . VAL B 1 55 ? 12.258 -5.102 9.492 1 90.75 55 VAL B N 1
ATOM 2407 C CA . VAL B 1 55 ? 13.461 -4.77 10.242 1 90.75 55 VAL B CA 1
ATOM 2408 C C . VAL B 1 55 ? 13.156 -4.773 11.734 1 90.75 55 VAL B C 1
ATOM 2410 O O . VAL B 1 55 ? 12.031 -4.488 12.148 1 90.75 55 VAL B O 1
ATOM 2413 N N . SER B 1 56 ? 14.148 -5.109 12.469 1 86.62 56 SER B N 1
ATOM 2414 C CA . SER B 1 56 ? 13.961 -5.098 13.914 1 86.62 56 SER B CA 1
ATOM 2415 C C . SER B 1 56 ? 13.797 -3.678 14.445 1 86.62 56 SER B C 1
ATOM 2417 O O . SER B 1 56 ? 14.164 -2.713 13.766 1 86.62 56 SER B O 1
ATOM 2419 N N . LYS B 1 57 ? 13.25 -3.572 15.609 1 83.81 57 LYS B N 1
ATOM 2420 C CA . LYS B 1 57 ? 12.953 -2.285 16.234 1 83.81 57 LYS B CA 1
ATOM 2421 C C . LYS B 1 57 ? 14.219 -1.449 16.406 1 83.81 57 LYS B C 1
ATOM 2423 O O . LYS B 1 57 ? 14.164 -0.218 16.375 1 83.81 57 LYS B O 1
ATOM 2428 N N . ASN B 1 58 ? 15.344 -2.115 16.516 1 81.19 58 ASN B N 1
ATOM 2429 C CA . ASN B 1 58 ? 16.578 -1.399 16.812 1 81.19 58 ASN B CA 1
ATOM 2430 C C . ASN B 1 58 ? 17.391 -1.152 15.539 1 81.19 58 ASN B C 1
ATOM 2432 O O . ASN B 1 58 ? 18.453 -0.522 15.586 1 81.19 58 ASN B O 1
ATOM 2436 N N . GLU B 1 59 ? 16.859 -1.679 14.453 1 82.25 59 GLU B N 1
ATOM 2437 C CA . GLU B 1 59 ? 17.562 -1.485 13.188 1 82.25 59 GLU B CA 1
ATOM 2438 C C . GLU B 1 59 ? 17.109 -0.199 12.5 1 82.25 59 GLU B C 1
ATOM 2440 O O . GLU B 1 59 ? 15.977 0.255 12.695 1 82.25 59 GLU B O 1
ATOM 2445 N N . ASN B 1 60 ? 18.062 0.332 11.766 1 82.06 60 ASN B N 1
ATOM 2446 C CA . ASN B 1 60 ? 17.734 1.529 11 1 82.06 60 ASN B CA 1
ATOM 2447 C C . ASN B 1 60 ? 16.656 1.25 9.961 1 82.06 60 ASN B C 1
ATOM 2449 O O . ASN B 1 60 ? 16.656 0.191 9.328 1 82.06 60 ASN B O 1
ATOM 2453 N N . PRO B 1 61 ? 15.766 2.297 9.844 1 87.94 61 PRO B N 1
ATOM 2454 C CA . PRO B 1 61 ? 14.797 2.131 8.75 1 87.94 61 PRO B CA 1
ATOM 2455 C C . PRO B 1 61 ? 15.461 2.023 7.383 1 87.94 61 PRO B C 1
ATOM 2457 O O . PRO B 1 61 ? 16.438 2.732 7.105 1 87.94 61 PRO B O 1
ATOM 2460 N N . ILE B 1 62 ? 15.031 1.072 6.57 1 88.5 62 ILE B N 1
ATOM 2461 C CA . ILE B 1 62 ? 15.492 0.884 5.199 1 88.5 62 ILE B CA 1
ATOM 2462 C C . ILE B 1 62 ? 14.305 0.967 4.242 1 88.5 62 ILE B C 1
ATOM 2464 O O . ILE B 1 62 ? 13.242 0.393 4.504 1 88.5 62 ILE B O 1
ATOM 2468 N N . ALA B 1 63 ? 14.43 1.778 3.17 1 91.06 63 ALA B N 1
ATOM 2469 C CA . ALA B 1 63 ? 13.367 1.959 2.182 1 91.06 63 ALA B CA 1
ATOM 2470 C C . ALA B 1 63 ? 13.883 1.674 0.771 1 91.06 63 ALA B C 1
ATOM 2472 O O . ALA B 1 63 ? 15.086 1.734 0.518 1 91.06 63 ALA B O 1
ATOM 2473 N N . ALA B 1 64 ? 12.977 1.211 -0.052 1 91.5 64 ALA B N 1
ATOM 2474 C CA . ALA B 1 64 ? 13.25 1.047 -1.478 1 91.5 64 ALA B CA 1
ATOM 2475 C C . ALA B 1 64 ? 12.328 1.923 -2.316 1 91.5 64 ALA B C 1
ATOM 2477 O O . ALA B 1 64 ? 11.18 2.162 -1.939 1 91.5 64 ALA B O 1
ATOM 2478 N N . ALA B 1 65 ? 12.789 2.463 -3.367 1 91.12 65 ALA B N 1
ATOM 2479 C CA . ALA B 1 65 ? 12.008 3.227 -4.336 1 91.12 65 ALA B CA 1
ATOM 2480 C C . ALA B 1 65 ? 12.258 2.73 -5.758 1 91.12 65 ALA B C 1
ATOM 2482 O O . ALA B 1 65 ? 13.383 2.367 -6.105 1 91.12 65 ALA B O 1
ATOM 2483 N N . VAL B 1 66 ? 11.109 2.723 -6.523 1 91.38 66 VAL B N 1
ATOM 2484 C CA . VAL B 1 66 ? 11.227 2.164 -7.867 1 91.38 66 VAL B CA 1
ATOM 2485 C C . VAL B 1 66 ? 10.602 3.123 -8.883 1 91.38 66 VAL B C 1
ATOM 2487 O O . VAL B 1 66 ? 9.719 3.916 -8.531 1 91.38 66 VAL B O 1
ATOM 2490 N N . GLY B 1 67 ? 11.094 3.086 -10.102 1 89.62 67 GLY B N 1
ATOM 2491 C CA . GLY B 1 67 ? 10.625 3.844 -11.25 1 89.62 67 GLY B CA 1
ATOM 2492 C C . GLY B 1 67 ? 11.109 3.281 -12.57 1 89.62 67 GLY B C 1
ATOM 2493 O O . GLY B 1 67 ? 11.109 2.064 -12.773 1 89.62 67 GLY B O 1
ATOM 2494 N N . ASP B 1 68 ? 11.414 4.215 -13.398 1 85.81 68 ASP B N 1
ATOM 2495 C CA . ASP B 1 68 ? 11.875 3.752 -14.703 1 85.81 68 ASP B CA 1
ATOM 2496 C C . ASP B 1 68 ? 13.305 3.213 -14.617 1 85.81 68 ASP B C 1
ATOM 2498 O O . ASP B 1 68 ? 14.25 3.977 -14.43 1 85.81 68 ASP B O 1
ATOM 2502 N N . GLU B 1 69 ? 13.516 1.908 -14.695 1 77.69 69 GLU B N 1
ATOM 2503 C CA . GLU B 1 69 ? 14.766 1.18 -14.93 1 77.69 69 GLU B CA 1
ATOM 2504 C C . GLU B 1 69 ? 15.594 1.075 -13.656 1 77.69 69 GLU B C 1
ATOM 2506 O O . GLU B 1 69 ? 16.656 0.464 -13.648 1 77.69 69 GLU B O 1
ATOM 2511 N N . TYR B 1 70 ? 15.172 1.709 -12.539 1 76.88 70 TYR B N 1
ATOM 2512 C CA . TYR B 1 70 ? 16.047 1.714 -11.375 1 76.88 70 TYR B CA 1
ATOM 2513 C C . TYR B 1 70 ? 15.266 1.347 -10.109 1 76.88 70 TYR B C 1
ATOM 2515 O O . TYR B 1 70 ? 14.078 1.649 -10 1 76.88 70 TYR B O 1
ATOM 2523 N N . ILE B 1 71 ? 16 0.694 -9.305 1 85.06 71 ILE B N 1
ATOM 2524 C CA . ILE B 1 71 ? 15.602 0.45 -7.918 1 85.06 71 ILE B CA 1
ATOM 2525 C C . ILE B 1 71 ? 16.609 1.095 -6.973 1 85.06 71 ILE B C 1
ATOM 2527 O O . ILE B 1 71 ? 17.812 0.916 -7.129 1 85.06 71 ILE B O 1
ATOM 2531 N N . SER B 1 72 ? 16.172 1.898 -6.105 1 85.25 72 SER B N 1
ATOM 2532 C CA . SER B 1 72 ? 17.047 2.543 -5.129 1 85.25 72 SER B CA 1
ATOM 2533 C C . SER B 1 72 ? 16.719 2.08 -3.713 1 85.25 72 SER B C 1
ATOM 2535 O O . SER B 1 72 ? 15.555 1.906 -3.361 1 85.25 72 SER B O 1
ATOM 2537 N N . ILE B 1 73 ? 17.75 1.869 -2.98 1 86.5 73 ILE B N 1
ATOM 2538 C CA . ILE B 1 73 ? 17.625 1.457 -1.586 1 86.5 73 ILE B CA 1
ATOM 2539 C C . ILE B 1 73 ? 18.25 2.52 -0.677 1 86.5 73 ILE B C 1
ATOM 2541 O O . ILE B 1 73 ? 19.328 3.033 -0.958 1 86.5 73 ILE B O 1
ATOM 2545 N N . TYR B 1 74 ? 17.547 2.826 0.354 1 82.38 74 TYR B N 1
ATOM 2546 C CA . TYR B 1 74 ? 17.969 3.857 1.294 1 82.38 74 TYR B CA 1
ATOM 2547 C C . TYR B 1 74 ? 17.953 3.33 2.725 1 82.38 74 TYR B C 1
ATOM 2549 O O . TYR B 1 74 ? 16.984 2.699 3.148 1 82.38 74 TYR B O 1
ATOM 2557 N N . SER B 1 75 ? 18.984 3.529 3.451 1 79.25 75 SER B N 1
ATOM 2558 C CA . SER B 1 75 ? 19.031 3.289 4.887 1 79.25 75 SER B CA 1
ATOM 2559 C C . SER B 1 75 ? 19.141 4.598 5.664 1 79.25 75 SER B C 1
ATOM 2561 O O . SER B 1 75 ? 19.891 5.496 5.281 1 79.25 75 SER B O 1
ATOM 2563 N N . PHE B 1 76 ? 18.328 4.766 6.695 1 77.31 76 PHE B N 1
ATOM 2564 C CA . PHE B 1 76 ? 18.234 6.012 7.453 1 77.31 76 PHE B CA 1
ATOM 2565 C C . PHE B 1 76 ? 18.828 5.84 8.844 1 77.31 76 PHE B C 1
ATOM 2567 O O . PHE B 1 76 ? 18.109 5.574 9.805 1 77.31 76 PHE B O 1
ATOM 2574 N N . PRO B 1 77 ? 20.125 6.062 9.023 1 69.19 77 PRO B N 1
ATOM 2575 C CA . PRO B 1 77 ? 20.703 5.957 10.367 1 69.19 77 PRO B CA 1
ATOM 2576 C C . PRO B 1 77 ? 20.266 7.102 11.281 1 69.19 77 PRO B C 1
ATOM 2578 O O . PRO B 1 77 ? 20.078 8.227 10.82 1 69.19 77 PRO B O 1
ATOM 2581 N N . PRO B 1 78 ? 19.75 6.746 12.492 1 59.91 78 PRO B N 1
ATOM 2582 C CA . PRO B 1 78 ? 19.281 7.777 13.414 1 59.91 78 PRO B CA 1
ATOM 2583 C C . PRO B 1 78 ? 20.281 8.922 13.586 1 59.91 78 PRO B C 1
ATOM 2585 O O . PRO B 1 78 ? 19.875 10.078 13.703 1 59.91 78 PRO B O 1
ATOM 2588 N N . PHE B 1 79 ? 21.516 8.508 13.922 1 50.88 79 PHE B N 1
ATOM 2589 C CA . PHE B 1 79 ? 22.453 9.5 14.445 1 50.88 79 PHE B CA 1
ATOM 2590 C C . PHE B 1 79 ? 23.266 10.117 13.32 1 50.88 79 PHE B C 1
ATOM 2592 O O . PHE B 1 79 ? 24.094 10.992 13.562 1 50.88 79 PHE B O 1
ATOM 2599 N N . GLN B 1 80 ? 23.047 9.609 12.133 1 46.22 80 GLN B N 1
ATOM 2600 C CA . GLN B 1 80 ? 23.828 10.172 11.039 1 46.22 80 GLN B CA 1
ATOM 2601 C C . GLN B 1 80 ? 22.984 10.328 9.773 1 46.22 80 GLN B C 1
ATOM 2603 O O . GLN B 1 80 ? 23.203 9.641 8.781 1 46.22 80 GLN B O 1
ATOM 2608 N N . PRO B 1 81 ? 21.953 11.203 9.914 1 46.72 81 PRO B N 1
ATOM 2609 C CA . PRO B 1 81 ? 21 11.328 8.812 1 46.72 81 PRO B CA 1
ATOM 2610 C C . PRO B 1 81 ? 21.672 11.562 7.461 1 46.72 81 PRO B C 1
ATOM 2612 O O . PRO B 1 81 ? 21.062 11.336 6.414 1 46.72 81 PRO B O 1
ATOM 2615 N N . GLU B 1 82 ? 23 11.898 7.633 1 44.59 82 GLU B N 1
ATOM 2616 C CA . GLU B 1 82 ? 23.719 12.25 6.418 1 44.59 82 GLU B CA 1
ATOM 2617 C C . GLU B 1 82 ? 24.203 11.008 5.68 1 44.59 82 GLU B C 1
ATOM 2619 O O . GLU B 1 82 ? 24.562 11.078 4.5 1 44.59 82 GLU B O 1
ATOM 2624 N N . MET B 1 83 ? 24.219 9.898 6.504 1 44.06 83 MET B N 1
ATOM 2625 C CA . MET B 1 83 ? 24.797 8.719 5.863 1 44.06 83 MET B CA 1
ATOM 2626 C C . MET B 1 83 ? 23.703 7.852 5.242 1 44.06 83 MET B C 1
AT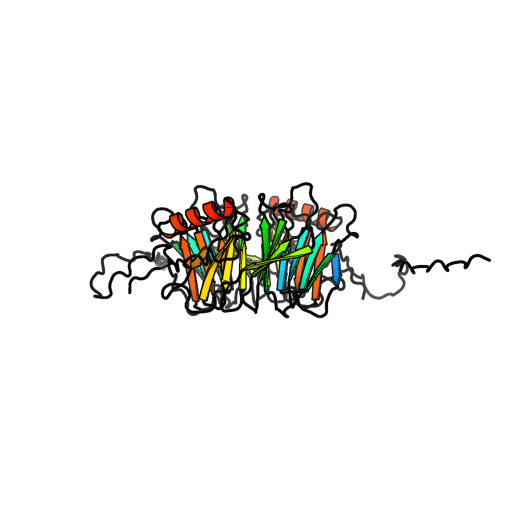OM 2628 O O . MET B 1 83 ? 22.984 7.148 5.953 1 44.06 83 MET B O 1
ATOM 2632 N N . LEU B 1 84 ? 23.234 8.328 4.176 1 52.91 84 LEU B N 1
ATOM 2633 C CA . LEU B 1 84 ? 22.344 7.516 3.359 1 52.91 84 LEU B CA 1
ATOM 2634 C C . LEU B 1 84 ? 23.125 6.473 2.568 1 52.91 84 LEU B C 1
ATOM 2636 O O . LEU B 1 84 ? 24.172 6.781 1.992 1 52.91 84 LEU B O 1
ATOM 2640 N N . ARG B 1 85 ? 22.953 5.273 2.936 1 56.09 85 ARG B N 1
ATOM 2641 C CA . ARG B 1 85 ? 23.438 4.27 1.998 1 56.09 85 ARG B CA 1
ATOM 2642 C C . ARG B 1 85 ? 22.422 4.016 0.885 1 56.09 85 ARG B C 1
ATOM 2644 O O . ARG B 1 85 ? 21.234 3.799 1.153 1 56.09 85 ARG B O 1
ATOM 2651 N N . THR B 1 86 ? 22.844 4.516 -0.3 1 61.75 86 THR B N 1
ATOM 2652 C CA . THR B 1 86 ? 22.016 4.312 -1.48 1 61.75 86 THR B CA 1
ATOM 2653 C C . THR B 1 86 ? 22.625 3.262 -2.402 1 61.75 86 THR B C 1
ATOM 2655 O O . THR B 1 86 ? 23.844 3.207 -2.564 1 61.75 86 THR B O 1
ATOM 2658 N N . ALA B 1 87 ? 21.812 2.264 -2.676 1 66.38 87 ALA B N 1
ATOM 2659 C CA . ALA B 1 87 ? 22.188 1.347 -3.752 1 66.38 87 ALA B CA 1
ATOM 2660 C C . ALA B 1 87 ? 21.188 1.421 -4.902 1 66.38 87 ALA B C 1
ATOM 2662 O O . ALA B 1 87 ? 20 1.695 -4.684 1 66.38 87 ALA B O 1
ATOM 2663 N N . ARG B 1 88 ? 21.844 1.479 -6.07 1 70.31 88 ARG B N 1
ATOM 2664 C CA . ARG B 1 88 ? 21 1.473 -7.27 1 70.31 88 ARG B CA 1
ATOM 2665 C C . ARG B 1 88 ? 21.219 0.198 -8.078 1 70.31 88 ARG B C 1
ATOM 2667 O O . AR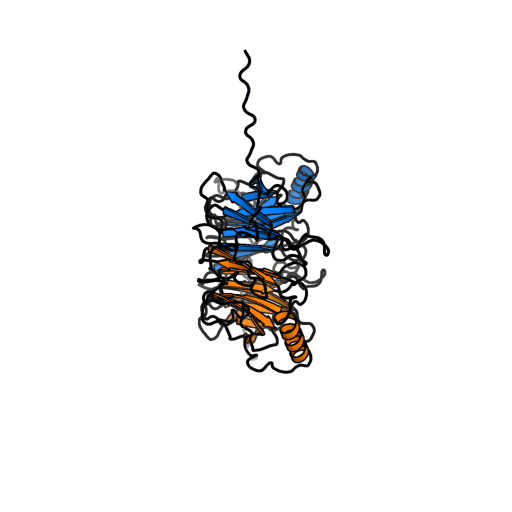G B 1 88 ? 22.359 -0.24 -8.266 1 70.31 88 ARG B O 1
ATOM 2674 N N . ILE B 1 89 ? 20.078 -0.428 -8.312 1 71.06 89 ILE B N 1
ATOM 2675 C CA . ILE B 1 89 ? 20.109 -1.613 -9.164 1 71.06 89 ILE B CA 1
ATOM 2676 C C . ILE B 1 89 ? 19.484 -1.287 -10.516 1 71.06 89 ILE B C 1
ATOM 2678 O O . ILE B 1 89 ? 18.328 -0.864 -10.594 1 71.06 89 ILE B O 1
ATOM 2682 N N . GLN B 1 90 ? 20.359 -1.302 -11.562 1 70.88 90 GLN B N 1
ATOM 2683 C CA . GLN B 1 90 ? 19.844 -1.12 -12.922 1 70.88 90 GLN B CA 1
ATOM 2684 C C . GLN B 1 90 ? 19.516 -2.461 -13.562 1 70.88 90 GLN B C 1
ATOM 2686 O O . GLN B 1 90 ? 20.344 -3.371 -13.586 1 70.88 90 GLN B O 1
ATOM 2691 N N . LEU B 1 91 ? 18.312 -2.535 -13.93 1 77.88 91 LEU B N 1
ATOM 2692 C CA . LEU B 1 91 ? 17.906 -3.76 -14.617 1 77.88 91 LEU B CA 1
ATOM 2693 C C . LEU B 1 91 ? 18.453 -3.793 -16.031 1 77.88 91 LEU B C 1
ATOM 2695 O O . LEU B 1 91 ? 18.578 -2.752 -16.688 1 77.88 91 LEU B O 1
ATOM 2699 N N . THR B 1 92 ? 18.984 -4.906 -16.469 1 68.94 92 THR B N 1
ATOM 2700 C CA . THR B 1 92 ? 19.562 -5.066 -17.797 1 68.94 92 THR B CA 1
ATOM 2701 C C . THR B 1 92 ? 18.547 -4.699 -18.875 1 68.94 92 THR B C 1
ATOM 2703 O O . THR B 1 92 ? 18.891 -4.047 -19.859 1 68.94 92 THR B O 1
ATOM 2706 N N . ASN B 1 93 ? 17.328 -5.094 -18.688 1 75.25 93 ASN B N 1
ATOM 2707 C CA . ASN B 1 93 ? 16.25 -4.75 -19.609 1 75.25 93 ASN B CA 1
ATOM 2708 C C . ASN B 1 93 ? 15.492 -3.506 -19.156 1 75.25 93 ASN B C 1
ATOM 2710 O O . ASN B 1 93 ? 15.219 -3.34 -17.969 1 75.25 93 ASN B O 1
ATOM 2714 N N . LYS B 1 94 ? 15.508 -2.529 -20.047 1 82.56 94 LYS B N 1
ATOM 2715 C CA . LYS B 1 94 ? 14.758 -1.315 -19.734 1 82.56 94 LYS B CA 1
ATOM 2716 C C . LYS B 1 94 ? 13.328 -1.645 -19.328 1 82.56 94 LYS B C 1
ATOM 2718 O O . LYS B 1 94 ? 12.586 -2.264 -20.109 1 82.56 94 LYS B O 1
ATOM 2723 N N . ASP B 1 95 ? 13.023 -1.696 -18.047 1 88.38 95 ASP B N 1
ATOM 2724 C CA . ASP B 1 95 ? 11.688 -1.976 -17.531 1 88.38 95 ASP B CA 1
ATOM 2725 C C . ASP B 1 95 ? 11.188 -0.835 -16.641 1 88.38 95 ASP B C 1
ATOM 2727 O O . ASP B 1 95 ? 11.961 -0.242 -15.891 1 88.38 95 ASP B O 1
ATOM 2731 N N . SER B 1 96 ? 10.023 -0.394 -16.922 1 92.19 96 SER B N 1
ATOM 2732 C CA . SER B 1 96 ? 9.391 0.53 -15.992 1 92.19 96 SER B CA 1
ATOM 2733 C C . SER B 1 96 ? 8.742 -0.216 -14.828 1 92.19 96 SER B C 1
ATOM 2735 O O . SER B 1 96 ? 7.887 -1.076 -15.031 1 92.19 96 SER B O 1
ATOM 2737 N N . LEU B 1 97 ? 9.148 0.097 -13.609 1 93.62 97 LEU B N 1
ATOM 2738 C CA . LEU B 1 97 ? 8.664 -0.555 -12.398 1 93.62 97 LEU B CA 1
ATOM 2739 C C . LEU B 1 97 ? 7.594 0.293 -11.719 1 93.62 97 LEU B C 1
ATOM 2741 O O . LEU B 1 97 ? 7.809 1.479 -11.453 1 93.62 97 LEU B O 1
ATOM 2745 N N . TYR B 1 98 ? 6.414 -0.339 -11.422 1 95.5 98 TYR B N 1
ATOM 2746 C CA . TYR B 1 98 ? 5.262 0.428 -10.969 1 95.5 98 TYR B CA 1
ATOM 2747 C C . TYR B 1 98 ? 5.055 0.27 -9.461 1 95.5 98 TYR B C 1
ATOM 2749 O O . TYR B 1 98 ? 4.375 1.086 -8.836 1 95.5 98 TYR B O 1
ATOM 2757 N N . THR B 1 99 ? 5.512 -0.761 -8.891 1 96.56 99 THR B N 1
ATOM 2758 C CA . THR B 1 99 ? 5.203 -1.098 -7.508 1 96.56 99 THR B CA 1
ATOM 2759 C C . THR B 1 99 ? 6.395 -1.778 -6.836 1 96.56 99 THR B C 1
ATOM 2761 O O . THR B 1 99 ? 7.262 -2.334 -7.516 1 96.56 99 THR B O 1
ATOM 2764 N N . VAL B 1 100 ? 6.461 -1.699 -5.512 1 96.81 100 VAL B N 1
ATOM 2765 C CA . VAL B 1 100 ? 7.547 -2.291 -4.738 1 96.81 100 VAL B CA 1
ATOM 2766 C C . VAL B 1 100 ? 7.02 -2.793 -3.398 1 96.81 100 VAL B C 1
ATOM 2768 O O . VAL B 1 100 ? 6.172 -2.148 -2.777 1 96.81 100 VAL B O 1
ATOM 2771 N N . ALA B 1 101 ? 7.418 -3.918 -3.02 1 97.88 101 ALA B N 1
ATOM 2772 C CA . ALA B 1 101 ? 7.125 -4.527 -1.724 1 97.88 101 ALA B CA 1
ATOM 2773 C C . ALA B 1 101 ? 8.375 -5.168 -1.124 1 97.88 101 ALA B C 1
ATOM 2775 O O . ALA B 1 101 ? 9.328 -5.477 -1.844 1 97.88 101 ALA B O 1
ATOM 2776 N N . TRP B 1 102 ? 8.383 -5.262 0.167 1 97.31 102 TRP B N 1
ATOM 2777 C CA . TRP B 1 102 ? 9.438 -5.977 0.867 1 97.31 102 TRP B CA 1
ATOM 2778 C C . TRP B 1 102 ? 8.984 -7.375 1.267 1 97.31 102 TRP B C 1
ATOM 2780 O O . TRP B 1 102 ? 7.832 -7.566 1.668 1 97.31 102 TRP B O 1
ATOM 2790 N N . CYS B 1 103 ? 9.898 -8.281 1.168 1 97.69 103 CYS B N 1
ATOM 2791 C CA . CYS B 1 103 ? 9.688 -9.656 1.608 1 97.69 103 CYS B CA 1
ATOM 2792 C C . CYS B 1 103 ? 10.766 -10.078 2.604 1 97.69 103 CYS B C 1
ATOM 2794 O O . CYS B 1 103 ? 11.805 -9.422 2.719 1 97.69 103 CYS B O 1
ATOM 2796 N N . TYR B 1 104 ? 10.453 -11.086 3.328 1 97.12 104 TYR B N 1
ATOM 2797 C CA . TYR B 1 104 ? 11.359 -11.648 4.324 1 97.12 104 TYR B CA 1
ATOM 2798 C C . TYR B 1 104 ? 11.328 -13.172 4.289 1 97.12 104 TYR B C 1
ATOM 2800 O O . TYR B 1 104 ? 10.258 -13.781 4.355 1 97.12 104 TYR B O 1
ATOM 2808 N N . ASP B 1 105 ? 12.414 -13.742 4.117 1 95.19 105 ASP B N 1
ATOM 2809 C CA . ASP B 1 105 ? 12.539 -15.195 4.133 1 95.19 105 ASP B CA 1
ATOM 2810 C C . ASP B 1 105 ? 13.711 -15.641 5.004 1 95.19 105 ASP B C 1
ATOM 2812 O O . ASP B 1 105 ? 14.867 -15.523 4.602 1 95.19 105 ASP B O 1
ATOM 2816 N N . ASN B 1 106 ? 13.383 -16.219 6.105 1 93.06 106 ASN B N 1
ATOM 2817 C CA . ASN B 1 106 ? 14.391 -16.594 7.094 1 93.06 106 ASN B CA 1
ATOM 2818 C C . ASN B 1 106 ? 15.227 -17.781 6.633 1 93.06 106 ASN B C 1
ATOM 2820 O O . ASN B 1 106 ? 16.25 -18.109 7.238 1 93.06 106 ASN B O 1
ATOM 2824 N N . LEU B 1 107 ? 14.859 -18.438 5.59 1 91.69 107 LEU B N 1
ATOM 2825 C CA . LEU B 1 107 ? 15.602 -19.578 5.082 1 91.69 107 LEU B CA 1
ATOM 2826 C C . LEU B 1 107 ? 16.703 -19.141 4.125 1 91.69 107 LEU B C 1
ATOM 2828 O O . LEU B 1 107 ? 17.547 -19.938 3.711 1 91.69 107 LEU B O 1
ATOM 2832 N N . GLU B 1 108 ? 16.719 -17.875 3.787 1 92.81 108 GLU B N 1
ATOM 2833 C CA . GLU B 1 108 ? 17.766 -17.328 2.932 1 92.81 108 GLU B CA 1
ATOM 2834 C C . GLU B 1 108 ? 18.875 -16.703 3.76 1 92.81 108 GLU B C 1
ATOM 2836 O O . GLU B 1 108 ? 18.625 -16.172 4.848 1 92.81 108 GLU B O 1
ATOM 2841 N N . PRO B 1 109 ? 20.172 -16.703 3.326 1 91.56 109 PRO B N 1
ATOM 2842 C CA . PRO B 1 109 ? 21.281 -16.078 4.055 1 91.56 109 PRO B CA 1
ATOM 2843 C C . PRO B 1 109 ? 21.031 -14.602 4.336 1 91.56 109 PRO B C 1
ATOM 2845 O O . PRO B 1 109 ? 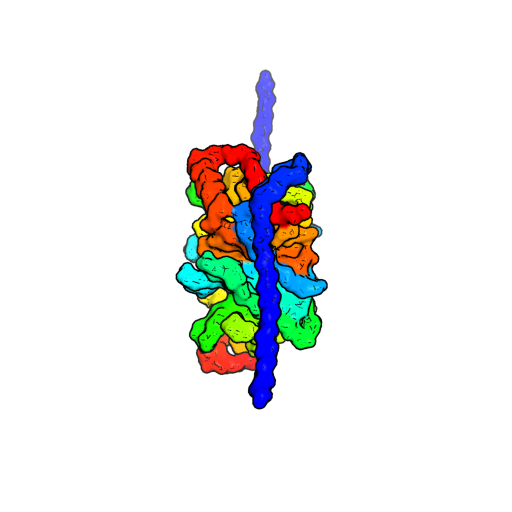21.344 -14.117 5.43 1 91.56 109 PRO B O 1
ATOM 2848 N N . ASN B 1 110 ? 20.594 -13.945 3.369 1 92 110 ASN B N 1
ATOM 2849 C CA . ASN B 1 110 ? 20.109 -12.57 3.514 1 92 110 ASN B CA 1
ATOM 2850 C C . ASN B 1 110 ? 18.594 -12.5 3.426 1 92 110 ASN B C 1
ATOM 2852 O O . ASN B 1 110 ? 18.031 -12.547 2.332 1 92 110 ASN B O 1
ATOM 2856 N N . PRO B 1 111 ? 17.938 -12.375 4.566 1 95.12 111 PRO B N 1
ATOM 2857 C CA . PRO B 1 111 ? 16.5 -12.641 4.598 1 95.12 111 PRO B CA 1
ATOM 2858 C C . PRO B 1 111 ? 15.672 -11.484 4.031 1 95.12 111 PRO B C 1
ATOM 2860 O O . PRO B 1 111 ? 14.5 -11.656 3.693 1 95.12 111 PRO B O 1
ATOM 2863 N N . HIS B 1 112 ? 16.234 -10.203 4.004 1 94.38 112 HIS B N 1
ATOM 2864 C CA . HIS B 1 112 ? 15.484 -9.047 3.516 1 94.38 112 HIS B CA 1
ATOM 2865 C C . HIS B 1 112 ? 15.562 -8.945 1.996 1 94.38 112 HIS B C 1
ATOM 2867 O O . HIS B 1 112 ? 16.656 -8.789 1.434 1 94.38 112 HIS B O 1
ATOM 2873 N N . LYS B 1 113 ? 14.352 -9.047 1.305 1 94.94 113 LYS B N 1
ATOM 2874 C CA . LYS B 1 113 ? 14.266 -9 -0.152 1 94.94 113 LYS B CA 1
ATOM 2875 C C . LYS B 1 113 ? 13.344 -7.871 -0.611 1 94.94 113 LYS B C 1
ATOM 2877 O O . LYS B 1 113 ? 12.375 -7.539 0.076 1 94.94 113 LYS B O 1
ATOM 2882 N N . ILE B 1 114 ? 13.672 -7.301 -1.7 1 94.69 114 ILE B N 1
ATOM 2883 C CA . ILE B 1 114 ? 12.812 -6.355 -2.402 1 94.69 114 ILE B CA 1
ATOM 2884 C C . ILE B 1 114 ? 12.156 -7.043 -3.598 1 94.69 114 ILE B C 1
ATOM 2886 O O . ILE B 1 114 ? 12.828 -7.73 -4.371 1 94.69 114 ILE B O 1
ATOM 2890 N N . VAL B 1 115 ? 10.852 -6.941 -3.74 1 96.56 115 VAL B N 1
ATOM 2891 C CA . VAL B 1 115 ? 10.109 -7.492 -4.871 1 96.56 115 VAL B CA 1
ATOM 2892 C C . VAL B 1 115 ? 9.438 -6.359 -5.645 1 96.56 115 VAL B C 1
ATOM 2894 O O . VAL B 1 115 ? 8.773 -5.504 -5.055 1 96.56 115 VAL B O 1
ATOM 2897 N N . THR B 1 116 ? 9.68 -6.273 -6.902 1 95.38 116 THR B N 1
ATOM 2898 C CA . THR B 1 116 ? 9.117 -5.211 -7.727 1 95.38 116 THR B CA 1
ATOM 2899 C C . THR B 1 116 ? 8.703 -5.746 -9.094 1 95.38 116 THR B C 1
ATOM 2901 O O . THR B 1 116 ? 9.086 -6.859 -9.469 1 95.38 116 THR B O 1
ATOM 2904 N N . GLY B 1 117 ? 7.852 -5.008 -9.781 1 95.06 117 GLY B N 1
ATOM 2905 C CA . GLY B 1 117 ? 7.344 -5.309 -11.109 1 95.06 117 GLY B CA 1
ATOM 2906 C C . GLY B 1 117 ? 6.688 -4.121 -11.781 1 95.06 117 GLY B C 1
ATOM 2907 O O . GLY B 1 117 ? 6.441 -3.096 -11.141 1 95.06 117 GLY B O 1
ATOM 2908 N N . GLY B 1 118 ? 6.434 -4.297 -13.062 1 95.38 118 GLY B N 1
ATOM 2909 C CA . GLY B 1 118 ? 5.844 -3.209 -13.828 1 95.38 118 GLY B CA 1
ATOM 2910 C C . GLY B 1 118 ? 5.492 -3.602 -15.25 1 95.38 118 GLY B C 1
ATOM 2911 O O . GLY B 1 118 ? 4.805 -4.598 -15.477 1 95.38 118 GLY B O 1
ATOM 2912 N N . GLU B 1 119 ? 6.066 -2.873 -16.172 1 94.94 119 GLU B N 1
ATOM 2913 C CA . GLU B 1 119 ? 5.617 -2.885 -17.562 1 94.94 119 GLU B CA 1
ATOM 2914 C C . GLU B 1 119 ? 5.895 -4.234 -18.219 1 94.94 119 GLU B C 1
ATOM 2916 O O . GLU B 1 119 ? 5.086 -4.719 -19.016 1 94.94 119 GLU B O 1
ATOM 2921 N N . SER B 1 120 ? 6.941 -4.961 -17.969 1 93.19 120 SER B N 1
ATOM 2922 C CA . SER B 1 120 ? 7.371 -6.164 -18.672 1 93.19 120 SER B CA 1
ATOM 2923 C C . SER B 1 120 ? 6.602 -7.391 -18.188 1 93.19 120 SER B C 1
ATOM 2925 O O . SER B 1 120 ? 6.621 -8.438 -18.844 1 93.19 120 SER B O 1
ATOM 2927 N N . GLY B 1 121 ? 6.016 -7.262 -16.984 1 94 121 GLY B N 1
ATOM 2928 C CA . GLY B 1 121 ? 5.344 -8.414 -16.422 1 94 121 GLY B CA 1
ATOM 2929 C C . GLY B 1 121 ? 6.273 -9.312 -15.617 1 94 121 GLY B C 1
ATOM 2930 O O . GLY B 1 121 ? 5.828 -10.289 -15.008 1 94 121 GLY B O 1
ATOM 2931 N N . VAL B 1 122 ? 7.512 -8.992 -15.633 1 91.69 122 VAL B N 1
ATOM 2932 C CA . VAL B 1 122 ? 8.484 -9.75 -14.859 1 91.69 122 VAL B CA 1
ATOM 2933 C C . VAL B 1 122 ? 8.531 -9.227 -13.422 1 91.69 122 VAL B C 1
ATOM 2935 O O . VAL B 1 122 ? 8.523 -8.016 -13.203 1 91.69 122 VAL B O 1
ATOM 2938 N N . ILE B 1 123 ? 8.523 -10.109 -12.469 1 94.31 123 ILE B N 1
ATOM 2939 C CA . ILE B 1 123 ? 8.727 -9.75 -11.07 1 94.31 123 ILE B CA 1
ATOM 2940 C C . ILE B 1 123 ? 10.188 -9.953 -10.695 1 94.31 123 ILE B C 1
ATOM 2942 O O . ILE B 1 123 ? 10.734 -11.047 -10.867 1 94.31 123 ILE B O 1
ATOM 2946 N N . TYR B 1 124 ? 10.812 -8.93 -10.25 1 92.81 124 TYR B N 1
ATOM 2947 C CA . TYR B 1 124 ? 12.211 -8.969 -9.836 1 92.81 124 TYR B CA 1
ATOM 2948 C C . TYR B 1 124 ? 12.32 -9.109 -8.32 1 92.81 124 TYR B C 1
ATOM 2950 O O . TYR B 1 124 ? 11.633 -8.406 -7.574 1 92.81 124 TYR B O 1
ATOM 2958 N N . VAL B 1 125 ? 13.117 -10.016 -7.91 1 94.38 125 VAL B N 1
ATOM 2959 C CA . VAL B 1 125 ? 13.461 -10.172 -6.5 1 94.38 125 VAL B CA 1
ATOM 2960 C C . VAL B 1 125 ? 14.914 -9.75 -6.273 1 94.38 125 VAL B C 1
ATOM 2962 O O . VAL B 1 125 ? 15.828 -10.289 -6.891 1 94.38 125 VAL B O 1
ATOM 2965 N N . LEU B 1 126 ? 15.148 -8.766 -5.402 1 91.81 126 LEU B N 1
ATOM 2966 C CA . LEU B 1 126 ? 16.469 -8.227 -5.137 1 91.81 126 LEU B CA 1
ATOM 2967 C C . LEU B 1 126 ? 16.906 -8.531 -3.705 1 91.81 126 LEU B C 1
ATOM 2969 O O . LEU B 1 126 ? 16.094 -8.461 -2.779 1 91.81 126 LEU B O 1
ATOM 2973 N N . ASP B 1 127 ? 18.156 -8.805 -3.582 1 90.12 127 ASP B N 1
ATOM 2974 C CA . ASP B 1 127 ? 18.766 -8.93 -2.254 1 90.12 127 ASP B CA 1
ATOM 2975 C C . ASP B 1 127 ? 19.125 -7.555 -1.687 1 90.12 127 ASP B C 1
ATOM 2977 O O . ASP B 1 127 ? 19.938 -6.84 -2.258 1 90.12 127 ASP B O 1
ATOM 2981 N N . ALA B 1 128 ? 18.547 -7.172 -0.582 1 89.25 128 ALA B N 1
ATOM 2982 C CA . ALA B 1 128 ? 18.734 -5.828 -0.045 1 89.25 128 ALA B CA 1
ATOM 2983 C C . ALA B 1 128 ? 20.125 -5.652 0.529 1 89.25 128 ALA B C 1
ATOM 2985 O O . ALA B 1 128 ? 20.688 -4.551 0.498 1 89.25 128 ALA B O 1
ATOM 2986 N N . ALA B 1 129 ? 20.656 -6.695 1.09 1 86.69 129 ALA B N 1
ATOM 2987 C CA . ALA B 1 129 ? 21.969 -6.625 1.725 1 86.69 129 ALA B CA 1
ATOM 2988 C C . ALA B 1 129 ? 23.062 -6.422 0.688 1 86.69 129 ALA B C 1
ATOM 2990 O O . ALA B 1 129 ? 24 -5.648 0.906 1 86.69 129 ALA B O 1
ATOM 2991 N N . THR B 1 130 ? 22.953 -7.078 -0.5 1 85.81 130 THR B N 1
ATOM 2992 C CA . THR B 1 130 ? 23.984 -7.004 -1.521 1 85.81 130 THR B CA 1
ATOM 2993 C C . THR B 1 130 ? 23.609 -6.004 -2.611 1 85.81 130 THR B C 1
ATOM 2995 O O . THR B 1 130 ? 24.422 -5.66 -3.459 1 85.81 130 THR B O 1
ATOM 2998 N N . SER B 1 131 ? 22.375 -5.543 -2.543 1 83.69 131 SER B N 1
ATOM 2999 C CA . SER B 1 131 ? 21.859 -4.637 -3.568 1 83.69 131 SER B CA 1
ATOM 3000 C C . SER B 1 131 ? 22.047 -5.219 -4.965 1 83.69 131 SER B C 1
ATOM 3002 O O . SER B 1 131 ? 22.594 -4.551 -5.852 1 83.69 131 SER B O 1
ATOM 3004 N N . SER B 1 132 ? 21.609 -6.426 -5.109 1 86.06 132 SER B N 1
ATOM 3005 C CA . SER B 1 132 ? 21.75 -7.125 -6.383 1 86.06 132 SER B CA 1
ATOM 3006 C C . SER B 1 132 ? 20.484 -7.898 -6.734 1 86.06 132 SER B C 1
ATOM 3008 O O . SER B 1 132 ? 19.703 -8.242 -5.852 1 86.06 132 SER B O 1
ATOM 3010 N N . LEU B 1 133 ? 20.375 -8.117 -8.047 1 89.06 133 LEU B N 1
ATOM 3011 C CA . LEU B 1 133 ? 19.281 -8.961 -8.516 1 89.06 133 LEU B CA 1
ATOM 3012 C C . LEU B 1 133 ? 19.469 -10.398 -8.047 1 89.06 133 LEU B C 1
ATOM 3014 O O . LEU B 1 133 ? 20.531 -10.984 -8.25 1 89.06 133 LEU B O 1
ATOM 3018 N N . ASP B 1 134 ? 18.547 -10.922 -7.418 1 88.94 134 ASP B N 1
ATOM 3019 C CA . ASP B 1 134 ? 18.594 -12.281 -6.891 1 88.94 134 ASP B CA 1
ATOM 3020 C C . ASP B 1 134 ? 17.906 -13.266 -7.844 1 88.94 134 ASP B C 1
ATOM 3022 O O . ASP B 1 134 ? 18.5 -14.266 -8.242 1 88.94 134 ASP B O 1
ATOM 3026 N N . ARG B 1 135 ? 16.672 -12.961 -8.242 1 89.81 135 ARG B N 1
ATOM 3027 C CA . ARG B 1 135 ? 15.922 -13.836 -9.141 1 89.81 135 ARG B CA 1
ATOM 3028 C C . ARG B 1 135 ? 14.82 -13.07 -9.867 1 89.81 135 ARG B C 1
ATOM 3030 O O . ARG B 1 135 ? 14.492 -11.945 -9.484 1 89.81 135 ARG B O 1
ATOM 3037 N N . GLN B 1 136 ? 14.32 -13.703 -10.914 1 89.94 136 GLN B N 1
ATOM 3038 C CA . GLN B 1 136 ? 13.172 -13.227 -11.68 1 89.94 136 GLN B CA 1
ATOM 3039 C C . GLN B 1 136 ? 12.023 -14.234 -11.641 1 89.94 136 GLN B C 1
ATOM 3041 O O . GLN B 1 136 ? 12.242 -15.43 -11.82 1 89.94 136 GLN B O 1
ATOM 3046 N N . LEU B 1 137 ? 10.914 -13.719 -11.258 1 89.12 137 LEU B N 1
ATOM 3047 C CA . LEU B 1 137 ? 9.703 -14.531 -11.289 1 89.12 137 LEU B CA 1
ATOM 3048 C C . LEU B 1 137 ? 8.875 -14.234 -12.531 1 89.12 137 LEU B C 1
ATOM 3050 O O . LEU B 1 137 ? 8.375 -13.125 -12.695 1 89.12 137 LEU B O 1
ATOM 3054 N N . VAL B 1 138 ? 8.773 -15.258 -13.422 1 86 138 VAL B N 1
ATOM 3055 C CA . VAL B 1 138 ? 8.07 -15.102 -14.688 1 86 138 VAL B CA 1
ATOM 3056 C C . VAL B 1 138 ? 6.711 -15.797 -14.617 1 86 138 VAL B C 1
ATOM 3058 O O . VAL B 1 138 ? 6.605 -16.906 -14.094 1 86 138 VAL B O 1
ATOM 3061 N N . GLY B 1 139 ? 5.715 -15.125 -15.031 1 82.06 139 GLY B N 1
ATOM 3062 C CA . GLY B 1 139 ? 4.383 -15.711 -15.031 1 82.06 139 GLY B CA 1
ATOM 3063 C C . GLY B 1 139 ? 3.332 -14.812 -15.641 1 82.06 139 GLY B C 1
ATOM 3064 O O . GLY B 1 139 ? 2.496 -15.266 -16.422 1 82.06 139 GLY B O 1
ATOM 3065 N N . HIS B 1 140 ? 3.393 -13.57 -15.32 1 89.88 140 HIS B N 1
ATOM 3066 C CA . HIS B 1 140 ? 2.428 -12.617 -15.859 1 89.88 140 HIS B CA 1
ATOM 3067 C C . HIS B 1 140 ? 2.674 -12.367 -17.344 1 89.88 140 HIS B C 1
ATOM 3069 O O . HIS B 1 140 ? 3.822 -12.367 -17.797 1 89.88 140 HIS B O 1
ATOM 3075 N N . MET B 1 141 ? 1.636 -12.117 -18.062 1 92.44 141 MET B N 1
ATOM 3076 C CA . MET B 1 141 ? 1.725 -11.914 -19.516 1 92.44 141 MET B CA 1
ATOM 3077 C C . MET B 1 141 ? 1.584 -10.438 -19.859 1 92.44 141 MET B C 1
ATOM 3079 O O . MET B 1 141 ? 1.508 -10.086 -21.047 1 92.44 141 MET B O 1
ATOM 3083 N N . ASP B 1 142 ? 1.428 -9.672 -18.969 1 96.31 142 ASP B N 1
ATOM 3084 C CA . ASP B 1 142 ? 1.318 -8.227 -19.109 1 96.31 142 ASP B CA 1
ATOM 3085 C C . ASP B 1 142 ? 1.812 -7.508 -17.859 1 96.31 142 ASP B C 1
ATOM 3087 O O . ASP B 1 142 ? 2.303 -8.148 -16.922 1 96.31 142 ASP B O 1
ATOM 3091 N N . ALA B 1 143 ? 1.778 -6.207 -17.812 1 97.12 143 ALA B N 1
ATOM 3092 C CA . ALA B 1 143 ? 2.334 -5.367 -16.75 1 97.12 143 ALA B CA 1
ATOM 3093 C C . ALA B 1 143 ? 1.801 -5.781 -15.383 1 97.12 143 ALA B C 1
ATOM 3095 O O . ALA B 1 143 ? 0.628 -6.145 -15.25 1 97.12 143 ALA B O 1
ATOM 3096 N N . VAL B 1 144 ? 2.627 -5.699 -14.391 1 97.19 144 VAL B N 1
ATOM 3097 C CA . VAL B 1 144 ? 2.273 -5.898 -12.992 1 97.19 144 VAL B CA 1
ATOM 3098 C C . VAL B 1 144 ? 2.006 -4.551 -12.328 1 97.19 144 VAL B C 1
ATOM 3100 O O . VAL B 1 144 ? 2.898 -3.701 -12.25 1 97.19 144 VAL B O 1
ATOM 3103 N N . ASN B 1 145 ? 0.809 -4.391 -11.773 1 98.06 145 ASN B N 1
ATOM 3104 C CA . ASN B 1 145 ? 0.397 -3.088 -11.258 1 98.06 145 ASN B CA 1
ATOM 3105 C C . ASN B 1 145 ? 0.601 -2.996 -9.75 1 98.06 145 ASN B C 1
ATOM 3107 O O . ASN B 1 145 ? 0.796 -1.904 -9.211 1 98.06 145 ASN B O 1
ATOM 3111 N N . ASP B 1 146 ? 0.489 -4.047 -9.148 1 98.5 146 ASP B N 1
ATOM 3112 C CA . ASP B 1 146 ? 0.556 -4.043 -7.688 1 98.5 146 ASP B CA 1
ATOM 3113 C C . ASP B 1 146 ? 1.142 -5.352 -7.164 1 98.5 146 ASP B C 1
ATOM 3115 O O . ASP B 1 146 ? 0.937 -6.414 -7.758 1 98.5 146 ASP B O 1
ATOM 3119 N N . ILE B 1 147 ? 1.915 -5.281 -6.059 1 98.44 147 ILE B N 1
ATOM 3120 C CA . ILE B 1 147 ? 2.498 -6.414 -5.344 1 98.44 147 ILE B CA 1
ATOM 3121 C C . ILE B 1 147 ? 2.301 -6.23 -3.842 1 98.44 147 ILE B C 1
ATOM 3123 O O . ILE B 1 147 ? 2.619 -5.176 -3.289 1 98.44 147 ILE B O 1
ATOM 3127 N N . ARG B 1 148 ? 1.764 -7.176 -3.176 1 98.69 148 ARG B N 1
ATOM 3128 C CA . ARG B 1 148 ? 1.573 -7.137 -1.73 1 98.69 148 ARG B CA 1
ATOM 3129 C C . ARG B 1 148 ? 2.105 -8.406 -1.072 1 98.69 148 ARG B C 1
ATOM 3131 O O . ARG B 1 148 ? 1.849 -9.516 -1.549 1 98.69 148 ARG B O 1
ATOM 3138 N N . THR B 1 149 ? 2.818 -8.219 0.028 1 98.44 149 THR B N 1
ATOM 3139 C CA . THR B 1 149 ? 3.418 -9.32 0.771 1 98.44 149 THR B CA 1
ATOM 3140 C C . THR B 1 149 ? 2.418 -9.914 1.762 1 98.44 149 THR B C 1
ATOM 3142 O O . THR B 1 149 ? 1.701 -9.18 2.441 1 98.44 149 THR B O 1
ATOM 3145 N N . SER B 1 150 ? 2.387 -11.219 1.82 1 97.88 150 SER B N 1
ATOM 3146 C CA . SER B 1 150 ? 1.52 -11.898 2.779 1 97.88 150 SER B CA 1
ATOM 3147 C C . SER B 1 150 ? 1.899 -11.539 4.215 1 97.88 150 SER B C 1
ATOM 3149 O O . SER B 1 150 ? 3.076 -11.578 4.578 1 97.88 150 SER B O 1
ATOM 3151 N N . PRO B 1 151 ? 0.848 -11.266 4.988 1 95.25 151 PRO B N 1
ATOM 3152 C CA . PRO B 1 151 ? 1.157 -10.922 6.375 1 95.25 151 PRO B CA 1
ATOM 3153 C C . PRO B 1 151 ? 1.548 -12.133 7.215 1 95.25 151 PRO B C 1
ATOM 3155 O O . PRO B 1 151 ? 2.148 -11.984 8.281 1 95.25 151 PRO B O 1
ATOM 3158 N N . LYS B 1 152 ? 1.248 -13.297 6.855 1 94.75 152 LYS B N 1
ATOM 3159 C CA . LYS B 1 152 ? 1.527 -14.5 7.645 1 94.75 152 LYS B CA 1
ATOM 3160 C C . LYS B 1 152 ? 2.814 -15.172 7.184 1 94.75 152 LYS B C 1
ATOM 3162 O O . LYS B 1 152 ? 3.564 -15.711 7.996 1 94.75 152 LYS B O 1
ATOM 3167 N N . ASN B 1 153 ? 3.012 -15.195 5.934 1 96 153 ASN B N 1
ATOM 3168 C CA . ASN B 1 153 ? 4.223 -15.719 5.316 1 96 153 ASN B CA 1
ATOM 3169 C C . ASN B 1 153 ? 4.898 -14.68 4.426 1 96 153 ASN B C 1
ATOM 3171 O O . ASN B 1 153 ? 4.605 -14.602 3.23 1 96 153 ASN B O 1
ATOM 3175 N N . PRO B 1 154 ? 5.852 -13.945 4.961 1 97.44 154 PRO B N 1
ATOM 3176 C CA . PRO B 1 154 ? 6.41 -12.805 4.238 1 97.44 154 PRO B CA 1
ATOM 3177 C C . PRO B 1 154 ? 7.297 -13.219 3.068 1 97.44 154 PRO B C 1
ATOM 3179 O O . PRO B 1 154 ? 7.941 -12.367 2.443 1 97.44 154 PRO B O 1
ATOM 3182 N N . ALA B 1 155 ? 7.316 -14.492 2.723 1 96 155 ALA B N 1
ATOM 3183 C CA . ALA B 1 155 ? 7.984 -14.953 1.507 1 96 155 ALA B CA 1
ATOM 3184 C C . ALA B 1 155 ? 6.988 -15.102 0.359 1 96 155 ALA B C 1
ATOM 3186 O O . ALA B 1 155 ? 7.375 -15.422 -0.767 1 96 155 ALA B O 1
ATOM 3187 N N . LEU B 1 156 ? 5.73 -14.898 0.623 1 96.12 156 LEU B N 1
ATOM 3188 C CA . LEU B 1 156 ? 4.664 -14.984 -0.372 1 96.12 156 LEU B CA 1
ATOM 3189 C C . LEU B 1 156 ? 4.203 -13.594 -0.795 1 96.12 156 LEU B C 1
ATOM 3191 O O . LEU B 1 156 ? 4.016 -12.719 0.048 1 96.12 156 LEU B O 1
ATOM 3195 N N . VAL B 1 157 ? 4.047 -13.422 -2.125 1 97.06 157 VAL B N 1
ATOM 3196 C CA . VAL B 1 157 ? 3.498 -12.164 -2.621 1 97.06 157 VAL B CA 1
ATOM 3197 C C . VAL B 1 157 ? 2.287 -12.445 -3.51 1 97.06 157 VAL B C 1
ATOM 3199 O O . VAL B 1 157 ? 2.248 -13.453 -4.215 1 97.06 157 VAL B O 1
ATOM 3202 N N . ALA B 1 158 ? 1.278 -11.641 -3.416 1 96.5 158 ALA B N 1
ATOM 3203 C CA . ALA B 1 158 ? 0.2 -11.547 -4.398 1 96.5 158 ALA B CA 1
ATOM 3204 C C . ALA B 1 158 ? 0.455 -10.414 -5.391 1 96.5 158 ALA B C 1
ATOM 3206 O O . ALA B 1 158 ? 0.895 -9.328 -5.004 1 96.5 158 ALA B O 1
ATOM 3207 N N . THR B 1 159 ? 0.239 -10.664 -6.637 1 96.81 159 THR B N 1
ATOM 3208 C CA . THR B 1 159 ? 0.526 -9.695 -7.684 1 96.81 159 THR B CA 1
ATOM 3209 C C . THR B 1 159 ? -0.704 -9.461 -8.555 1 96.81 159 THR B C 1
ATOM 3211 O O . THR B 1 159 ? -1.408 -10.406 -8.906 1 96.81 159 THR B O 1
ATOM 3214 N N . ALA B 1 160 ? -0.994 -8.203 -8.852 1 97.31 160 ALA B N 1
ATOM 3215 C CA . ALA B 1 160 ? -2.07 -7.797 -9.75 1 97.31 160 ALA B CA 1
ATOM 3216 C C . ALA B 1 160 ? -1.518 -7.355 -11.102 1 97.31 160 ALA B C 1
ATOM 3218 O O . ALA B 1 160 ? -0.562 -6.578 -11.164 1 97.31 160 ALA B O 1
ATOM 3219 N N . SER B 1 161 ? -2.186 -7.801 -12.156 1 96.44 161 SER B N 1
ATOM 3220 C CA . SER B 1 161 ? -1.587 -7.559 -13.469 1 96.44 161 SER B CA 1
ATOM 3221 C C . SER B 1 161 ? -2.639 -7.141 -14.484 1 96.44 161 SER B C 1
ATOM 3223 O O . SER B 1 161 ? -3.826 -7.426 -14.32 1 96.44 161 SER B O 1
ATOM 3225 N N . LYS B 1 162 ? -2.127 -6.504 -15.539 1 97.31 162 LYS B N 1
ATOM 3226 C CA . LYS B 1 162 ? -2.943 -6.145 -16.688 1 97.31 162 LYS B CA 1
ATOM 3227 C C . LYS B 1 162 ? -3.354 -7.383 -17.484 1 97.31 162 LYS B C 1
ATOM 3229 O O . LYS B 1 162 ? -4.227 -7.309 -18.359 1 97.31 162 LYS B O 1
ATOM 3234 N N . ASP B 1 163 ? -2.846 -8.578 -17.172 1 93.31 163 ASP B N 1
ATOM 3235 C CA . ASP B 1 163 ? -3.213 -9.805 -17.875 1 93.31 163 ASP B CA 1
ATOM 3236 C C . ASP B 1 163 ? -4.492 -10.406 -17.297 1 93.31 163 ASP B C 1
ATOM 3238 O O . ASP B 1 163 ? -4.801 -11.57 -17.531 1 93.31 163 ASP B O 1
ATOM 3242 N N . ASN B 1 164 ? -5.129 -9.656 -16.391 1 90.94 164 ASN B N 1
ATOM 3243 C CA . ASN B 1 164 ? -6.441 -9.969 -15.836 1 90.94 164 ASN B CA 1
ATOM 3244 C C . ASN B 1 164 ? -6.34 -11.008 -14.719 1 90.94 164 ASN B C 1
ATOM 3246 O O . ASN B 1 164 ? -7.344 -11.609 -14.328 1 90.94 164 ASN B O 1
ATOM 3250 N N . THR B 1 165 ? -5.156 -11.18 -14.195 1 89.62 165 THR B N 1
ATOM 3251 C CA . THR B 1 165 ? -5.035 -12.195 -13.156 1 89.62 165 THR B CA 1
ATOM 3252 C C . THR B 1 165 ? -4.359 -11.625 -11.914 1 89.62 165 THR B C 1
ATOM 3254 O O . THR B 1 165 ? -3.629 -10.633 -12 1 89.62 165 THR B O 1
ATOM 3257 N N . VAL B 1 166 ? -4.688 -12.234 -10.812 1 93.31 166 VAL B N 1
ATOM 3258 C CA . VAL B 1 166 ? -3.877 -12.18 -9.602 1 93.31 166 VAL B CA 1
ATOM 3259 C C . VAL B 1 166 ? -3.051 -13.461 -9.477 1 93.31 166 VAL B C 1
ATOM 3261 O O . VAL B 1 166 ? -3.551 -14.555 -9.727 1 93.31 166 VAL B O 1
ATOM 3264 N N . ARG B 1 167 ? -1.801 -13.273 -9.172 1 91.31 167 ARG B N 1
ATOM 3265 C CA . ARG B 1 167 ? -0.958 -14.453 -9 1 91.31 167 ARG B CA 1
ATOM 3266 C C . ARG B 1 167 ? -0.254 -14.43 -7.648 1 91.31 167 ARG B C 1
ATOM 3268 O O . ARG B 1 167 ? 0.082 -13.359 -7.137 1 91.31 167 ARG B O 1
ATOM 3275 N N . ILE B 1 168 ? -0.11 -15.602 -7.125 1 92.31 168 ILE B N 1
ATOM 3276 C CA . ILE B 1 168 ? 0.628 -15.773 -5.879 1 92.31 168 ILE B CA 1
ATOM 3277 C C . ILE B 1 168 ? 1.981 -16.422 -6.164 1 92.31 168 ILE B C 1
ATOM 3279 O O . ILE B 1 168 ? 2.051 -17.469 -6.809 1 92.31 168 ILE B O 1
ATOM 3283 N N . PHE B 1 169 ? 3.074 -15.773 -5.723 1 92.38 169 PHE B N 1
ATOM 3284 C CA . PHE B 1 169 ? 4.434 -16.281 -5.879 1 92.38 169 PHE B CA 1
ATOM 3285 C C . PHE B 1 169 ? 5.094 -16.484 -4.523 1 92.38 169 PHE B C 1
ATOM 3287 O O . PHE B 1 169 ? 4.809 -15.758 -3.57 1 92.38 169 PHE B O 1
ATOM 3294 N N . HIS B 1 170 ? 5.879 -17.469 -4.387 1 91.81 170 HIS B N 1
ATOM 3295 C CA . HIS B 1 170 ? 6.906 -17.547 -3.352 1 91.81 170 HIS B CA 1
ATOM 3296 C C . HIS B 1 170 ? 8.25 -17.031 -3.869 1 91.81 170 HIS B C 1
ATOM 3298 O O . HIS B 1 170 ? 8.688 -17.422 -4.957 1 91.81 170 HIS B O 1
ATOM 3304 N N . ILE B 1 171 ? 8.922 -16.203 -3.152 1 92.88 171 ILE B N 1
ATOM 3305 C CA . ILE B 1 171 ? 10.078 -15.484 -3.674 1 92.88 171 ILE B CA 1
ATOM 3306 C C . ILE B 1 171 ? 11.219 -16.469 -3.945 1 92.88 171 ILE B C 1
ATOM 3308 O O . ILE B 1 171 ? 12.18 -16.125 -4.641 1 92.88 171 ILE B O 1
ATOM 3312 N N . ARG B 1 172 ? 11.148 -17.641 -3.348 1 89.12 172 ARG B N 1
ATOM 3313 C CA . ARG B 1 172 ? 12.188 -18.625 -3.617 1 89.12 172 ARG B CA 1
ATOM 3314 C C . ARG B 1 172 ? 11.82 -19.516 -4.809 1 89.12 172 ARG B C 1
ATOM 3316 O O . ARG B 1 172 ? 12.641 -20.297 -5.289 1 89.12 172 ARG B O 1
ATOM 3323 N N . SER B 1 173 ? 10.531 -19.375 -5.133 1 80.19 173 SER B N 1
ATOM 3324 C CA . SER B 1 173 ? 10.078 -20.203 -6.246 1 80.19 173 SER B CA 1
ATOM 3325 C C . SER B 1 173 ? 10.188 -19.453 -7.57 1 80.19 173 SER B C 1
ATOM 3327 O O . SER B 1 173 ? 9.875 -18.266 -7.645 1 80.19 173 SER B O 1
ATOM 3329 N N . GLU B 1 174 ? 10.875 -19.906 -8.484 1 72.19 174 GLU B N 1
ATOM 3330 C CA . GLU B 1 174 ? 10.961 -19.281 -9.797 1 72.19 174 GLU B CA 1
ATOM 3331 C C . GLU B 1 174 ? 9.633 -19.375 -10.547 1 72.19 174 GLU B C 1
ATOM 3333 O O . GLU B 1 174 ? 9.461 -18.75 -11.594 1 72.19 174 GLU B O 1
ATOM 3338 N N . SER B 1 175 ? 8.734 -20.109 -9.969 1 74.12 175 SER B N 1
ATOM 3339 C CA . SER B 1 175 ? 7.465 -20.281 -10.664 1 74.12 175 SER B CA 1
ATOM 3340 C C . SER B 1 175 ? 6.305 -19.734 -9.836 1 74.12 175 SER B C 1
ATOM 3342 O O . SER B 1 175 ? 6.395 -19.672 -8.609 1 74.12 175 SER B O 1
ATOM 3344 N N . CYS B 1 176 ? 5.238 -19.406 -10.609 1 85.06 176 CYS B N 1
ATOM 3345 C CA . CYS B 1 176 ? 3.98 -18.984 -10.008 1 85.06 176 CYS B CA 1
ATOM 3346 C C . CYS B 1 176 ? 3.307 -20.125 -9.273 1 85.06 176 CYS B C 1
ATOM 3348 O O . CYS B 1 176 ? 3.227 -21.25 -9.805 1 85.06 176 CYS B O 1
ATOM 3350 N N . LEU B 1 177 ? 2.852 -19.906 -8.062 1 84.62 177 LEU B N 1
ATOM 3351 C CA . LEU B 1 177 ? 2.211 -20.953 -7.277 1 84.62 177 LEU B CA 1
ATOM 3352 C C . LEU B 1 177 ? 0.738 -21.094 -7.652 1 84.62 177 LEU B C 1
ATOM 3354 O O . LEU B 1 177 ? 0.239 -22.203 -7.828 1 84.62 177 LEU B O 1
ATOM 3358 N N . VAL B 1 178 ? 0.064 -19.984 -7.695 1 84.94 178 VAL B N 1
ATOM 3359 C CA . VAL B 1 178 ? -1.374 -19.969 -7.945 1 84.94 178 VAL B CA 1
ATOM 3360 C C . VAL B 1 178 ? -1.713 -18.859 -8.938 1 84.94 178 VAL B C 1
ATOM 3362 O O . VAL B 1 178 ? -1.189 -17.75 -8.828 1 84.94 178 VAL B O 1
ATOM 3365 N N . ILE B 1 179 ? -2.539 -19.172 -9.914 1 85.38 179 ILE B N 1
ATOM 3366 C CA . ILE B 1 179 ? -3.137 -18.172 -10.789 1 85.38 179 ILE B CA 1
ATOM 3367 C C . ILE B 1 179 ? -4.609 -17.984 -10.43 1 85.38 179 ILE B C 1
ATOM 3369 O O . ILE B 1 179 ? -5.395 -18.938 -10.5 1 85.38 179 ILE B O 1
ATOM 3373 N N . LEU B 1 180 ? -4.887 -16.859 -9.969 1 85.5 180 LEU B N 1
ATOM 3374 C CA . LEU B 1 180 ? -6.266 -16.484 -9.664 1 85.5 180 LEU B CA 1
ATOM 3375 C C . LEU B 1 180 ? -6.879 -15.695 -10.82 1 85.5 180 LEU B C 1
ATOM 3377 O O . LEU B 1 180 ? -6.535 -14.531 -11.031 1 85.5 180 LEU B O 1
ATOM 3381 N N . GLY B 1 181 ? -7.699 -16.281 -11.594 1 81 181 GLY B N 1
ATOM 3382 C CA . GLY B 1 181 ? -8.297 -15.719 -12.797 1 81 181 GLY B CA 1
ATOM 3383 C C . GLY B 1 181 ? -9.484 -16.516 -13.305 1 81 181 GLY B C 1
ATOM 3384 O O . GLY B 1 181 ? -10.148 -17.203 -12.531 1 81 181 GLY B O 1
ATOM 3385 N N . GLY B 1 182 ? -9.828 -16.203 -14.578 1 69.5 182 GLY B N 1
ATOM 3386 C CA . GLY B 1 182 ? -10.938 -16.922 -15.188 1 69.5 182 GLY B CA 1
ATOM 3387 C C . GLY B 1 182 ? -12.109 -16.031 -15.547 1 69.5 182 GLY B C 1
ATOM 3388 O O . GLY B 1 182 ? -12.094 -14.828 -15.234 1 69.5 182 GLY B O 1
ATOM 3389 N N . HIS B 1 183 ? -13.094 -16.547 -16.172 1 62.69 183 HIS B N 1
ATOM 3390 C CA . HIS B 1 183 ? -14.195 -15.789 -16.766 1 62.69 183 HIS B CA 1
ATOM 3391 C C . HIS B 1 183 ? -15.078 -15.156 -15.695 1 62.69 183 HIS B C 1
ATOM 3393 O O . HIS B 1 183 ? -15.805 -14.203 -15.969 1 62.69 183 HIS B O 1
ATOM 3399 N N . GLN B 1 184 ? -15.008 -15.656 -14.5 1 64.88 184 GLN B N 1
ATOM 3400 C CA . GLN B 1 184 ? -15.836 -15.102 -13.438 1 64.88 184 GLN B CA 1
ATOM 3401 C C . GLN B 1 184 ? -15.023 -14.18 -12.531 1 64.88 184 GLN B C 1
ATOM 3403 O O . GLN B 1 184 ? -15.539 -13.648 -11.547 1 64.88 184 GLN B O 1
ATOM 3408 N N . ALA B 1 185 ? -13.836 -14 -12.906 1 81 185 ALA B N 1
ATOM 3409 C CA . ALA B 1 185 ? -12.977 -13.141 -12.102 1 81 185 ALA B CA 1
ATOM 3410 C C . ALA B 1 185 ? -12.797 -11.773 -12.758 1 81 185 ALA B C 1
ATOM 3412 O O . ALA B 1 185 ? -13.773 -11.062 -13.008 1 81 185 ALA B O 1
ATOM 3413 N N . HIS B 1 186 ? -11.594 -11.383 -12.953 1 86.38 186 HIS B N 1
ATOM 3414 C CA . HIS B 1 186 ? -11.336 -10.102 -13.602 1 86.38 186 HIS B CA 1
ATOM 3415 C C . HIS B 1 186 ? -11.383 -10.234 -15.117 1 86.38 186 HIS B C 1
ATOM 3417 O O . HIS B 1 186 ? -10.883 -11.211 -15.68 1 86.38 186 HIS B O 1
ATOM 3423 N N . LEU B 1 187 ? -12.008 -9.375 -15.805 1 86.06 187 LEU B N 1
ATOM 3424 C CA . LEU B 1 187 ? -12.18 -9.406 -17.25 1 86.06 187 LEU B CA 1
ATOM 3425 C C . LEU B 1 187 ? -11.359 -8.305 -17.922 1 86.06 187 LEU B C 1
ATOM 3427 O O . LEU B 1 187 ? -11.414 -8.133 -19.141 1 86.06 187 LEU B O 1
ATOM 3431 N N . ASP B 1 188 ? -10.758 -7.551 -17.188 1 91.75 188 ASP B N 1
ATOM 3432 C CA . ASP B 1 188 ? -9.844 -6.492 -17.609 1 91.75 188 ASP B CA 1
ATOM 3433 C C . ASP B 1 188 ? -8.719 -6.301 -16.594 1 91.75 188 ASP B C 1
ATOM 3435 O O . ASP B 1 188 ? -8.594 -7.07 -15.641 1 91.75 188 ASP B O 1
ATOM 3439 N N . SER B 1 189 ? -7.883 -5.312 -16.797 1 94.56 189 SER B N 1
ATOM 3440 C CA . SER B 1 189 ? -6.688 -5.066 -15.984 1 94.56 189 SER B CA 1
ATOM 3441 C C . SER B 1 189 ? -7.008 -5.094 -14.5 1 94.56 189 SER B C 1
ATOM 3443 O O . SER B 1 189 ? -7.941 -4.43 -14.047 1 94.56 189 SER B O 1
ATOM 3445 N N . VAL B 1 190 ? -6.277 -5.863 -13.727 1 94.56 190 VAL B N 1
ATOM 3446 C CA . VAL B 1 190 ? -6.305 -5.812 -12.266 1 94.56 190 VAL B CA 1
ATOM 3447 C C . VAL B 1 190 ? -5.332 -4.746 -11.773 1 94.56 190 VAL B C 1
ATOM 3449 O O . VAL B 1 190 ? -4.148 -4.766 -12.125 1 94.56 190 VAL B O 1
ATOM 3452 N N . ILE B 1 191 ? -5.758 -3.805 -10.953 1 96.56 191 ILE B N 1
ATOM 3453 C CA . ILE B 1 191 ? -4.988 -2.615 -10.609 1 96.56 191 ILE B CA 1
ATOM 3454 C C . ILE B 1 191 ? -4.426 -2.752 -9.195 1 96.56 191 ILE B C 1
ATOM 3456 O O . ILE B 1 191 ? -3.303 -2.322 -8.922 1 96.56 191 ILE B O 1
ATOM 3460 N N . SER B 1 192 ? -5.184 -3.309 -8.336 1 97.19 192 SER B N 1
ATOM 3461 C CA . SER B 1 192 ? -4.805 -3.359 -6.93 1 97.19 192 SER B CA 1
ATOM 3462 C C . SER B 1 192 ? -5.148 -4.711 -6.316 1 97.19 192 SER B C 1
ATOM 3464 O O . SER B 1 192 ? -6.094 -5.375 -6.746 1 97.19 192 SER B O 1
ATOM 3466 N N . VAL B 1 193 ? -4.352 -5.102 -5.316 1 96.88 193 VAL B N 1
ATOM 3467 C CA . VAL B 1 193 ? -4.523 -6.363 -4.602 1 96.88 193 VAL B CA 1
ATOM 3468 C C . VAL B 1 193 ? -4.102 -6.195 -3.145 1 96.88 193 VAL B C 1
ATOM 3470 O O . VAL B 1 193 ? -3.289 -5.324 -2.824 1 96.88 193 VAL B O 1
ATOM 3473 N N . ASP B 1 194 ? -4.699 -6.918 -2.27 1 97.25 194 ASP B N 1
ATOM 3474 C CA . ASP B 1 194 ? -4.293 -6.902 -0.868 1 97.25 194 ASP B CA 1
ATOM 3475 C C . ASP B 1 194 ? -4.629 -8.227 -0.184 1 97.25 194 ASP B C 1
ATOM 3477 O O . ASP B 1 194 ? -5.496 -8.969 -0.65 1 97.25 194 ASP B O 1
ATOM 3481 N N . TRP B 1 195 ? -3.873 -8.5 0.923 1 96 195 TRP B N 1
ATOM 3482 C CA . TRP B 1 195 ? -4.086 -9.688 1.747 1 96 195 TRP B CA 1
ATOM 3483 C C . TRP B 1 195 ? -4.941 -9.352 2.965 1 96 195 TRP B C 1
ATOM 3485 O O . TRP B 1 195 ? -4.789 -8.289 3.568 1 96 195 TRP B O 1
ATOM 3495 N N . SER B 1 196 ? -5.73 -10.336 3.297 1 92.81 196 SER B N 1
ATOM 3496 C CA . SER B 1 196 ? -6.355 -10.211 4.609 1 92.81 196 SER B CA 1
ATOM 3497 C C . SER B 1 196 ? -5.336 -10.406 5.727 1 92.81 196 SER B C 1
ATOM 3499 O O . SER B 1 196 ? -4.266 -10.977 5.508 1 92.81 196 SER B O 1
ATOM 3501 N N . HIS B 1 197 ? -5.723 -9.953 6.941 1 91.81 197 HIS B N 1
ATOM 3502 C CA . HIS B 1 197 ? -4.801 -9.977 8.07 1 91.81 197 HIS B CA 1
ATOM 3503 C C . HIS B 1 197 ? -4.344 -11.398 8.375 1 91.81 197 HIS B C 1
ATOM 3505 O O . HIS B 1 197 ? -3.221 -11.609 8.844 1 91.81 197 HIS B O 1
ATOM 3511 N N . ASP B 1 198 ? -5.141 -12.398 8.148 1 90.75 198 ASP B N 1
ATOM 3512 C CA . ASP B 1 198 ? -4.816 -13.789 8.469 1 90.75 198 ASP B CA 1
ATOM 3513 C C . ASP B 1 198 ? -4.391 -14.555 7.223 1 90.75 198 ASP B C 1
ATOM 3515 O O . ASP B 1 198 ? -4.227 -15.773 7.266 1 90.75 198 ASP B O 1
ATOM 3519 N N . ALA B 1 199 ? -4.301 -13.859 6.098 1 93.31 199 ALA B N 1
ATOM 3520 C CA . ALA B 1 199 ? -3.838 -14.383 4.816 1 93.31 199 ALA B CA 1
ATOM 3521 C C . ALA B 1 199 ? -4.785 -15.453 4.285 1 93.31 199 ALA B C 1
ATOM 3523 O O . ALA B 1 199 ? -4.398 -16.281 3.457 1 93.31 199 ALA B O 1
ATOM 3524 N N . SER B 1 200 ? -6.008 -15.438 4.816 1 88.31 200 SER B N 1
ATOM 3525 C CA . SER B 1 200 ? -6.996 -16.391 4.336 1 88.31 200 SER B CA 1
ATOM 3526 C C . SER B 1 200 ? -7.625 -15.938 3.023 1 88.31 200 SER B C 1
ATOM 3528 O O . SER B 1 200 ? -8.172 -16.75 2.275 1 88.31 200 SER B O 1
ATOM 3530 N N . MET B 1 201 ? -7.492 -14.617 2.764 1 88.88 201 MET B N 1
ATOM 3531 C CA . MET B 1 201 ? -8.125 -14.031 1.583 1 88.88 201 MET B CA 1
ATOM 3532 C C . MET B 1 201 ? -7.18 -13.07 0.875 1 88.88 201 MET B C 1
ATOM 3534 O O . MET B 1 201 ? -6.281 -12.508 1.501 1 88.88 201 MET B O 1
ATOM 3538 N N . VAL B 1 202 ? -7.422 -12.945 -0.41 1 91.75 202 VAL B N 1
ATOM 3539 C CA . VAL B 1 202 ? -6.895 -11.852 -1.218 1 91.75 202 VAL B CA 1
ATOM 3540 C C . VAL B 1 202 ? -8.047 -11.086 -1.859 1 91.75 202 VAL B C 1
ATOM 3542 O O . VAL B 1 202 ? -9.031 -11.68 -2.301 1 91.75 202 VAL B O 1
ATOM 3545 N N . VAL B 1 203 ? -7.98 -9.758 -1.836 1 90.06 203 VAL B N 1
ATOM 3546 C CA . VAL B 1 203 ? -8.953 -8.938 -2.553 1 90.06 203 VAL B CA 1
ATOM 3547 C C . VAL B 1 203 ? -8.266 -8.227 -3.717 1 90.06 203 VAL B C 1
ATOM 3549 O O . VAL B 1 203 ? -7.105 -7.812 -3.607 1 90.06 203 VAL B O 1
ATOM 3552 N N . SER B 1 204 ? -8.938 -8.148 -4.809 1 91.94 204 SER B N 1
ATOM 3553 C CA . SER B 1 204 ? -8.414 -7.453 -5.98 1 91.94 204 SER B CA 1
ATOM 3554 C C . SER B 1 204 ? -9.492 -6.605 -6.648 1 91.94 204 SER B C 1
ATOM 3556 O O . SER B 1 204 ? -10.68 -6.867 -6.484 1 91.94 204 SER B O 1
ATOM 3558 N N . CYS B 1 205 ? -9.047 -5.547 -7.344 1 89.56 205 CYS B N 1
ATOM 3559 C CA . CYS B 1 205 ? -9.938 -4.664 -8.086 1 89.56 205 CYS B CA 1
ATOM 3560 C C . CYS B 1 205 ? -9.234 -4.074 -9.305 1 89.56 205 CYS B C 1
ATOM 3562 O O . CYS B 1 205 ? -8 -4.117 -9.391 1 89.56 205 CYS B O 1
ATOM 3564 N N . GLY B 1 206 ? -10.039 -3.539 -10.258 1 91.75 206 GLY B N 1
ATOM 3565 C CA . GLY B 1 206 ? -9.383 -2.99 -11.43 1 91.75 206 GLY B CA 1
ATOM 3566 C C . GLY B 1 206 ? -10.344 -2.359 -12.414 1 91.75 206 GLY B C 1
ATOM 3567 O O . GLY B 1 206 ? -11.375 -1.809 -12.023 1 91.75 206 GLY B O 1
ATOM 3568 N N . HIS B 1 207 ? -9.992 -2.426 -13.703 1 91.31 207 HIS B N 1
ATOM 3569 C CA . HIS B 1 207 ? -10.664 -1.672 -14.758 1 91.31 207 HIS B CA 1
ATOM 3570 C C . HIS B 1 207 ? -11.938 -2.379 -15.211 1 91.31 207 HIS B C 1
ATOM 3572 O O . HIS B 1 207 ? -12.734 -1.803 -15.953 1 91.31 207 HIS B O 1
ATOM 3578 N N . ASP B 1 208 ? -12.172 -3.602 -14.781 1 85.31 208 ASP B N 1
ATOM 3579 C CA . ASP B 1 208 ? -13.367 -4.336 -15.195 1 85.31 208 ASP B CA 1
ATOM 3580 C C . ASP B 1 208 ? -14.547 -4.02 -14.289 1 85.31 208 ASP B C 1
ATOM 3582 O O . ASP B 1 208 ? -15.594 -4.68 -14.367 1 85.31 208 ASP B O 1
ATOM 3586 N N . HIS B 1 209 ? -14.344 -3.113 -13.352 1 82.5 209 HIS B N 1
ATOM 3587 C CA . HIS B 1 209 ? -15.383 -2.654 -12.445 1 82.5 209 HIS B CA 1
ATOM 3588 C C . HIS B 1 209 ? -15.758 -3.74 -11.445 1 82.5 209 HIS B C 1
ATOM 3590 O O . HIS B 1 209 ? -16.891 -3.773 -10.945 1 82.5 209 HIS B O 1
ATOM 3596 N N . ARG B 1 210 ? -14.828 -4.594 -11.219 1 82.25 210 ARG B N 1
ATOM 3597 C CA . ARG B 1 210 ? -15.086 -5.691 -10.297 1 82.25 210 ARG B CA 1
ATOM 3598 C C . ARG B 1 210 ? -14.125 -5.652 -9.117 1 82.25 210 ARG B C 1
ATOM 3600 O O . ARG B 1 210 ? -12.969 -5.258 -9.266 1 82.25 210 ARG B O 1
ATOM 3607 N N . VAL B 1 211 ? -14.703 -5.977 -8.008 1 85.31 211 VAL B N 1
ATOM 3608 C CA . VAL B 1 211 ? -13.922 -6.336 -6.836 1 85.31 211 VAL B CA 1
ATOM 3609 C C . VAL B 1 211 ? -14.07 -7.828 -6.551 1 85.31 211 VAL B C 1
ATOM 3611 O O . VAL B 1 211 ? -15.188 -8.352 -6.496 1 85.31 211 VAL B O 1
ATOM 3614 N N . VAL B 1 212 ? -12.953 -8.492 -6.488 1 84.94 212 VAL B N 1
ATOM 3615 C CA . VAL B 1 212 ? -12.992 -9.945 -6.332 1 84.94 212 VAL B CA 1
ATOM 3616 C C . VAL B 1 212 ? -12.305 -10.344 -5.027 1 84.94 212 VAL B C 1
ATOM 3618 O O . VAL B 1 212 ? -11.188 -9.898 -4.75 1 84.94 212 VAL B O 1
ATOM 3621 N N . GLY B 1 213 ? -13.047 -11.07 -4.168 1 86 213 GLY B N 1
ATOM 3622 C CA . GLY B 1 213 ? -12.453 -11.727 -3.014 1 86 213 GLY B CA 1
ATOM 3623 C C . GLY B 1 213 ? -12.07 -13.172 -3.281 1 86 213 GLY B C 1
ATOM 3624 O O . GLY B 1 213 ? -12.898 -13.961 -3.75 1 86 213 GLY B O 1
ATOM 3625 N N . TRP B 1 214 ? -10.773 -13.5 -3.014 1 84.88 214 TRP B N 1
ATOM 3626 C CA . TRP B 1 214 ? -10.242 -14.844 -3.242 1 84.88 214 TRP B CA 1
ATOM 3627 C C . TRP B 1 214 ? -10.031 -15.578 -1.921 1 84.88 214 TRP B C 1
ATOM 3629 O O . TRP B 1 214 ? -9.242 -15.141 -1.082 1 84.88 214 TRP B O 1
ATOM 3639 N N . ASN B 1 215 ? -10.75 -16.703 -1.753 1 83 215 ASN B N 1
ATOM 3640 C CA . ASN B 1 215 ? -10.57 -17.531 -0.567 1 83 215 ASN B CA 1
ATOM 3641 C C . ASN B 1 215 ? -9.453 -18.547 -0.762 1 83 215 ASN B C 1
ATOM 3643 O O . ASN B 1 215 ? -9.547 -19.422 -1.623 1 83 215 ASN B O 1
ATOM 3647 N N . LEU B 1 216 ? -8.438 -18.5 0.075 1 84.75 216 LEU B N 1
ATOM 3648 C CA . LEU B 1 216 ? -7.262 -19.344 -0.096 1 84.75 216 LEU B CA 1
ATOM 3649 C C . LEU B 1 216 ? -7.301 -20.531 0.864 1 84.75 216 LEU B C 1
ATOM 3651 O O . LEU B 1 216 ? -6.391 -21.359 0.871 1 84.75 216 LEU B O 1
ATOM 3655 N N . THR B 1 217 ? -8.344 -20.609 1.633 1 82.44 217 THR B N 1
ATOM 3656 C CA . THR B 1 217 ? -8.391 -21.625 2.668 1 82.44 217 THR B CA 1
ATOM 3657 C C . THR B 1 217 ? -9.359 -22.75 2.279 1 82.44 217 THR B C 1
ATOM 3659 O O . THR B 1 217 ? -9.633 -23.641 3.078 1 82.44 217 THR B O 1
ATOM 3662 N N . GLN B 1 218 ? -9.844 -22.625 1.178 1 75.81 218 GLN B N 1
ATOM 3663 C CA . GLN B 1 218 ? -10.727 -23.688 0.704 1 75.81 218 GLN B CA 1
ATOM 3664 C C . GLN B 1 218 ? -10.016 -24.594 -0.301 1 75.81 218 GLN B C 1
ATOM 3666 O O . GLN B 1 218 ? -9.188 -24.125 -1.085 1 75.81 218 GLN B O 1
ATOM 3671 N N . ASN B 1 219 ? -10.383 -25.875 -0.193 1 75.25 219 ASN B N 1
ATOM 3672 C CA . ASN B 1 219 ? -9.875 -26.797 -1.208 1 75.25 219 ASN B CA 1
ATOM 3673 C C . ASN B 1 219 ? -10.461 -26.5 -2.582 1 75.25 219 ASN B C 1
ATOM 3675 O O . ASN B 1 219 ? -11.625 -26.094 -2.689 1 75.25 219 ASN B O 1
ATOM 3679 N N . PRO B 1 220 ? -9.727 -26.656 -3.693 1 74.69 220 PRO B N 1
ATOM 3680 C CA . PRO B 1 220 ? -8.43 -27.344 -3.787 1 74.69 220 PRO B CA 1
ATOM 3681 C C . PRO B 1 220 ? -7.254 -26.391 -3.582 1 74.69 220 PRO B C 1
ATOM 3683 O O . PRO B 1 220 ? -6.105 -26.828 -3.506 1 74.69 220 PRO B O 1
ATOM 3686 N N . ILE B 1 221 ? -7.492 -25.094 -3.441 1 78.69 221 ILE B N 1
ATOM 3687 C CA . ILE B 1 221 ? -6.402 -24.125 -3.381 1 78.69 221 ILE B CA 1
ATOM 3688 C C . ILE B 1 221 ? -5.578 -24.344 -2.115 1 78.69 221 ILE B C 1
ATOM 3690 O O . ILE B 1 221 ? -4.348 -24.344 -2.16 1 78.69 221 ILE B O 1
ATOM 3694 N N . LYS B 1 222 ? -6.262 -24.547 -1.083 1 83.12 222 LYS B N 1
ATOM 3695 C CA . LYS B 1 222 ? -5.598 -24.75 0.199 1 83.12 222 LYS B CA 1
ATOM 3696 C C . LYS B 1 222 ? -4.598 -25.906 0.118 1 83.12 222 LYS B C 1
ATOM 3698 O O . LYS B 1 222 ? -3.439 -25.75 0.513 1 83.12 222 LYS B O 1
ATOM 3703 N N . ARG B 1 223 ? -5.012 -27 -0.376 1 83.31 223 ARG B N 1
ATOM 3704 C CA . ARG B 1 223 ? -4.16 -28.188 -0.484 1 83.31 223 ARG B CA 1
ATOM 3705 C C . ARG B 1 223 ? -2.996 -27.938 -1.436 1 83.31 223 ARG B C 1
ATOM 3707 O O . ARG B 1 223 ? -1.865 -28.344 -1.165 1 83.31 223 ARG B O 1
ATOM 3714 N N . HIS B 1 224 ? -3.342 -27.312 -2.541 1 82.12 224 HIS B N 1
ATOM 3715 C CA . HIS B 1 224 ? -2.309 -27 -3.521 1 82.12 224 HIS B CA 1
ATOM 3716 C C . HIS B 1 224 ? -1.224 -26.109 -2.92 1 82.12 224 HIS B C 1
ATOM 3718 O O . HIS B 1 224 ? -0.032 -26.406 -3.053 1 82.12 224 HIS B O 1
ATOM 3724 N N . LEU B 1 225 ? -1.581 -25.062 -2.266 1 85.06 225 LEU B N 1
ATOM 3725 C CA . LEU B 1 225 ? -0.633 -24.125 -1.67 1 85.06 225 LEU B CA 1
ATOM 3726 C C . LEU B 1 225 ? 0.213 -24.812 -0.605 1 85.06 225 LEU B C 1
ATOM 3728 O O . LEU B 1 225 ? 1.425 -24.594 -0.532 1 85.06 225 LEU B O 1
ATOM 3732 N N . ARG B 1 226 ? -0.442 -25.594 0.172 1 87.44 226 ARG B N 1
ATOM 3733 C CA . ARG B 1 226 ? 0.281 -26.328 1.202 1 87.44 226 ARG B CA 1
ATOM 3734 C C . ARG B 1 226 ? 1.352 -27.234 0.585 1 87.44 226 ARG B C 1
ATOM 3736 O O . ARG B 1 226 ? 2.479 -27.281 1.081 1 87.44 226 ARG B O 1
ATOM 3743 N N . ARG B 1 227 ? 0.971 -27.922 -0.45 1 84.38 227 ARG B N 1
ATOM 3744 C CA . ARG B 1 227 ? 1.915 -28.797 -1.135 1 84.38 227 ARG B CA 1
ATOM 3745 C C . ARG B 1 227 ? 3.074 -28 -1.726 1 84.38 227 ARG B C 1
ATOM 3747 O O . ARG B 1 227 ? 4.238 -28.375 -1.576 1 84.38 227 ARG B O 1
ATOM 3754 N N . CYS B 1 228 ? 2.77 -26.938 -2.404 1 84.31 228 CYS B N 1
ATOM 3755 C CA . CYS B 1 228 ? 3.805 -26.109 -3.002 1 84.31 228 CYS B CA 1
ATOM 3756 C C . CYS B 1 228 ? 4.766 -25.594 -1.94 1 84.31 228 CYS B C 1
ATOM 3758 O O . CYS B 1 228 ? 5.98 -25.625 -2.125 1 84.31 228 CYS B O 1
ATOM 3760 N N . LEU B 1 229 ? 4.27 -25.109 -0.867 1 88.31 229 LEU B N 1
ATOM 3761 C CA . LEU B 1 229 ? 5.09 -24.5 0.177 1 88.31 229 LEU B CA 1
ATOM 3762 C C . LEU B 1 229 ? 5.988 -25.547 0.833 1 88.31 229 LEU B C 1
ATOM 3764 O O . LEU B 1 229 ? 7.141 -25.266 1.166 1 88.31 229 LEU B O 1
ATOM 3768 N N . LYS B 1 230 ? 5.422 -26.734 0.989 1 87.44 230 LYS B N 1
ATOM 3769 C CA . LYS B 1 230 ? 6.238 -27.812 1.531 1 87.44 230 LYS B CA 1
ATOM 3770 C C . LYS B 1 230 ? 7.438 -28.109 0.629 1 87.44 230 LYS B C 1
ATOM 3772 O O . LYS B 1 230 ? 8.562 -28.266 1.112 1 87.44 230 LYS B O 1
ATOM 3777 N N . ILE B 1 231 ? 7.223 -28.141 -0.655 1 83.81 231 ILE B N 1
ATOM 3778 C CA . ILE B 1 231 ? 8.273 -28.438 -1.629 1 83.81 231 ILE B CA 1
ATOM 3779 C C . ILE B 1 231 ? 9.32 -27.328 -1.608 1 83.81 231 ILE B C 1
ATOM 3781 O O . ILE B 1 231 ? 10.523 -27.594 -1.586 1 83.81 231 ILE B O 1
ATOM 3785 N N . VAL B 1 232 ? 8.859 -26.062 -1.558 1 85.62 232 VAL B N 1
ATOM 3786 C CA . VAL B 1 232 ? 9.758 -24.906 -1.571 1 85.62 232 VAL B CA 1
ATOM 3787 C C . VAL B 1 232 ? 10.586 -24.875 -0.29 1 85.62 232 VAL B C 1
ATOM 3789 O O . VAL B 1 232 ? 11.781 -24.594 -0.324 1 85.62 232 VAL B O 1
ATOM 3792 N N . ASP B 1 233 ? 9.953 -25.156 0.817 1 86.25 233 ASP B N 1
ATOM 3793 C CA . ASP B 1 233 ? 10.641 -25.141 2.107 1 86.25 233 ASP B CA 1
ATOM 3794 C C . ASP B 1 233 ? 11.727 -26.219 2.162 1 86.25 233 ASP B C 1
ATOM 3796 O O . ASP B 1 233 ? 12.711 -26.062 2.885 1 86.25 233 ASP B O 1
ATOM 3800 N N . LEU B 1 234 ? 11.523 -27.266 1.375 1 85.56 234 LEU B N 1
ATOM 3801 C CA . LEU B 1 234 ? 12.516 -28.328 1.323 1 85.56 234 LEU B CA 1
ATOM 3802 C C . LEU B 1 234 ? 13.641 -27.984 0.354 1 85.56 234 LEU B C 1
ATOM 3804 O O . LEU B 1 234 ? 14.602 -28.75 0.219 1 85.56 234 LEU B O 1
ATOM 3808 N N . GLY B 1 235 ? 13.453 -26.875 -0.329 1 78.25 235 GLY B N 1
ATOM 3809 C CA . GLY B 1 235 ? 14.523 -26.391 -1.189 1 78.25 235 GLY B CA 1
ATOM 3810 C C . GLY B 1 235 ? 14.375 -26.828 -2.633 1 78.25 235 GLY B C 1
ATOM 3811 O O . GLY B 1 235 ? 15.297 -26.688 -3.434 1 78.25 235 GLY B O 1
ATOM 3812 N N . PHE B 1 236 ? 13.25 -27.469 -2.994 1 75.44 236 PHE B N 1
ATOM 3813 C CA . PHE B 1 236 ? 13.031 -27.938 -4.355 1 75.44 236 PHE B CA 1
ATOM 3814 C C . PHE B 1 236 ? 12.383 -26.859 -5.211 1 75.44 236 PHE B C 1
ATOM 3816 O O . PHE B 1 236 ? 11.656 -26.016 -4.695 1 75.44 236 PHE B O 1
ATOM 3823 N N . LYS B 1 237 ? 12.797 -26.875 -6.461 1 70.31 237 LYS B N 1
ATOM 3824 C CA . LYS B 1 237 ? 12.156 -25.969 -7.406 1 70.31 237 LYS B CA 1
ATOM 3825 C C . LYS B 1 237 ? 10.805 -26.516 -7.867 1 70.31 237 LYS B C 1
ATOM 3827 O O . LYS B 1 237 ? 10.656 -27.719 -8.086 1 70.31 237 LYS B O 1
ATOM 3832 N N . LEU B 1 238 ? 9.82 -25.688 -7.652 1 66 238 LEU B N 1
ATOM 3833 C CA . LEU B 1 238 ? 8.508 -26.094 -8.141 1 66 238 LEU B CA 1
ATOM 3834 C C . LEU B 1 238 ? 8.484 -26.156 -9.664 1 66 238 LEU B C 1
ATOM 3836 O O . LEU B 1 238 ? 9.109 -25.312 -10.328 1 66 238 LEU B O 1
ATOM 3840 N N . GLY B 1 239 ? 8.484 -27.359 -10.297 1 53.53 239 GLY B N 1
ATOM 3841 C CA . GLY B 1 239 ? 8.195 -27.312 -11.727 1 53.53 239 GLY B CA 1
ATOM 3842 C C . GLY B 1 239 ? 7.078 -26.359 -12.078 1 53.53 239 GLY B C 1
ATOM 3843 O O . GLY B 1 239 ? 6.379 -25.859 -11.195 1 53.53 239 GLY B O 1
ATOM 3844 N N . VAL B 1 240 ? 7.098 -25.875 -13.305 1 45.28 240 VAL B N 1
ATOM 3845 C CA . VAL B 1 240 ? 6.004 -25.016 -13.742 1 45.28 240 VAL B CA 1
ATOM 3846 C C . VAL B 1 240 ? 4.691 -25.484 -13.125 1 45.28 240 VAL B C 1
ATOM 3848 O O . VAL B 1 240 ? 4.227 -26.594 -13.406 1 45.28 240 VAL B O 1
ATOM 3851 N N . VAL B 1 241 ? 4.609 -25.359 -11.898 1 47.06 241 VAL B N 1
ATOM 3852 C CA . VAL B 1 241 ? 3.402 -25.797 -11.203 1 47.06 241 VAL B CA 1
ATOM 3853 C C . VAL B 1 241 ? 2.178 -25.547 -12.078 1 47.06 241 VAL B C 1
ATOM 3855 O O . VAL B 1 241 ? 2.062 -24.484 -12.695 1 47.06 241 VAL B O 1
ATOM 3858 N N . LYS B 1 242 ? 1.626 -26.625 -12.508 1 43.75 242 LYS B N 1
ATOM 3859 C CA . LYS B 1 242 ? 0.302 -26.547 -13.125 1 43.75 242 LYS B CA 1
ATOM 3860 C C . LYS B 1 242 ? -0.552 -25.484 -12.438 1 43.75 242 LYS B C 1
ATOM 3862 O O . LYS B 1 242 ? -0.735 -25.516 -11.219 1 43.75 242 LYS B O 1
ATOM 3867 N N . TYR B 1 243 ? -0.475 -24.281 -12.938 1 48.59 243 TYR B N 1
ATOM 3868 C CA . TYR B 1 243 ? -1.244 -23.078 -12.617 1 48.59 243 TYR B CA 1
ATOM 3869 C C . TYR B 1 243 ? -2.664 -23.438 -12.195 1 48.59 243 TYR B C 1
ATOM 3871 O O . TYR B 1 243 ? -3.389 -24.109 -12.938 1 48.59 243 TYR B O 1
ATOM 3879 N N . ALA B 1 244 ? -2.805 -23.875 -10.992 1 46.25 244 ALA B N 1
ATOM 3880 C CA . ALA B 1 244 ? -4.219 -24 -10.648 1 46.25 244 ALA B CA 1
ATOM 3881 C C . ALA B 1 244 ? -4.965 -22.688 -10.867 1 46.25 244 ALA B C 1
ATOM 3883 O O . ALA B 1 244 ? -4.668 -21.688 -10.219 1 46.25 244 ALA B O 1
ATOM 3884 N N . LYS B 1 245 ? -5.234 -22.453 -12.188 1 50.03 245 LYS B N 1
ATOM 3885 C CA . LYS B 1 245 ? -6.172 -21.359 -12.445 1 50.03 245 LYS B CA 1
ATOM 3886 C C . LYS B 1 245 ? -7.449 -21.531 -11.625 1 50.03 245 LYS B C 1
ATOM 3888 O O . LYS B 1 245 ? -8.055 -22.609 -11.633 1 50.03 245 LYS B O 1
ATOM 3893 N N . PHE B 1 246 ? -7.414 -20.922 -10.523 1 45.22 246 PHE B N 1
ATOM 3894 C CA . PHE B 1 246 ? -8.641 -20.953 -9.742 1 45.22 246 PHE B CA 1
ATOM 3895 C C . PHE B 1 246 ? -9.578 -19.828 -10.156 1 45.22 246 PHE B C 1
ATOM 3897 O O . PHE B 1 246 ? -9.125 -18.75 -10.57 1 45.22 246 PHE B O 1
ATOM 3904 N N . PRO B 1 247 ? -11.078 -20.141 -10.57 1 48.69 247 PRO B N 1
ATOM 3905 C CA . PRO B 1 247 ? -12.328 -20.891 -10.555 1 48.69 247 PRO B CA 1
ATOM 3906 C C . PRO B 1 247 ? -12.391 -21.969 -11.641 1 48.69 247 PRO B C 1
ATOM 3908 O O . PRO B 1 247 ? -11.977 -21.719 -12.781 1 48.69 247 PRO B O 1
ATOM 3911 N N . LEU B 1 248 ? -11.93 -23.078 -11.414 1 37.94 248 LEU B N 1
ATOM 3912 C CA . LEU B 1 248 ? -12.289 -24.156 -12.336 1 37.94 248 LEU B CA 1
ATOM 3913 C C . LEU B 1 248 ? -13.75 -24.047 -12.758 1 37.94 248 LEU B C 1
ATOM 3915 O O . LEU B 1 248 ? -14.656 -24.25 -11.938 1 37.94 248 LEU B O 1
ATOM 3919 N N . PHE B 1 249 ? -14.219 -23.062 -13.359 1 30.44 249 PHE B N 1
ATOM 3920 C CA . PHE B 1 249 ? -15.586 -23.219 -13.859 1 30.44 249 PHE B CA 1
ATOM 3921 C C . PHE B 1 249 ? -15.672 -24.391 -14.828 1 30.44 249 PHE B C 1
ATOM 3923 O O . PHE B 1 249 ? -14.758 -24.625 -15.625 1 30.44 249 PHE B O 1
ATOM 3930 N N . LYS B 1 250 ? -15.992 -25.578 -14.281 1 28.59 250 LYS B N 1
ATOM 3931 C CA . LYS B 1 250 ? -16.484 -26.531 -15.281 1 28.59 250 LYS B CA 1
ATOM 3932 C C . LYS B 1 250 ? -17.312 -25.828 -16.344 1 28.59 250 LYS B C 1
ATOM 3934 O O . LYS B 1 250 ? -18.219 -25.047 -16.016 1 28.59 250 LYS B O 1
ATOM 3939 N N . ASN B 1 251 ? -16.75 -25.688 -17.438 1 24.92 251 ASN B N 1
ATOM 3940 C CA . ASN B 1 251 ? -17.609 -25.484 -18.609 1 24.92 251 ASN B CA 1
ATOM 3941 C C . ASN B 1 251 ? -18.859 -26.359 -18.531 1 24.92 251 ASN B C 1
ATOM 3943 O O . ASN B 1 251 ? -18.797 -27.531 -18.125 1 24.92 251 ASN B O 1
#

pLDDT: mean 74.73, std 24.77, range [19.11, 98.69]

Sequence (502 aa):
MAPCRRSRKVLTASFKHDPTDTNSKDHPQKPFIGSSRLFEKPISSFYGCAFNPFVSKNENPIAAAVGDEYISIYSFPPFQPEMLRTARIQLTNKDSLYTVAWCYDNLEPNPHKIVTGGESGVIYVLDAATSSLDRQLVGHMDAVNDIRTSPKNPALVATASKDNTVRIFHIRSESCLVILGGHQAHLDSVISVDWSHDASMVVSCGHDHRVVGWNLTQNPIKRHLRRCLKIVDLGFKLGVVKYAKFPLFKNMAPCRRSRKVLTASFKHDPTDTNSKDHPQKPFIGSSRLFEKPISSFYGCAFNPFVSKNENPIAAAVGDEYISIYSFPPFQPEMLRTARIQLTNKDSLYTVAWCYDNLEPNPHKIVTGGESGVIYVLDAATSSLDRQLVGHMDAVNDIRTSPKNPALVATASKDNTVRIFHIRSESCLVILGGHQAHLDSVISVDWSHDASMVVSCGHDHRVVGWNLTQNPIKRHLRRCLKIVDLGFKLGVVKYAKFPLFKN

Nearest PDB structures (foldseek):
  5gsa-assembly1_A  TM=9.370E-01  e=1.001E-16  Homo sapiens
  7qjg-assembly2_B  TM=9.347E-01  e=1.115E-16  Homo sapiens
  5ttw-assembly1_A  TM=9.289E-01  e=1.913E-16  Homo sapiens
  7qk4-assembly1_A  TM=9.342E-01  e=4.301E-16  Homo sapiens
  7msb-assembly1_A  TM=8.961E-01  e=2.947E-16  Homo sapiens

Solvent-accessible surface area (backbone atoms only — not comparable to full-atom values): 26032 Å² total; per-residue (Å²): 133,77,80,76,73,74,73,77,71,68,74,68,77,72,82,69,77,68,87,67,78,65,70,64,86,69,69,78,73,67,77,40,59,31,42,43,49,55,39,79,55,58,102,38,42,30,44,19,37,34,41,41,71,82,59,54,92,87,48,60,48,35,34,38,38,26,11,56,34,40,36,39,34,40,34,47,37,84,93,39,72,83,53,60,49,73,40,73,38,71,52,92,59,88,35,45,27,41,24,50,32,55,33,42,34,86,88,43,97,67,31,49,31,38,39,35,25,9,58,74,13,47,32,40,34,27,32,59,87,76,50,38,84,67,50,62,37,56,73,54,84,25,27,24,45,24,51,33,51,32,69,75,47,34,40,30,33,43,33,11,12,51,63,19,30,36,34,34,32,37,80,86,33,58,29,43,62,39,37,48,35,35,74,58,51,45,84,29,34,24,37,16,44,26,48,22,64,79,49,45,34,37,38,37,22,6,62,56,19,34,39,33,40,32,40,48,70,40,74,60,40,30,59,50,51,53,52,51,49,53,42,47,74,72,68,44,77,62,58,79,42,70,63,41,53,11,26,60,31,78,126,133,77,78,75,74,74,73,76,75,71,80,68,83,72,85,75,78,73,91,69,80,69,73,68,86,72,76,83,80,48,58,30,40,52,58,57,46,61,41,78,57,62,103,39,40,28,43,20,35,33,41,42,73,81,57,55,92,88,48,60,49,36,35,39,37,26,11,55,33,39,36,37,35,39,35,49,39,84,91,39,71,81,53,58,52,73,41,72,40,71,53,90,59,88,33,44,28,40,25,50,33,54,34,42,35,87,89,42,96,68,31,50,31,39,39,34,23,9,57,74,14,47,32,40,34,27,32,60,88,76,49,38,84,67,50,63,37,55,72,55,83,26,27,25,44,23,52,32,48,30,69,72,46,36,38,30,34,42,36,10,13,51,61,20,30,37,36,34,32,38,79,87,33,58,30,45,60,34,30,42,26,49,95,67,50,45,82,29,34,24,37,16,44,27,49,23,65,80,48,44,33,36,39,36,22,6,63,56,18,34,39,32,37,35,40,47,71,38,71,68,51,30,59,50,52,52,52,51,49,54,42,46,76,72,68,45,77,61,58,81,43,74,57,49,54,36,38,69,67,77,126